Protein AF-A0A961LDI0-F1 (afdb_monomer)

Secondary structure (DSSP, 8-state):
-HHHHHHHHHHHHHHHHHHHHHHHHHHHHHHHHHHHHHHHHTTT-HHHHHHHHHHHHHHHHHHHHHHHHHHHHHHHHHHHHHHH-SPPPTTSPPPPHHHHHHHHHHHHHHHHHHHHHHHHHHHHHHHHHHHHHHHHHHHHHHHHHHH----HHHHHSHHHHHHHHHHHHHHHHHHHHHHHHHHHHSHHHHHHHHHHHHHHHHHHHHHHHHHHHHHHHHHHT-SS--HHHHHHHHHHHHHHHHHHHHHHHHHHHHHHHHTT-S-HHHHHHHHHHHHHHHHHHHHHHHHHHHH-TT-GGG-SS---HHHHHHHHHHHHHHHHHHHHHHHHHHHHHHHT--HHHHHHHHHHHHHHHHHHHHHHHH---EE-TTT-PEEPPPHHHHHHHHHHHHHHHHHHHHT-HHHHHHHHHHHHHHHHHHHHHHHHHHHHHHHHHSTHHHHSHHHHHHHHHH---HHHHHHHHHHHHHHHHHHHHHHHHHHHHHHTT--HHHHHHHHHHHHH-EEETTEEE-HHHHHHHHHHHHHHHHHHHHHHHHIIIIIITTTT--HHHHHHHHHHHHHHHHHHHHHHHHHHTT---HHHHHHHHHHHHH-

Mean predicted aligned error: 11.89 Å

Nearest PDB structures (foldseek):
  6jfl-assembly3_C  TM=8.598E-01  e=9.994E+00  Homo sapiens
  5ew5-assembly4_D  TM=3.109E-01  e=7.205E+00  Escherichia coli

Structure (mmCIF, N/CA/C/O backbone):
data_AF-A0A961LDI0-F1
#
_entry.id   AF-A0A961LDI0-F1
#
loop_
_atom_site.group_PDB
_atom_site.id
_atom_site.type_symbol
_atom_site.label_atom_id
_atom_site.label_alt_id
_atom_site.label_comp_id
_atom_site.label_asym_id
_atom_site.label_entity_id
_atom_site.label_seq_id
_atom_site.pdbx_PDB_ins_code
_atom_site.Cartn_x
_atom_site.Cartn_y
_atom_site.Cartn_z
_atom_site.occupancy
_atom_site.B_iso_or_equiv
_atom_site.auth_seq_id
_atom_site.auth_comp_id
_atom_site.auth_asym_id
_atom_site.auth_atom_id
_atom_site.pdbx_PDB_model_num
ATOM 1 N N . MET A 1 1 ? -40.429 -27.346 46.769 1.00 44.03 1 MET A N 1
ATOM 2 C CA . MET A 1 1 ? -39.217 -26.696 47.323 1.00 44.03 1 MET A CA 1
ATOM 3 C C . MET A 1 1 ? -38.023 -26.798 46.372 1.00 44.03 1 MET A C 1
ATOM 5 O O . MET A 1 1 ? -37.403 -25.786 46.094 1.00 44.03 1 MET A O 1
ATOM 9 N N . THR A 1 2 ? -37.747 -27.971 45.795 1.00 41.00 2 THR A N 1
ATOM 10 C CA . THR A 1 2 ? -36.676 -28.200 44.802 1.00 41.00 2 THR A CA 1
ATOM 11 C C . THR A 1 2 ? -36.845 -27.434 43.481 1.00 41.00 2 THR A C 1
ATOM 13 O O . THR A 1 2 ? -35.868 -26.885 42.989 1.00 41.00 2 THR A O 1
ATOM 16 N N . ALA A 1 3 ? -38.065 -27.305 42.942 1.00 40.75 3 ALA A N 1
ATOM 17 C CA . ALA A 1 3 ? -38.327 -26.506 41.731 1.00 40.75 3 ALA A CA 1
ATOM 18 C C . ALA A 1 3 ? -38.134 -24.987 41.943 1.00 40.75 3 ALA A C 1
ATOM 20 O O . ALA A 1 3 ? -37.601 -24.302 41.077 1.00 40.75 3 ALA A O 1
ATOM 21 N N . LEU A 1 4 ? -38.489 -24.479 43.131 1.00 42.91 4 LEU A N 1
ATOM 22 C CA . LEU A 1 4 ? -38.256 -23.085 43.539 1.00 42.91 4 LEU A CA 1
ATOM 23 C C . LEU A 1 4 ? -36.758 -22.777 43.691 1.00 42.91 4 LEU A C 1
ATOM 25 O O . LEU A 1 4 ? -36.307 -21.728 43.253 1.00 42.91 4 LEU A O 1
ATOM 29 N N . LEU A 1 5 ? -35.978 -23.710 44.249 1.00 41.12 5 LEU A N 1
ATOM 30 C CA . LEU A 1 5 ? -34.518 -23.597 44.364 1.00 41.12 5 LEU A CA 1
ATOM 31 C C . LEU A 1 5 ? -33.808 -23.632 43.000 1.00 41.12 5 LEU A C 1
ATOM 33 O O . LEU A 1 5 ? -32.865 -22.876 42.789 1.00 41.12 5 LEU A O 1
ATOM 37 N N . LEU A 1 6 ? -34.276 -24.466 42.066 1.00 44.97 6 LEU A N 1
ATOM 38 C CA . LEU A 1 6 ? -33.757 -24.526 40.693 1.00 44.97 6 LEU A CA 1
ATOM 39 C C . LEU A 1 6 ? -34.076 -23.254 39.890 1.00 44.97 6 LEU A C 1
ATOM 41 O O . LEU A 1 6 ? -33.196 -22.749 39.196 1.00 44.97 6 LEU A O 1
ATOM 45 N N . GLY A 1 7 ? -35.284 -22.697 40.035 1.00 46.28 7 GLY A N 1
ATOM 46 C CA . GLY A 1 7 ? -35.647 -21.404 39.443 1.00 46.28 7 GLY A CA 1
ATOM 47 C C . GLY A 1 7 ? -34.819 -20.244 40.005 1.00 46.28 7 GLY A C 1
ATOM 48 O O . GLY A 1 7 ? -34.340 -19.406 39.247 1.00 46.28 7 GLY A O 1
ATOM 49 N N . PHE A 1 8 ? -34.558 -20.238 41.317 1.00 45.50 8 PHE A N 1
ATOM 50 C CA . PHE A 1 8 ? -33.744 -19.205 41.968 1.00 45.50 8 PHE A CA 1
ATOM 51 C C . PHE A 1 8 ? -32.264 -19.264 41.553 1.00 45.50 8 PHE A C 1
ATOM 53 O O . PHE A 1 8 ? -31.640 -18.228 41.340 1.00 45.50 8 PHE A O 1
ATOM 60 N N . LEU A 1 9 ? -31.704 -20.468 41.388 1.00 42.91 9 LEU A N 1
ATOM 61 C CA . LEU A 1 9 ? -30.328 -20.666 40.914 1.00 42.91 9 LEU A CA 1
ATOM 62 C C . LEU A 1 9 ? -30.156 -20.279 39.437 1.00 42.91 9 LEU A C 1
ATOM 64 O O . LEU A 1 9 ? -29.141 -19.683 39.082 1.00 42.91 9 LEU A O 1
ATOM 68 N N . ALA A 1 10 ? -31.149 -20.562 38.588 1.00 51.50 10 ALA A N 1
ATOM 69 C CA . ALA A 1 10 ? -31.145 -20.130 37.190 1.00 51.50 10 ALA A CA 1
ATOM 70 C C . ALA A 1 10 ? -31.281 -18.602 37.057 1.00 51.50 10 ALA A C 1
ATOM 72 O O . ALA A 1 10 ? -30.583 -17.992 36.249 1.00 51.50 10 ALA A O 1
ATOM 73 N N . PHE A 1 11 ? -32.118 -17.978 37.892 1.00 52.38 11 PHE A N 1
ATOM 74 C CA . PHE A 1 11 ? -32.290 -16.525 37.935 1.00 52.38 11 PHE A CA 1
ATOM 75 C C . PHE A 1 11 ? -31.035 -15.811 38.458 1.00 52.38 11 PHE A C 1
ATOM 77 O O . PHE A 1 11 ? -30.603 -14.815 37.884 1.00 52.38 11 PHE A O 1
ATOM 84 N N . ALA A 1 12 ? -30.387 -16.358 39.491 1.00 51.19 12 ALA A N 1
ATOM 85 C CA . ALA A 1 12 ? -29.125 -15.834 40.008 1.00 51.19 12 ALA A CA 1
ATOM 86 C C . ALA A 1 12 ? -27.986 -15.932 38.978 1.00 51.19 12 ALA A C 1
ATOM 88 O O . ALA A 1 12 ? -27.229 -14.979 38.822 1.00 51.19 12 ALA A O 1
ATOM 89 N N . ALA A 1 13 ? -27.892 -17.040 38.233 1.00 57.91 13 ALA A N 1
ATOM 90 C CA . ALA A 1 13 ? -26.903 -17.204 37.166 1.00 57.91 13 ALA A CA 1
ATOM 91 C C . ALA A 1 13 ? -27.150 -16.255 35.976 1.00 57.91 13 ALA A C 1
ATOM 93 O O . ALA A 1 13 ? -26.201 -15.696 35.427 1.00 57.91 13 ALA A O 1
ATOM 94 N N . ALA A 1 14 ? -28.416 -16.026 35.603 1.00 60.22 14 ALA A N 1
ATOM 95 C CA . ALA A 1 14 ? -28.786 -15.061 34.565 1.00 60.22 14 ALA A CA 1
ATOM 96 C C . ALA A 1 14 ? -28.485 -13.613 34.993 1.00 60.22 14 ALA A C 1
ATOM 98 O O . ALA A 1 14 ? -27.907 -12.850 34.219 1.00 60.22 14 ALA A O 1
ATOM 99 N N . ALA A 1 15 ? -28.784 -13.253 36.245 1.00 62.06 15 ALA A N 1
ATOM 100 C CA . ALA A 1 15 ? -28.446 -11.946 36.808 1.00 62.06 15 ALA A CA 1
ATOM 101 C C . ALA A 1 15 ? -26.926 -11.705 36.841 1.00 62.06 15 ALA A C 1
ATOM 103 O O . ALA A 1 15 ? -26.466 -10.605 36.538 1.00 62.06 15 ALA A O 1
ATOM 104 N N . GLN A 1 16 ? -26.137 -12.743 37.137 1.00 68.00 16 GLN A N 1
ATOM 105 C CA . GLN A 1 16 ? -24.675 -12.664 37.139 1.00 68.00 16 GLN A CA 1
ATOM 106 C C . GLN A 1 16 ? -24.103 -12.429 35.730 1.00 68.00 16 GLN A C 1
ATOM 108 O O . GLN A 1 16 ? -23.209 -11.601 35.565 1.00 68.00 16 GLN A O 1
ATOM 113 N N . GLY A 1 17 ? -24.654 -13.098 34.709 1.00 78.50 17 GLY A N 1
ATOM 114 C CA . GLY A 1 17 ? -24.241 -12.910 33.313 1.00 78.50 17 GLY A CA 1
ATOM 115 C C . GLY A 1 17 ? -24.603 -11.532 32.746 1.00 78.50 17 GLY A C 1
ATOM 116 O O . GLY A 1 17 ? -23.823 -10.947 31.995 1.00 78.50 17 GLY A O 1
ATOM 117 N N . VAL A 1 18 ? -25.755 -10.977 33.133 1.00 83.31 18 VAL A N 1
ATOM 118 C CA . VAL A 1 18 ? -26.160 -9.614 32.747 1.00 83.31 18 VAL A CA 1
ATOM 119 C C . VAL A 1 18 ? -25.225 -8.565 33.349 1.00 83.31 18 VAL A C 1
ATOM 121 O O . VAL A 1 18 ? -24.826 -7.630 32.655 1.00 83.31 18 VAL A O 1
ATOM 124 N N . GLU A 1 19 ? -24.848 -8.721 34.617 1.00 86.31 19 GLU A N 1
ATOM 125 C CA . GLU A 1 19 ? -23.970 -7.766 35.296 1.00 86.31 19 GLU A CA 1
ATOM 126 C C . GLU A 1 19 ? -22.541 -7.796 34.732 1.00 86.31 19 GLU A C 1
ATOM 128 O O . GLU A 1 19 ? -21.923 -6.751 34.532 1.00 86.31 19 GLU A O 1
ATOM 133 N N . GLU A 1 20 ? -22.042 -8.982 34.369 1.00 88.81 20 GLU A N 1
ATOM 134 C CA . GLU A 1 20 ? -20.767 -9.124 33.660 1.00 88.81 20 GLU A CA 1
ATOM 135 C C . GLU A 1 20 ? -20.794 -8.408 32.300 1.00 88.81 20 GLU A C 1
ATOM 137 O O . GLU A 1 20 ? -19.854 -7.683 31.963 1.00 88.81 20 GLU A O 1
ATOM 142 N N . LYS A 1 21 ? -21.896 -8.537 31.545 1.00 91.12 21 LYS A N 1
ATOM 143 C CA . LYS A 1 21 ? -22.063 -7.867 30.246 1.00 91.12 21 LYS A CA 1
ATOM 144 C C . LYS A 1 21 ? -22.174 -6.350 30.367 1.00 91.12 21 LYS A C 1
ATOM 146 O O . LYS A 1 21 ? -21.597 -5.642 29.543 1.00 91.12 21 LYS A O 1
ATOM 151 N N . LYS A 1 22 ? -22.846 -5.840 31.401 1.00 92.44 22 LYS A N 1
ATOM 152 C CA . LYS A 1 22 ? -22.848 -4.402 31.715 1.00 92.44 22 LYS A CA 1
ATOM 153 C C . LYS A 1 22 ? -21.440 -3.900 32.023 1.00 92.44 22 LYS A C 1
ATOM 155 O O . LYS A 1 22 ? -21.007 -2.923 31.424 1.00 92.44 22 LYS A O 1
ATOM 160 N N . ALA A 1 23 ? -20.699 -4.599 32.881 1.00 93.56 23 ALA A N 1
ATOM 161 C CA . ALA A 1 23 ? -19.333 -4.217 33.232 1.00 93.56 23 ALA A CA 1
ATOM 162 C C . ALA A 1 23 ? -18.377 -4.264 32.023 1.00 93.56 23 ALA A C 1
ATOM 164 O O . ALA A 1 23 ? -17.469 -3.439 31.904 1.00 93.56 23 ALA A O 1
ATOM 165 N N . GLU A 1 24 ? -18.560 -5.225 31.114 1.00 93.44 24 GLU A N 1
ATOM 166 C CA . GLU A 1 24 ? -17.828 -5.296 29.845 1.00 93.44 24 GLU A CA 1
ATOM 167 C C . GLU A 1 24 ? -18.125 -4.074 28.956 1.00 93.44 24 GLU A C 1
ATOM 169 O O . GLU A 1 24 ? -17.198 -3.422 28.470 1.00 93.44 24 GLU A O 1
ATOM 174 N N . LEU A 1 25 ? -19.401 -3.703 28.816 1.00 94.25 25 LEU A N 1
ATOM 175 C CA . LEU A 1 25 ? -19.826 -2.533 28.047 1.00 94.25 25 LEU A CA 1
ATOM 176 C C . LEU A 1 25 ? -19.352 -1.207 28.668 1.00 94.25 25 LEU A C 1
ATOM 178 O O . LEU A 1 25 ? -18.924 -0.304 27.949 1.00 94.25 25 LEU A O 1
ATOM 182 N N . GLU A 1 26 ? -19.357 -1.085 29.995 1.00 95.81 26 GLU A N 1
ATOM 183 C CA . GLU A 1 26 ? -18.824 0.086 30.701 1.00 95.81 26 GLU A CA 1
ATOM 184 C C . GLU A 1 26 ? -17.324 0.273 30.453 1.00 95.81 26 GLU A C 1
ATOM 186 O O . GLU A 1 26 ? -16.863 1.398 30.240 1.00 95.81 26 GLU A O 1
ATOM 191 N N . LYS A 1 27 ? -16.549 -0.820 30.411 1.00 96.06 27 LYS A N 1
ATOM 192 C CA . LYS A 1 27 ? -15.126 -0.763 30.039 1.00 96.06 27 LYS A CA 1
ATOM 193 C C . LYS A 1 27 ? -14.943 -0.247 28.614 1.00 96.06 27 LYS A C 1
ATOM 195 O O . LYS A 1 27 ? -14.057 0.579 28.393 1.00 96.06 27 LYS A O 1
ATOM 200 N N . LEU A 1 28 ? -15.780 -0.690 27.674 1.00 96.38 28 LEU A N 1
ATOM 201 C CA . LEU A 1 28 ? -15.767 -0.195 26.295 1.00 96.38 28 LEU A CA 1
ATOM 202 C C . LEU A 1 28 ? -16.117 1.302 26.245 1.00 96.38 28 LEU A C 1
ATOM 204 O O . LEU A 1 28 ? -15.387 2.087 25.642 1.00 96.38 28 LEU A O 1
ATOM 208 N N . SER A 1 29 ? -17.161 1.730 26.955 1.00 96.88 29 SER A N 1
ATOM 209 C CA . SER A 1 29 ? -17.536 3.145 27.081 1.00 96.88 29 SER A CA 1
ATOM 210 C C . SER A 1 29 ? -16.387 4.010 27.632 1.00 96.88 29 SER A C 1
ATOM 212 O O . SER A 1 29 ? -16.048 5.056 27.070 1.00 96.88 29 SER A O 1
ATOM 214 N N . ALA A 1 30 ? -15.699 3.541 28.676 1.00 96.88 30 ALA A N 1
ATOM 215 C CA . ALA A 1 30 ? -14.532 4.226 29.227 1.00 96.88 30 ALA A CA 1
ATOM 216 C C . ALA A 1 30 ? -13.340 4.253 28.253 1.00 96.88 30 ALA A C 1
ATOM 218 O O . ALA A 1 30 ? -12.591 5.233 28.216 1.00 96.88 30 ALA A O 1
ATOM 219 N N . GLN A 1 31 ? -13.145 3.192 27.466 1.00 96.25 31 GLN A N 1
ATOM 220 C CA . GLN A 1 31 ? -12.075 3.112 26.475 1.00 96.25 31 GLN A CA 1
ATOM 221 C C . GLN A 1 31 ? -12.270 4.134 25.352 1.00 96.25 31 GLN A C 1
ATOM 223 O O . GLN A 1 31 ? -11.332 4.877 25.061 1.00 96.25 31 GLN A O 1
ATOM 228 N N . ILE A 1 32 ? -13.469 4.227 24.761 1.00 97.38 32 ILE A N 1
ATOM 229 C CA . ILE A 1 32 ? -13.718 5.206 23.693 1.00 97.38 32 ILE A CA 1
ATOM 230 C C . ILE A 1 32 ? -13.587 6.643 24.198 1.00 97.38 32 ILE A C 1
ATOM 232 O O . ILE A 1 32 ? -12.958 7.452 23.526 1.00 97.38 32 ILE A O 1
ATOM 236 N N . ALA A 1 33 ? -14.063 6.950 25.409 1.00 97.06 33 ALA A N 1
ATOM 237 C CA . ALA A 1 33 ? -13.939 8.293 25.977 1.00 97.06 33 ALA A CA 1
ATOM 238 C C . ALA A 1 33 ? -12.466 8.724 26.134 1.00 97.06 33 ALA A C 1
ATOM 240 O O . ALA A 1 33 ? -12.105 9.869 25.850 1.00 97.06 33 ALA A O 1
ATOM 241 N N . ARG A 1 34 ? -11.587 7.797 26.543 1.00 96.56 34 ARG A N 1
ATOM 242 C CA . ARG A 1 34 ? -10.136 8.043 26.613 1.00 96.56 34 ARG A CA 1
ATOM 243 C C . ARG A 1 34 ? -9.532 8.295 25.235 1.00 96.56 34 ARG A C 1
ATOM 245 O O . ARG A 1 34 ? -8.713 9.201 25.098 1.00 96.56 34 ARG A O 1
ATOM 252 N N . ILE A 1 35 ? -9.929 7.513 24.231 1.00 95.56 35 ILE A N 1
ATOM 253 C CA . ILE A 1 35 ? -9.438 7.678 22.858 1.00 95.56 35 ILE A CA 1
ATOM 254 C C . ILE A 1 35 ? -9.903 9.021 22.281 1.00 95.56 35 ILE A C 1
ATOM 256 O O . ILE A 1 35 ? -9.075 9.774 21.781 1.00 95.56 35 ILE A O 1
ATOM 260 N N . GLU A 1 36 ? -11.187 9.361 22.413 1.00 96.50 36 GLU A N 1
ATOM 261 C CA . GLU A 1 36 ? -11.754 10.646 21.979 1.00 96.50 36 GLU A CA 1
ATOM 262 C C . GLU A 1 36 ? -11.022 11.835 22.622 1.00 96.50 36 GLU A C 1
ATOM 264 O O . GLU A 1 36 ? -10.678 12.799 21.940 1.00 96.50 36 GLU A O 1
ATOM 269 N N . THR A 1 37 ? -10.707 11.746 23.918 1.00 97.00 37 THR A N 1
ATOM 270 C CA . THR A 1 37 ? -9.935 12.782 24.625 1.00 97.00 37 THR A CA 1
ATOM 271 C C . THR A 1 37 ? -8.529 12.918 24.032 1.00 97.00 37 THR A C 1
ATOM 273 O O . THR A 1 37 ? -8.088 14.021 23.714 1.00 97.00 37 THR A O 1
ATOM 276 N N . ALA A 1 38 ? -7.847 11.797 23.787 1.00 94.69 38 ALA A N 1
ATOM 277 C CA . ALA A 1 38 ? -6.519 11.800 23.183 1.00 94.69 38 ALA A CA 1
ATOM 278 C C . ALA A 1 38 ? -6.515 12.346 21.740 1.00 94.69 38 ALA A C 1
ATOM 280 O O . ALA A 1 38 ? -5.529 12.961 21.330 1.00 94.69 38 ALA A O 1
ATOM 281 N N . VAL A 1 39 ? -7.603 12.167 20.977 1.00 94.94 39 VAL A N 1
ATOM 282 C CA . VAL A 1 39 ? -7.762 12.771 19.639 1.00 94.94 39 VAL A CA 1
ATOM 283 C C . VAL A 1 39 ? -7.790 14.296 19.733 1.00 94.94 39 VAL A C 1
ATOM 285 O O . VAL A 1 39 ? -7.140 14.966 18.931 1.00 94.94 39 VAL A O 1
ATOM 288 N N . GLN A 1 40 ? -8.486 14.849 20.729 1.00 94.25 40 GLN A N 1
ATOM 289 C CA . GLN A 1 40 ? -8.568 16.297 20.947 1.00 94.25 40 GLN A CA 1
ATOM 290 C C . GLN A 1 40 ? -7.232 16.897 21.418 1.00 94.25 40 GLN A C 1
ATOM 292 O O . GLN A 1 40 ? -6.877 18.008 21.026 1.00 94.25 40 GLN A O 1
ATOM 297 N N . GLU A 1 41 ? -6.455 16.161 22.213 1.00 94.19 41 GLU A N 1
ATOM 298 C CA . GLU A 1 41 ? -5.143 16.613 22.695 1.00 94.19 41 GLU A CA 1
ATOM 299 C C . GLU A 1 41 ? -4.054 16.578 21.612 1.00 94.19 41 GLU A C 1
ATOM 301 O O . GLU A 1 41 ? -3.128 17.388 21.635 1.00 94.19 41 GLU A O 1
ATOM 306 N N . LYS A 1 42 ? -4.149 15.648 20.653 1.00 91.50 42 LYS A N 1
ATOM 307 C CA . LYS A 1 42 ? -3.083 15.355 19.678 1.00 91.50 42 LYS A CA 1
ATOM 308 C C . LYS A 1 42 ? -3.427 15.769 18.248 1.00 91.50 42 LYS A C 1
ATOM 310 O O . LYS A 1 42 ? -2.963 15.159 17.288 1.00 91.50 42 LYS A O 1
ATOM 315 N N . THR A 1 43 ? -4.209 16.835 18.094 1.00 90.44 43 THR A N 1
ATOM 316 C CA . THR A 1 43 ? -4.697 17.335 16.791 1.00 90.44 43 THR A CA 1
ATOM 317 C C . THR A 1 43 ? -3.601 17.734 15.799 1.00 90.44 43 THR A C 1
ATOM 319 O O . THR A 1 43 ? -3.883 17.836 14.607 1.00 90.44 43 THR A O 1
ATOM 322 N N . THR A 1 44 ? -2.364 17.950 16.255 1.00 87.00 44 THR A N 1
ATOM 323 C CA . THR A 1 44 ? -1.215 18.350 15.426 1.00 87.00 44 THR A CA 1
ATOM 324 C C . THR A 1 44 ? -0.192 17.238 15.178 1.00 87.00 44 THR A C 1
ATOM 326 O O . THR A 1 44 ? 0.755 17.450 14.422 1.00 87.00 44 THR A O 1
ATOM 329 N N . ASP A 1 45 ? -0.374 16.056 15.772 1.00 84.00 45 ASP A N 1
ATOM 330 C CA . ASP A 1 45 ? 0.558 14.929 15.678 1.00 84.00 45 ASP A CA 1
ATOM 331 C C . ASP A 1 45 ? -0.038 13.808 14.808 1.00 84.00 45 ASP A C 1
ATOM 333 O O . ASP A 1 45 ? -0.812 12.971 15.278 1.00 84.00 45 ASP A O 1
ATOM 337 N N . ASP A 1 46 ? 0.335 13.775 13.521 1.00 82.75 46 ASP A N 1
ATOM 338 C CA . ASP A 1 46 ? -0.153 12.759 12.574 1.00 82.75 46 ASP A CA 1
ATOM 339 C C . ASP A 1 46 ? 0.170 11.328 13.033 1.00 82.75 46 ASP A C 1
ATOM 341 O O . ASP A 1 46 ? -0.667 10.433 12.903 1.00 82.75 46 ASP A O 1
ATOM 345 N N . ALA A 1 47 ? 1.348 11.102 13.624 1.00 78.56 47 ALA A N 1
ATOM 346 C CA . ALA A 1 47 ? 1.761 9.773 14.062 1.00 78.56 47 ALA A CA 1
ATOM 347 C C . ALA A 1 47 ? 0.907 9.283 15.239 1.00 78.56 47 ALA A C 1
ATOM 349 O O . ALA A 1 47 ? 0.533 8.106 15.294 1.00 78.56 47 ALA A O 1
ATOM 350 N N . ALA A 1 48 ? 0.559 10.177 16.165 1.00 86.50 48 ALA A N 1
ATOM 351 C CA . ALA A 1 48 ? -0.383 9.858 17.227 1.00 86.50 48 ALA A CA 1
ATOM 352 C C . ALA A 1 48 ? -1.801 9.616 16.696 1.00 86.50 48 ALA A C 1
ATOM 354 O O . ALA A 1 48 ? -2.439 8.650 17.113 1.00 86.50 48 ALA A O 1
ATOM 355 N N . LEU A 1 49 ? -2.274 10.433 15.751 1.00 89.06 49 LEU A N 1
ATOM 356 C CA . LEU A 1 49 ? -3.584 10.259 15.119 1.00 89.06 49 LEU A CA 1
ATOM 357 C C . LEU A 1 49 ? -3.696 8.912 14.383 1.00 89.06 49 LEU A C 1
ATOM 359 O O . LEU A 1 49 ? -4.736 8.258 14.457 1.00 89.06 49 LEU A O 1
ATOM 363 N N . VAL A 1 50 ? -2.624 8.442 13.731 1.00 85.75 50 VAL A N 1
ATOM 364 C CA . VAL A 1 50 ? -2.570 7.096 13.129 1.00 85.75 50 VAL A CA 1
ATOM 365 C C . VAL A 1 50 ? -2.750 6.003 14.183 1.00 85.75 50 VAL A C 1
ATOM 367 O O . VAL A 1 50 ? -3.525 5.074 13.961 1.00 85.75 50 VAL A O 1
ATOM 370 N N . LYS A 1 51 ? -2.071 6.110 15.332 1.00 88.56 51 LYS A N 1
ATOM 371 C CA . LYS A 1 51 ? -2.195 5.132 16.426 1.00 88.56 51 LYS A CA 1
ATOM 372 C C . LYS A 1 51 ? -3.606 5.122 17.016 1.00 88.56 51 LYS A C 1
ATOM 374 O O . LYS A 1 51 ? -4.214 4.062 17.088 1.00 88.56 51 LYS A O 1
ATOM 379 N N . LEU A 1 52 ? -4.164 6.295 17.321 1.00 92.75 52 LEU A N 1
ATOM 380 C CA . LEU A 1 52 ? -5.526 6.424 17.856 1.00 92.75 52 LEU A CA 1
ATOM 381 C C . LEU A 1 52 ? -6.579 5.861 16.898 1.00 92.75 52 LEU A C 1
ATOM 383 O O . LEU A 1 52 ? -7.560 5.260 17.324 1.00 92.75 52 LEU A O 1
ATOM 387 N N . ARG A 1 53 ? -6.360 5.999 15.589 1.00 90.12 53 ARG A N 1
ATOM 388 C CA . ARG A 1 53 ? -7.225 5.399 14.572 1.00 90.12 53 ARG A CA 1
ATOM 389 C C . ARG A 1 53 ? -7.170 3.869 14.584 1.00 90.12 53 ARG A C 1
ATOM 391 O O . ARG A 1 53 ? -8.214 3.239 14.461 1.00 90.12 53 ARG A O 1
ATOM 398 N N . ILE A 1 54 ? -5.987 3.275 14.756 1.00 89.12 54 ILE A N 1
ATOM 399 C CA . ILE A 1 54 ? -5.835 1.818 14.930 1.00 89.12 54 ILE A CA 1
ATOM 400 C C . ILE A 1 54 ? -6.537 1.362 16.217 1.00 89.12 54 ILE A C 1
ATOM 402 O O . ILE A 1 54 ? -7.231 0.344 16.214 1.00 89.12 54 ILE A O 1
ATOM 406 N N . ASP A 1 55 ? -6.424 2.140 17.295 1.00 92.56 55 ASP A N 1
ATOM 407 C CA . ASP A 1 55 ? -7.117 1.851 18.550 1.00 92.56 55 ASP A CA 1
ATOM 408 C C . ASP A 1 55 ? -8.644 1.885 18.359 1.00 92.56 55 ASP A C 1
ATOM 410 O O . ASP A 1 55 ? -9.325 0.960 18.800 1.00 92.56 55 ASP A O 1
ATOM 414 N N . LEU A 1 56 ? -9.187 2.865 17.621 1.00 93.81 56 LEU A N 1
ATOM 415 C CA . LEU A 1 56 ? -10.614 2.923 17.260 1.00 93.81 56 LEU A CA 1
ATOM 416 C C . LEU A 1 56 ? -11.059 1.759 16.365 1.00 93.81 56 LEU A C 1
ATOM 418 O O . LEU A 1 56 ? -12.166 1.253 16.534 1.00 93.81 56 LEU A O 1
ATOM 422 N N . GLU A 1 57 ? -10.219 1.308 15.430 1.00 90.00 57 GLU A N 1
ATOM 423 C CA . GLU A 1 57 ? -10.492 0.119 14.609 1.00 90.00 57 GLU A CA 1
ATOM 424 C C . GLU A 1 57 ? -10.595 -1.140 15.483 1.00 90.00 57 GLU A C 1
ATOM 426 O O . GLU A 1 57 ? -11.532 -1.931 15.342 1.00 90.00 57 GLU A O 1
ATOM 431 N N . SER A 1 58 ? -9.663 -1.303 16.427 1.00 91.25 58 SER A N 1
ATOM 432 C CA . SER A 1 58 ? -9.683 -2.411 17.387 1.00 91.25 58 SER A CA 1
ATOM 433 C C . SER A 1 58 ? -10.895 -2.342 18.323 1.00 91.25 58 SER A C 1
ATOM 435 O O . SER A 1 58 ? -11.532 -3.362 18.588 1.00 91.25 58 SER A O 1
ATOM 437 N N . PHE A 1 59 ? -11.263 -1.132 18.751 1.00 94.94 59 PHE A N 1
ATOM 438 C CA . PHE A 1 59 ? -12.434 -0.862 19.573 1.00 94.94 59 PHE A CA 1
ATOM 439 C C . PHE A 1 59 ? -13.734 -1.192 18.834 1.00 94.94 59 PHE A C 1
ATOM 441 O O . PHE A 1 59 ? -14.581 -1.899 19.371 1.00 94.94 59 PHE A O 1
ATOM 448 N N . SER A 1 60 ? -13.874 -0.745 17.582 1.00 92.50 60 SER A N 1
ATOM 449 C CA . SER A 1 60 ? -15.046 -1.030 16.748 1.00 92.50 60 SER A CA 1
ATOM 450 C C . SER A 1 60 ? -15.258 -2.537 16.594 1.00 92.50 60 SER A C 1
ATOM 452 O O . SER A 1 60 ? -16.370 -3.034 16.770 1.00 92.50 60 SER A O 1
ATOM 454 N N . LYS A 1 61 ? -14.171 -3.295 16.388 1.00 92.12 61 LYS A N 1
ATOM 455 C CA . LYS A 1 61 ? -14.225 -4.759 16.384 1.00 92.12 61 LYS A CA 1
ATOM 456 C C . LYS A 1 61 ? -14.705 -5.328 17.725 1.00 92.12 61 LYS A C 1
ATOM 458 O O . LYS A 1 61 ? -15.586 -6.179 17.722 1.00 92.12 61 LYS A O 1
ATOM 463 N N . ALA A 1 62 ? -14.175 -4.847 18.849 1.00 94.38 62 ALA A N 1
ATOM 464 C CA . ALA A 1 62 ? -14.585 -5.308 20.177 1.00 94.38 62 ALA A CA 1
ATOM 465 C C . ALA A 1 62 ? -16.076 -5.040 20.464 1.00 94.38 62 ALA A C 1
ATOM 467 O O . ALA A 1 62 ? -16.759 -5.894 21.023 1.00 94.38 62 ALA A O 1
ATOM 468 N N . VAL A 1 63 ? -16.604 -3.892 20.028 1.00 95.81 63 VAL A N 1
ATOM 469 C CA . VAL A 1 63 ? -18.033 -3.551 20.143 1.00 95.81 63 VAL A CA 1
ATOM 470 C C . VAL A 1 63 ? -18.907 -4.469 19.280 1.00 95.81 63 VAL A C 1
ATOM 472 O O . VAL A 1 63 ? -19.957 -4.927 19.733 1.00 95.81 63 VAL A O 1
ATOM 475 N N . ILE A 1 64 ? -18.470 -4.789 18.057 1.00 92.56 64 ILE A N 1
ATOM 476 C CA . ILE A 1 64 ? -19.165 -5.752 17.189 1.00 92.56 64 ILE A CA 1
ATOM 477 C C . ILE A 1 64 ? -19.168 -7.144 17.831 1.00 92.56 64 ILE A C 1
ATOM 479 O O . ILE A 1 64 ? -20.221 -7.779 17.905 1.00 92.56 64 ILE A O 1
ATOM 483 N N . ASP A 1 65 ? -18.017 -7.603 18.325 1.00 93.19 65 ASP A N 1
ATOM 484 C CA . ASP A 1 65 ? -17.879 -8.901 18.990 1.00 93.19 65 ASP A CA 1
ATOM 485 C C . ASP A 1 65 ? -18.776 -8.973 20.243 1.00 93.19 65 ASP A C 1
ATOM 487 O O . ASP A 1 65 ? -19.464 -9.978 20.459 1.00 93.19 65 ASP A O 1
ATOM 491 N N . PHE A 1 66 ? -18.869 -7.880 21.012 1.00 95.31 66 PHE A N 1
ATOM 492 C CA . PHE A 1 66 ? -19.806 -7.750 22.129 1.00 95.31 66 PHE A CA 1
ATOM 493 C C . PHE A 1 66 ? -21.263 -7.907 21.669 1.00 95.31 66 PHE A C 1
ATOM 495 O O . PHE A 1 66 ? -21.976 -8.763 22.199 1.00 95.31 66 PHE A O 1
ATOM 502 N N . GLY A 1 67 ? -21.699 -7.166 20.644 1.00 92.62 67 GLY A N 1
ATOM 503 C CA . GLY A 1 67 ? -23.060 -7.264 20.103 1.00 92.62 67 GLY A CA 1
ATOM 504 C C . GLY A 1 67 ? -23.395 -8.658 19.556 1.00 92.62 67 GLY A C 1
ATOM 505 O O . GLY A 1 67 ? -24.494 -9.174 19.770 1.00 92.62 67 GLY A O 1
ATOM 506 N N . VAL A 1 68 ? -22.433 -9.326 18.909 1.00 92.69 68 VAL A N 1
ATOM 507 C CA . VAL A 1 68 ? -22.572 -10.722 18.459 1.00 92.69 68 VAL A CA 1
ATOM 508 C C . VAL A 1 68 ? -22.727 -11.672 19.649 1.00 92.69 68 VAL A C 1
ATOM 510 O O . VAL A 1 68 ? -23.546 -12.590 19.578 1.00 92.69 68 VAL A O 1
ATOM 513 N N . SER A 1 69 ? -22.017 -11.431 20.755 1.00 91.88 69 SER A N 1
ATOM 514 C CA . SER A 1 69 ? -22.101 -12.261 21.965 1.00 91.88 69 SER A CA 1
ATOM 515 C C . SER A 1 69 ? -23.485 -12.250 22.631 1.00 91.88 69 SER A C 1
ATOM 517 O O . SER A 1 69 ? -23.843 -13.223 23.293 1.00 91.88 69 SER A O 1
ATOM 519 N N . LEU A 1 70 ? -24.298 -11.206 22.410 1.00 91.06 70 LEU A N 1
ATOM 520 C CA . LEU A 1 70 ? -25.666 -11.108 22.941 1.00 91.06 70 LEU A CA 1
ATOM 521 C C . LEU A 1 70 ? -26.687 -11.931 22.133 1.00 91.06 70 LEU A C 1
ATOM 523 O O . LEU A 1 70 ? -27.732 -12.325 22.659 1.00 91.06 70 LEU A O 1
ATOM 527 N N . ARG A 1 71 ? -26.398 -12.230 20.856 1.00 90.44 71 ARG A N 1
ATOM 528 C CA . ARG A 1 71 ? -27.349 -12.887 19.938 1.00 90.44 71 ARG A CA 1
ATOM 529 C C . ARG A 1 71 ? -27.813 -14.279 20.389 1.00 90.44 71 ARG A C 1
ATOM 531 O O . ARG A 1 71 ? -29.015 -14.530 20.295 1.00 90.44 71 ARG A O 1
ATOM 538 N N . PRO A 1 72 ? -26.942 -15.193 20.869 1.00 91.81 72 PRO A N 1
ATOM 539 C CA . PRO A 1 72 ? -27.376 -16.525 21.287 1.00 91.81 72 PRO A CA 1
ATOM 540 C C . PRO A 1 72 ? -28.400 -16.470 22.421 1.00 91.81 72 PRO A C 1
ATOM 542 O O . PRO A 1 72 ? -29.408 -17.173 22.370 1.00 91.81 72 PRO A O 1
ATOM 545 N N . ARG A 1 73 ? -28.178 -15.599 23.414 1.00 89.69 73 ARG A N 1
ATOM 546 C CA . ARG A 1 73 ? -29.076 -15.462 24.563 1.00 89.69 73 ARG A CA 1
ATOM 547 C C . ARG A 1 73 ? -30.406 -14.828 24.168 1.00 89.69 73 ARG A C 1
ATOM 549 O O . ARG A 1 73 ? -31.451 -15.358 24.528 1.00 89.69 73 ARG A O 1
ATOM 556 N N . LEU A 1 74 ? -30.381 -13.777 23.346 1.00 90.06 74 LEU A N 1
ATOM 557 C CA . LEU A 1 74 ? -31.597 -13.181 22.781 1.00 90.06 74 LEU A CA 1
ATOM 558 C C . LEU A 1 74 ? -32.419 -14.193 21.970 1.00 90.06 74 LEU A C 1
ATOM 560 O O . LEU A 1 74 ? -33.642 -14.219 22.085 1.00 90.06 74 LEU A O 1
ATOM 564 N N . SER A 1 75 ? -31.761 -15.051 21.185 1.00 90.88 75 SER A N 1
ATOM 565 C CA . SER A 1 75 ? -32.425 -16.125 20.436 1.00 90.88 75 SER A CA 1
ATOM 566 C C . SER A 1 75 ? -33.106 -17.136 21.367 1.00 90.88 75 SER A C 1
ATOM 568 O O . SER A 1 75 ? -34.275 -17.457 21.170 1.00 90.88 75 SER A O 1
ATOM 570 N N . GLN A 1 76 ? -32.420 -17.568 22.432 1.00 91.00 76 GLN A N 1
ATOM 571 C CA . GLN A 1 76 ? -32.995 -18.462 23.447 1.00 91.00 76 GLN A CA 1
ATOM 572 C C . GLN A 1 76 ? -34.202 -17.837 24.155 1.00 91.00 76 GLN A C 1
ATOM 574 O O . GLN A 1 76 ? -35.222 -18.502 24.318 1.00 91.00 76 GLN A O 1
ATOM 579 N N . ILE A 1 77 ? -34.103 -16.564 24.553 1.00 90.25 77 ILE A N 1
ATOM 580 C CA . ILE A 1 77 ? -35.202 -15.846 25.210 1.00 90.25 77 ILE A CA 1
ATOM 581 C C . ILE A 1 77 ? -36.403 -15.729 24.266 1.00 90.25 77 ILE A C 1
ATOM 583 O O . ILE A 1 77 ? -37.530 -15.984 24.680 1.00 90.25 77 ILE A O 1
ATOM 587 N N . ASN A 1 78 ? -36.176 -15.387 22.994 1.00 91.62 78 ASN A N 1
ATOM 588 C CA . ASN A 1 78 ? -37.248 -15.295 22.004 1.00 91.62 78 ASN A CA 1
ATOM 589 C C . ASN A 1 78 ? -37.930 -16.647 21.770 1.00 91.62 78 ASN A C 1
ATOM 591 O O . ASN A 1 78 ? -39.153 -16.700 21.826 1.00 91.62 78 ASN A O 1
ATOM 595 N N . ALA A 1 79 ? -37.160 -17.726 21.593 1.00 91.69 79 ALA A N 1
ATOM 596 C CA . ALA A 1 79 ? -37.712 -19.071 21.436 1.00 91.69 79 ALA A CA 1
ATOM 597 C C . ALA A 1 79 ? -38.547 -19.486 22.659 1.00 91.69 79 ALA A C 1
ATOM 599 O O . ALA A 1 79 ? -39.644 -20.017 22.515 1.00 91.69 79 ALA A O 1
ATOM 600 N N . ARG A 1 80 ? -38.071 -19.175 23.873 1.00 90.31 80 ARG A N 1
ATOM 601 C CA . ARG A 1 80 ? -38.790 -19.499 25.110 1.00 90.31 80 ARG A CA 1
ATOM 602 C C . ARG A 1 80 ? -40.070 -18.680 25.290 1.00 90.31 80 ARG A C 1
ATOM 604 O O . ARG A 1 80 ? -41.080 -19.218 25.729 1.00 90.31 80 ARG A O 1
ATOM 611 N N . LEU A 1 81 ? -40.047 -17.395 24.939 1.00 89.12 81 LEU A N 1
ATOM 612 C CA . LEU A 1 81 ? -41.242 -16.545 24.936 1.00 89.12 81 LEU A CA 1
ATOM 613 C C . LEU A 1 81 ? -42.271 -17.008 23.894 1.00 89.12 81 LEU A C 1
ATOM 615 O O . LEU A 1 81 ? -43.469 -16.897 24.136 1.00 89.12 81 LEU A O 1
ATOM 619 N N . GLU A 1 82 ? -41.815 -17.537 22.759 1.00 91.31 82 GLU A N 1
ATOM 620 C CA . GLU A 1 82 ? -42.675 -18.098 21.715 1.00 91.31 82 GLU A CA 1
ATOM 621 C C . GLU A 1 82 ? -43.321 -19.423 22.162 1.00 91.31 82 GLU A C 1
ATOM 623 O O . GLU A 1 82 ? -44.518 -19.610 21.956 1.00 91.31 82 GLU A O 1
ATOM 628 N N . GLU A 1 83 ? -42.580 -20.286 22.871 1.00 89.69 83 GLU A N 1
ATOM 629 C CA . GLU A 1 83 ? -43.119 -21.494 23.526 1.00 89.69 83 GLU A CA 1
ATOM 630 C C . GLU A 1 83 ? -44.168 -21.176 24.605 1.00 89.69 83 GLU A C 1
ATOM 632 O O . GLU A 1 83 ? -45.151 -21.904 24.737 1.00 89.69 83 GLU A O 1
ATOM 637 N N . LEU A 1 84 ? -43.961 -20.107 25.387 1.00 86.94 84 LEU A N 1
ATOM 638 C CA . LEU A 1 84 ? -44.875 -19.678 26.457 1.00 86.94 84 LEU A CA 1
ATOM 639 C C . LEU A 1 84 ? -46.180 -19.059 25.934 1.00 86.94 84 LEU A C 1
ATOM 641 O O . LEU A 1 84 ? -47.165 -19.005 26.671 1.00 86.94 84 LEU A O 1
ATOM 645 N N . GLY A 1 85 ? -46.192 -18.567 24.695 1.00 83.56 85 GLY A N 1
ATOM 646 C CA . GLY A 1 85 ? -47.360 -17.942 24.082 1.00 83.56 85 GLY A CA 1
ATOM 647 C C . GLY A 1 85 ? -47.775 -16.588 24.695 1.00 83.56 85 GLY A C 1
ATOM 648 O O . GLY A 1 85 ? -47.190 -16.104 25.676 1.00 83.56 85 GLY A O 1
ATOM 649 N N . PRO A 1 86 ? -48.779 -15.927 24.085 1.00 83.94 86 PRO A N 1
ATOM 650 C CA . PRO A 1 86 ? -49.304 -14.655 24.568 1.00 83.94 86 PRO A CA 1
ATOM 651 C C . PRO A 1 86 ? -50.035 -14.815 25.914 1.00 83.94 86 PRO A C 1
ATOM 653 O O . PRO A 1 86 ? -50.525 -15.901 26.220 1.00 83.94 86 PRO A O 1
ATOM 656 N N . PRO A 1 87 ? -50.139 -13.739 26.715 1.00 82.00 87 PRO A N 1
ATOM 657 C CA . PRO A 1 87 ? -50.933 -13.760 27.941 1.00 82.00 87 PRO A CA 1
ATOM 658 C C . PRO A 1 87 ? -52.420 -14.055 27.643 1.00 82.00 87 PRO A C 1
ATOM 660 O O . PRO A 1 87 ? -52.892 -13.696 26.557 1.00 82.00 87 PRO A O 1
ATOM 663 N N . PRO A 1 88 ? -53.167 -14.656 28.595 1.00 77.50 88 PRO A N 1
ATOM 664 C CA . PRO A 1 88 ? -54.577 -15.007 28.407 1.00 77.50 88 PRO A CA 1
ATOM 665 C C . PRO A 1 88 ? -55.424 -13.797 28.013 1.00 77.50 88 PRO A C 1
ATOM 667 O O . PRO A 1 88 ? -55.252 -12.702 28.561 1.00 77.50 88 PRO A O 1
ATOM 670 N N . GLN A 1 89 ? -56.365 -13.986 27.088 1.00 78.62 89 GLN A N 1
ATOM 671 C CA . GLN A 1 89 ? -57.294 -12.918 26.714 1.00 78.62 89 GLN A CA 1
ATOM 672 C C . GLN A 1 89 ? -58.344 -12.689 27.810 1.00 78.62 89 GLN A C 1
ATOM 674 O O . GLN A 1 89 ? -58.643 -13.569 28.619 1.00 78.62 89 GLN A O 1
ATOM 679 N N . ALA A 1 90 ? -58.929 -11.487 27.846 1.00 62.44 90 ALA A N 1
ATOM 680 C CA . ALA A 1 90 ? -59.953 -11.138 28.829 1.00 62.44 90 ALA A CA 1
ATOM 681 C C . ALA A 1 90 ? -61.151 -12.108 28.744 1.00 62.44 90 ALA A C 1
ATOM 683 O O . ALA A 1 90 ? -61.925 -12.057 27.791 1.00 62.44 90 ALA A O 1
ATOM 684 N N . GLY A 1 91 ? -61.296 -12.982 29.748 1.00 65.50 91 GLY A N 1
ATOM 685 C CA . GLY A 1 91 ? -62.342 -14.012 29.819 1.00 65.50 91 GLY A CA 1
ATOM 686 C C . GLY A 1 91 ? -61.831 -15.459 29.827 1.00 65.50 91 GLY A C 1
ATOM 687 O O . GLY A 1 91 ? -62.614 -16.363 30.113 1.00 65.50 91 GLY A O 1
ATOM 688 N N . GLU A 1 92 ? -60.543 -15.692 29.565 1.00 71.94 92 GLU A N 1
ATOM 689 C CA . GLU A 1 92 ? -59.908 -17.011 29.691 1.00 71.94 92 GLU A CA 1
ATOM 690 C C . GLU A 1 92 ? -59.512 -17.328 31.148 1.00 71.94 92 GLU A C 1
ATOM 692 O O . GLU A 1 92 ? -59.307 -16.409 31.951 1.00 71.94 92 GLU A O 1
ATOM 697 N N . PRO A 1 93 ? -59.423 -18.619 31.532 1.00 72.19 93 PRO A N 1
ATOM 698 C CA . PRO A 1 93 ? -58.988 -19.008 32.870 1.00 72.19 93 PRO A CA 1
ATOM 699 C C . PRO A 1 93 ? -57.595 -18.449 33.179 1.00 72.19 93 PRO A C 1
ATOM 701 O O . PRO A 1 93 ? -56.692 -18.503 32.346 1.00 72.19 93 PRO A O 1
ATOM 704 N N . ALA A 1 94 ? -57.436 -17.917 34.395 1.00 71.62 94 ALA A N 1
ATOM 705 C CA . ALA A 1 94 ? -56.192 -17.302 34.835 1.00 71.62 94 ALA A CA 1
ATOM 706 C C . ALA A 1 94 ? -55.021 -18.289 34.716 1.00 71.62 94 ALA A C 1
ATOM 708 O O . ALA A 1 94 ? -55.079 -19.415 35.218 1.00 71.62 94 ALA A O 1
ATOM 709 N N . GLU A 1 95 ? -53.962 -17.847 34.045 1.00 75.88 95 GLU A N 1
ATOM 710 C CA . GLU A 1 95 ? -52.737 -18.619 33.887 1.00 75.88 95 GLU A CA 1
ATOM 711 C C . GLU A 1 95 ? -52.056 -18.841 35.250 1.00 75.88 95 GLU A C 1
ATOM 713 O O . GLU A 1 95 ? -52.105 -17.955 36.111 1.00 75.88 95 GLU A O 1
ATOM 718 N N . PRO A 1 96 ? -51.397 -19.994 35.471 1.00 83.25 96 PRO A N 1
ATOM 719 C CA . PRO A 1 96 ? -50.578 -20.210 36.657 1.00 83.25 96 PRO A CA 1
ATOM 720 C C . PRO A 1 96 ? -49.611 -19.044 36.916 1.00 83.25 96 PRO A C 1
ATOM 722 O O . PRO A 1 96 ? -48.862 -18.641 36.025 1.00 83.25 96 PRO A O 1
ATOM 725 N N . GLU A 1 97 ? -49.563 -18.543 38.158 1.00 80.88 97 GLU A N 1
ATOM 726 C CA . GLU A 1 97 ? -48.699 -17.410 38.548 1.00 80.88 97 GLU A CA 1
ATOM 727 C C . GLU A 1 97 ? -47.225 -17.619 38.163 1.00 80.88 97 GLU A C 1
ATOM 729 O O . GLU A 1 97 ? -46.533 -16.665 37.822 1.00 80.88 97 GLU A O 1
ATOM 734 N N . GLN A 1 98 ? -46.756 -18.870 38.160 1.00 79.00 98 GLN A N 1
ATOM 735 C CA . GLN A 1 98 ? -45.390 -19.241 37.783 1.00 79.00 98 GLN A CA 1
ATOM 736 C C . GLN A 1 98 ? -45.066 -18.934 36.313 1.00 79.00 98 GLN A C 1
ATOM 738 O O . GLN A 1 98 ? -43.976 -18.443 36.033 1.00 79.00 98 GLN A O 1
ATOM 743 N N . LEU A 1 99 ? -46.001 -19.170 35.386 1.00 82.81 99 LEU A N 1
ATOM 744 C CA . LEU A 1 99 ? -45.800 -18.881 33.959 1.00 82.81 99 LEU A CA 1
ATOM 745 C C . LEU A 1 99 ? -45.829 -17.374 33.698 1.00 82.81 99 LEU A C 1
ATOM 747 O O . LEU A 1 99 ? -45.003 -16.854 32.951 1.00 82.81 99 LEU A O 1
ATOM 751 N N . THR A 1 100 ? -46.719 -16.656 34.387 1.00 83.69 100 THR A N 1
ATOM 752 C CA . THR A 1 100 ? -46.753 -15.189 34.357 1.00 83.69 100 THR A CA 1
ATOM 753 C C . THR A 1 100 ? -45.439 -14.593 34.873 1.00 83.69 100 THR A C 1
ATOM 755 O O . THR A 1 100 ? -44.889 -13.684 34.253 1.00 83.69 100 THR A O 1
ATOM 758 N N . GLN A 1 101 ? -44.894 -15.122 35.975 1.00 85.38 101 GLN A N 1
ATOM 759 C CA . GLN A 1 101 ? -43.599 -14.696 36.516 1.00 85.38 101 GLN A CA 1
ATOM 760 C C . GLN A 1 101 ? -42.434 -15.018 35.566 1.00 85.38 101 GLN A C 1
ATOM 762 O O . GLN A 1 101 ? -41.595 -14.148 35.341 1.00 85.38 101 GLN A O 1
ATOM 767 N N . GLU A 1 102 ? -42.394 -16.217 34.971 1.00 85.88 102 GLU A N 1
ATOM 768 C CA . GLU A 1 102 ? -41.366 -16.604 33.989 1.00 85.88 102 GLU A CA 1
ATOM 769 C C . GLU A 1 102 ? -41.412 -15.700 32.746 1.00 85.88 102 GLU A C 1
ATOM 771 O O . GLU A 1 102 ? -40.375 -15.194 32.314 1.00 85.88 102 GLU A O 1
ATOM 776 N N . ARG A 1 103 ? -42.609 -15.416 32.210 1.00 89.75 103 ARG A N 1
ATOM 777 C CA . ARG A 1 103 ? -42.789 -14.512 31.062 1.00 89.75 103 ARG A CA 1
ATOM 778 C C . ARG A 1 103 ? -42.287 -13.101 31.368 1.00 89.75 103 ARG A C 1
ATOM 780 O O . ARG A 1 103 ? -41.540 -12.540 30.567 1.00 89.75 103 ARG A O 1
ATOM 787 N N . ASN A 1 104 ? -42.665 -12.550 32.521 1.00 88.31 104 ASN A N 1
ATOM 788 C CA . ASN A 1 104 ? -42.249 -11.209 32.932 1.00 88.31 104 ASN A CA 1
ATOM 789 C C . ASN A 1 104 ? -40.725 -11.129 33.118 1.00 88.31 104 ASN A C 1
ATOM 791 O O . ASN A 1 104 ? -40.100 -10.202 32.610 1.00 88.31 104 ASN A O 1
ATOM 795 N N . ALA A 1 105 ? -40.119 -12.131 33.763 1.00 87.19 105 ALA A N 1
ATOM 796 C CA . ALA A 1 105 ? -38.670 -12.226 33.935 1.00 87.19 105 ALA A CA 1
ATOM 797 C C . ALA A 1 105 ? -37.919 -12.279 32.593 1.00 87.19 105 ALA A C 1
ATOM 799 O O . ALA A 1 105 ? -36.933 -11.571 32.399 1.00 87.19 105 ALA A O 1
ATOM 800 N N . LEU A 1 106 ? -38.398 -13.083 31.638 1.00 89.00 106 LEU A N 1
ATOM 801 C CA . LEU A 1 106 ? -37.802 -13.181 30.302 1.00 89.00 106 LEU A CA 1
ATOM 802 C C . LEU A 1 106 ? -37.978 -11.892 29.485 1.00 89.00 106 LEU A C 1
ATOM 804 O O . LEU A 1 106 ? -37.076 -11.508 28.741 1.00 89.00 106 LEU A O 1
ATOM 808 N N . GLN A 1 107 ? -39.118 -11.207 29.614 1.00 91.25 107 GLN A N 1
ATOM 809 C CA . GLN A 1 107 ? -39.332 -9.897 28.989 1.00 91.25 107 GLN A CA 1
ATOM 810 C C . GLN A 1 107 ? -38.407 -8.824 29.572 1.00 91.25 107 GLN A C 1
ATOM 812 O O . GLN A 1 107 ? -37.877 -8.005 28.817 1.00 91.25 107 GLN A O 1
ATOM 817 N N . GLU A 1 108 ? -38.175 -8.847 30.883 1.00 89.94 108 GLU A N 1
ATOM 818 C CA . GLU A 1 108 ? -37.214 -7.970 31.547 1.00 89.94 108 GLU A CA 1
ATOM 819 C C . GLU A 1 108 ? -35.780 -8.265 31.082 1.00 89.94 108 GLU A C 1
ATOM 821 O O . GLU A 1 108 ? -35.080 -7.358 30.638 1.00 89.94 108 GLU A O 1
ATOM 826 N N . GLU A 1 109 ? -35.364 -9.534 31.054 1.00 89.44 109 GLU A N 1
ATOM 827 C CA . GLU A 1 109 ? -34.036 -9.920 30.563 1.00 89.44 109 GLU A CA 1
ATOM 828 C C . GLU A 1 109 ? -33.831 -9.521 29.089 1.00 89.44 109 GLU A C 1
ATOM 830 O O . GLU A 1 109 ? -32.765 -9.018 28.714 1.00 89.44 109 GLU A O 1
ATOM 835 N N . LYS A 1 110 ? -34.865 -9.690 28.250 1.00 91.56 110 LYS A N 1
ATOM 836 C CA . LYS A 1 110 ? -34.864 -9.257 26.845 1.00 91.56 110 LYS A CA 1
ATOM 837 C C . LYS A 1 110 ? -34.699 -7.746 26.714 1.00 91.56 110 LYS A C 1
ATOM 839 O O . LYS A 1 110 ? -33.943 -7.300 25.852 1.00 91.56 110 LYS A O 1
ATOM 844 N N . SER A 1 111 ? -35.402 -6.961 27.532 1.00 92.69 111 SER A N 1
ATOM 845 C CA . SER A 1 111 ? -35.312 -5.498 27.475 1.00 92.69 111 SER A CA 1
ATOM 846 C C . SER A 1 111 ? -33.905 -5.016 27.837 1.00 92.69 111 SER A C 1
ATOM 848 O O . SER A 1 111 ? -33.358 -4.167 27.134 1.00 92.69 111 SER A O 1
ATOM 850 N N . ILE A 1 112 ? -33.267 -5.642 28.834 1.00 91.12 112 ILE A N 1
ATOM 851 C CA . ILE A 1 112 ? -31.883 -5.345 29.221 1.00 91.12 112 ILE A CA 1
ATOM 852 C C . ILE A 1 112 ? -30.911 -5.681 28.085 1.00 91.12 112 ILE A C 1
ATOM 854 O O . ILE A 1 112 ? -30.095 -4.840 27.716 1.00 91.12 112 ILE A O 1
ATOM 858 N N . HIS A 1 113 ? -31.005 -6.871 27.484 1.00 91.94 113 HIS A N 1
ATOM 859 C CA . HIS A 1 113 ? -30.129 -7.246 26.367 1.00 91.94 113 HIS A CA 1
ATOM 860 C C . HIS A 1 113 ? -30.318 -6.337 25.144 1.00 91.94 113 HIS A C 1
ATOM 862 O O . HIS A 1 113 ? -29.338 -5.990 24.487 1.00 91.94 113 HIS A O 1
ATOM 868 N N . ASN A 1 114 ? -31.553 -5.918 24.852 1.00 92.62 114 ASN A N 1
ATOM 869 C CA . ASN A 1 114 ? -31.828 -4.947 23.792 1.00 92.62 114 ASN A CA 1
ATOM 870 C C . ASN A 1 114 ? -31.226 -3.570 24.105 1.00 92.62 114 ASN A C 1
ATOM 872 O O . ASN A 1 114 ? -30.690 -2.933 23.203 1.00 92.62 114 ASN A O 1
ATOM 876 N N . SER A 1 115 ? -31.270 -3.126 25.365 1.00 94.38 115 SER A N 1
ATOM 877 C CA . SER A 1 115 ? -30.599 -1.892 25.795 1.00 94.38 115 SER A CA 1
ATOM 878 C C . SER A 1 115 ? -29.087 -1.990 25.595 1.00 94.38 115 SER A C 1
ATOM 880 O O . SER A 1 115 ? -28.503 -1.112 24.972 1.00 94.38 115 SER A O 1
ATOM 882 N N . LEU A 1 116 ? -28.462 -3.090 26.033 1.00 94.75 116 LEU A N 1
ATOM 883 C CA . LEU A 1 116 ? -27.025 -3.325 25.845 1.00 94.75 116 LEU A CA 1
ATOM 884 C C . LEU A 1 116 ? -26.629 -3.342 24.364 1.00 94.75 116 LEU A C 1
ATOM 886 O O . LEU A 1 116 ? -25.566 -2.839 24.002 1.00 94.75 116 LEU A O 1
ATOM 890 N N . LEU A 1 117 ? -27.479 -3.910 23.503 1.00 94.56 117 LEU A N 1
ATOM 891 C CA . LEU A 1 117 ? -27.269 -3.899 22.058 1.00 94.56 117 LEU A CA 1
ATOM 892 C C . LEU A 1 117 ? -27.354 -2.473 21.491 1.00 94.56 117 LEU A C 1
ATOM 894 O O . LEU A 1 117 ? -26.474 -2.075 20.735 1.00 94.56 117 LEU A O 1
ATOM 898 N N . SER A 1 118 ? -28.358 -1.693 21.897 1.00 95.38 118 SER A N 1
ATOM 899 C CA . SER A 1 118 ? -28.519 -0.287 21.493 1.00 95.38 118 SER A CA 1
ATOM 900 C C . SER A 1 118 ? -27.345 0.591 21.949 1.00 95.38 118 SER A C 1
ATOM 902 O O . SER A 1 118 ? -26.886 1.473 21.218 1.00 95.38 118 SER A O 1
ATOM 904 N N . ASP A 1 119 ? -26.826 0.354 23.152 1.00 95.25 119 ASP A N 1
ATOM 905 C CA . ASP A 1 119 ? -25.659 1.065 23.670 1.00 95.25 119 ASP A CA 1
ATOM 906 C C . ASP A 1 119 ? -24.392 0.681 22.894 1.00 95.25 119 ASP A C 1
ATOM 908 O O . ASP A 1 119 ? -23.599 1.548 22.525 1.00 95.25 119 ASP A O 1
ATOM 912 N N . ALA A 1 120 ? -24.223 -0.604 22.565 1.00 95.69 120 ALA A N 1
ATOM 913 C CA . ALA A 1 120 ? -23.139 -1.065 21.702 1.00 95.69 120 ALA A CA 1
ATOM 914 C C . ALA A 1 120 ? -23.219 -0.438 20.296 1.00 95.69 120 ALA A C 1
ATOM 916 O O . ALA A 1 120 ? -22.209 0.035 19.776 1.00 95.69 120 ALA A O 1
ATOM 917 N N . GLU A 1 121 ? -24.409 -0.347 19.694 1.00 94.12 121 GLU A N 1
ATOM 918 C CA . GLU A 1 121 ? -24.618 0.363 18.423 1.00 94.12 121 GLU A CA 1
ATOM 919 C C . GLU A 1 121 ? -24.208 1.840 18.529 1.00 94.12 121 GLU A C 1
ATOM 921 O O . GLU A 1 121 ? -23.497 2.357 17.664 1.00 94.12 121 GLU A O 1
ATOM 926 N N . THR A 1 122 ? -24.560 2.502 19.633 1.00 96.94 122 THR A N 1
ATOM 927 C CA . THR A 1 122 ? -24.162 3.892 19.900 1.00 96.94 122 THR A CA 1
ATOM 928 C C . THR A 1 122 ? -22.641 4.041 20.009 1.00 96.94 122 THR A C 1
ATOM 930 O O . THR A 1 122 ? -22.064 4.967 19.432 1.00 96.94 122 THR A O 1
ATOM 933 N N . LEU A 1 123 ? -21.961 3.122 20.704 1.00 96.88 123 LEU A N 1
ATOM 934 C CA . LEU A 1 123 ? -20.497 3.099 20.786 1.00 96.88 123 LEU A CA 1
ATOM 935 C C . LEU A 1 123 ? -19.850 2.881 19.412 1.00 96.88 123 LEU A C 1
ATOM 937 O O . LEU A 1 123 ? -18.844 3.520 19.102 1.00 96.88 123 LEU A O 1
ATOM 941 N N . SER A 1 124 ? -20.438 2.023 18.573 1.00 93.25 124 SER A N 1
ATOM 942 C CA . SER A 1 124 ? -19.972 1.797 17.202 1.00 93.25 124 SER A CA 1
ATOM 943 C C . SER A 1 124 ? -20.076 3.073 16.358 1.00 93.25 124 SER A C 1
ATOM 945 O O . SER A 1 124 ? -19.100 3.457 15.712 1.00 93.25 124 SER A O 1
ATOM 947 N N . ILE A 1 125 ? -21.202 3.792 16.439 1.00 93.50 125 ILE A N 1
ATOM 948 C CA . ILE A 1 125 ? -21.401 5.069 15.735 1.00 93.50 125 ILE A CA 1
ATOM 949 C C . ILE A 1 125 ? -20.375 6.117 16.188 1.00 93.50 125 ILE A C 1
ATOM 951 O O . ILE A 1 125 ? -19.761 6.774 15.345 1.00 93.50 125 ILE A O 1
ATOM 955 N N . ARG A 1 126 ? -20.139 6.256 17.499 1.00 96.12 126 ARG A N 1
ATOM 956 C CA . ARG A 1 126 ? -19.123 7.183 18.036 1.00 96.12 126 ARG A CA 1
ATOM 957 C C . ARG A 1 126 ? -17.714 6.847 17.555 1.00 96.12 126 ARG A C 1
ATOM 959 O O . ARG A 1 126 ? -16.942 7.747 17.219 1.00 96.12 126 ARG A O 1
ATOM 966 N N . ALA A 1 127 ? -17.381 5.558 17.483 1.00 94.06 127 ALA A N 1
ATOM 967 C CA . ALA A 1 127 ? -16.096 5.111 16.961 1.00 94.06 127 ALA A CA 1
ATOM 968 C C . ALA A 1 127 ? -15.934 5.501 15.487 1.00 94.06 127 ALA A C 1
ATOM 970 O O . ALA A 1 127 ? -14.901 6.057 15.118 1.00 94.06 127 ALA A O 1
ATOM 971 N N . SER A 1 128 ? -16.964 5.279 14.662 1.00 90.12 128 SER A N 1
ATOM 972 C CA . SER A 1 128 ? -16.978 5.700 13.256 1.00 90.12 128 SER A CA 1
ATOM 973 C C . SER A 1 128 ? -16.811 7.212 13.102 1.00 90.12 128 SER A C 1
ATOM 975 O O . SER A 1 128 ? -15.935 7.646 12.361 1.00 90.12 128 SER A O 1
ATOM 977 N N . GLN A 1 129 ? -17.558 8.016 13.863 1.00 93.12 129 GLN A N 1
ATOM 978 C CA . GLN A 1 129 ? -17.429 9.479 13.842 1.00 93.12 129 GLN A CA 1
ATOM 979 C C . GLN A 1 129 ? -16.021 9.946 14.232 1.00 93.12 129 GLN A C 1
ATOM 981 O O . GLN A 1 129 ? -15.471 10.853 13.611 1.00 93.12 129 GLN A O 1
ATOM 986 N N . SER A 1 130 ? -15.407 9.302 15.227 1.00 94.12 130 SER A N 1
ATOM 987 C CA . SER A 1 130 ? -14.039 9.617 15.649 1.00 94.12 130 SER A CA 1
ATOM 988 C C . SER A 1 130 ? -13.004 9.224 14.588 1.00 94.12 130 SER A C 1
ATOM 990 O O . SER A 1 130 ? -12.038 9.954 14.369 1.00 94.12 130 SER A O 1
ATOM 992 N N . ILE A 1 131 ? -13.206 8.103 13.884 1.00 89.38 131 ILE A N 1
ATOM 993 C CA . ILE A 1 131 ? -12.366 7.703 12.743 1.00 89.38 131 ILE A CA 1
ATOM 994 C C . ILE A 1 131 ? -12.459 8.747 11.622 1.00 89.38 131 ILE A C 1
ATOM 996 O O . ILE A 1 131 ? -11.423 9.135 11.075 1.00 89.38 131 ILE A O 1
ATOM 1000 N N . ASP A 1 132 ? -13.667 9.226 11.318 1.00 87.50 132 ASP A N 1
ATOM 1001 C CA . ASP A 1 132 ? -13.904 10.252 10.299 1.00 87.50 132 ASP A CA 1
ATOM 1002 C C . ASP A 1 132 ? -13.256 11.589 10.687 1.00 87.50 132 ASP A C 1
ATOM 1004 O O . ASP A 1 132 ? -12.554 12.199 9.876 1.00 87.50 132 ASP A O 1
ATOM 1008 N N . GLN A 1 133 ? -13.396 12.004 11.952 1.00 92.38 133 GLN A N 1
ATOM 1009 C CA . GLN A 1 133 ? -12.757 13.207 12.488 1.00 92.38 133 GLN A CA 1
ATOM 1010 C C . GLN A 1 133 ? -11.229 13.123 12.398 1.00 92.38 133 GLN A C 1
ATOM 1012 O O . GLN A 1 133 ? -10.581 14.079 11.966 1.00 92.38 133 GLN A O 1
ATOM 1017 N N . ILE A 1 134 ? -10.631 11.982 12.764 1.00 91.25 134 ILE A N 1
ATOM 1018 C CA . ILE A 1 134 ? -9.192 11.761 12.578 1.00 91.25 134 ILE A CA 1
ATOM 1019 C C . ILE A 1 134 ? -8.830 11.874 11.093 1.00 91.25 134 ILE A C 1
ATOM 1021 O O . ILE A 1 134 ? -7.828 12.504 10.756 1.00 91.25 134 ILE A O 1
ATOM 1025 N N . GLY A 1 135 ? -9.628 11.291 10.195 1.00 86.81 135 GLY A N 1
ATOM 1026 C CA . GLY A 1 135 ? -9.428 11.406 8.750 1.00 86.81 135 GLY A CA 1
ATOM 1027 C C . GLY A 1 135 ? -9.387 12.861 8.274 1.00 86.81 135 GLY A C 1
ATOM 1028 O O . GLY A 1 135 ? -8.488 13.244 7.523 1.00 86.81 135 GLY A O 1
ATOM 1029 N N . GLU A 1 136 ? -10.312 13.691 8.754 1.00 88.94 136 GLU A N 1
ATOM 1030 C CA . GLU A 1 136 ? -10.354 15.121 8.448 1.00 88.94 136 GLU A CA 1
ATOM 1031 C C . GLU A 1 136 ? -9.164 15.893 9.033 1.00 88.94 136 GLU A C 1
ATOM 1033 O O . GLU A 1 136 ? -8.515 16.649 8.305 1.00 88.94 136 GLU A O 1
ATOM 1038 N N . LEU A 1 137 ? -8.822 15.668 10.306 1.00 91.50 137 LEU A N 1
ATOM 1039 C CA . LEU A 1 137 ? -7.659 16.287 10.952 1.00 91.50 137 LEU A CA 1
ATOM 1040 C C . LEU A 1 137 ? -6.371 15.970 10.191 1.00 91.50 137 LEU A C 1
ATOM 1042 O O . LEU A 1 137 ? -5.621 16.878 9.839 1.00 91.50 137 LEU A O 1
ATOM 1046 N N . ARG A 1 138 ? -6.146 14.695 9.865 1.00 89.25 138 ARG A N 1
ATOM 1047 C CA . ARG A 1 138 ? -4.963 14.252 9.118 1.00 89.25 138 ARG A CA 1
ATOM 1048 C C . ARG A 1 138 ? -4.920 14.834 7.711 1.00 89.25 138 ARG A C 1
ATOM 1050 O O . ARG A 1 138 ? -3.858 15.262 7.265 1.00 89.25 138 ARG A O 1
ATOM 1057 N N . ARG A 1 139 ? -6.064 14.915 7.020 1.00 85.44 139 ARG A N 1
ATOM 1058 C CA . ARG A 1 139 ? -6.157 15.578 5.710 1.00 85.44 139 ARG A CA 1
ATOM 1059 C C . ARG A 1 139 ? -5.767 17.053 5.813 1.00 85.44 139 ARG A C 1
ATOM 1061 O O . ARG A 1 139 ? -4.982 17.524 4.996 1.00 85.44 139 ARG A O 1
ATOM 1068 N N . ASN A 1 140 ? -6.261 17.758 6.828 1.00 89.06 140 ASN A N 1
ATOM 1069 C CA . ASN A 1 140 ? -5.934 19.164 7.060 1.00 89.06 140 ASN A CA 1
ATOM 1070 C C . ASN A 1 140 ? -4.454 19.355 7.418 1.00 89.06 140 ASN A C 1
ATOM 1072 O O . ASN A 1 140 ? -3.818 20.255 6.872 1.00 89.06 140 ASN A O 1
ATOM 1076 N N . LEU A 1 141 ? -3.881 18.494 8.268 1.00 87.56 141 LEU A N 1
ATOM 1077 C CA . LEU A 1 141 ? -2.444 18.495 8.560 1.00 87.56 141 LEU A CA 1
ATOM 1078 C C . LEU A 1 141 ? -1.631 18.281 7.288 1.00 87.56 141 LEU A C 1
ATOM 1080 O O . LEU A 1 141 ? -0.750 19.081 6.996 1.00 87.56 141 LEU A O 1
ATOM 1084 N N . PHE A 1 142 ? -1.977 17.272 6.487 1.00 84.12 142 PHE A N 1
ATOM 1085 C CA . PHE A 1 142 ? -1.310 17.001 5.221 1.00 84.12 142 PHE A CA 1
ATOM 1086 C C . PHE A 1 142 ? -1.369 18.207 4.273 1.00 84.12 142 PHE A C 1
ATOM 1088 O O . PHE A 1 142 ? -0.333 18.633 3.765 1.00 84.12 142 PHE A O 1
ATOM 1095 N N . THR A 1 143 ? -2.549 18.805 4.066 1.00 86.25 143 THR A N 1
ATOM 1096 C CA . THR A 1 143 ? -2.705 20.006 3.230 1.00 86.25 143 THR A CA 1
ATOM 1097 C C . THR A 1 143 ? -1.880 21.175 3.766 1.00 86.25 143 THR A C 1
ATOM 1099 O O . THR A 1 143 ? -1.175 21.828 2.995 1.00 86.25 143 THR A O 1
ATOM 1102 N N . ASN A 1 144 ? -1.911 21.412 5.077 1.00 86.94 144 ASN A N 1
ATOM 1103 C CA . ASN A 1 144 ? -1.140 22.479 5.703 1.00 86.94 144 ASN A CA 1
ATOM 1104 C C . ASN A 1 144 ? 0.362 22.249 5.532 1.00 86.94 144 ASN A C 1
ATOM 1106 O O . ASN A 1 144 ? 1.050 23.161 5.095 1.00 86.94 144 ASN A O 1
ATOM 1110 N N . THR A 1 145 ? 0.871 21.041 5.775 1.00 82.50 145 THR A N 1
ATOM 1111 C CA . THR A 1 145 ? 2.287 20.699 5.575 1.00 82.50 145 THR A CA 1
ATOM 1112 C C . THR A 1 145 ? 2.708 20.818 4.107 1.00 82.50 145 THR A C 1
ATOM 1114 O O . THR A 1 145 ? 3.817 21.267 3.817 1.00 82.50 145 THR A O 1
ATOM 1117 N N . LEU A 1 146 ? 1.831 20.462 3.163 1.00 84.88 146 LEU A N 1
ATOM 1118 C CA . LEU A 1 146 ? 2.109 20.533 1.728 1.00 84.88 146 LEU A CA 1
ATOM 1119 C C . LEU A 1 146 ? 2.285 21.984 1.251 1.00 84.88 146 LEU A C 1
ATOM 1121 O O . LEU A 1 146 ? 3.220 22.286 0.506 1.00 84.88 146 LEU A O 1
ATOM 1125 N N . PHE A 1 147 ? 1.401 22.878 1.703 1.00 88.31 147 PHE A N 1
ATOM 1126 C CA . PHE A 1 147 ? 1.372 24.287 1.306 1.00 88.31 147 PHE A CA 1
ATOM 1127 C C . PHE A 1 147 ? 2.039 25.234 2.315 1.00 88.31 147 PHE A C 1
ATOM 1129 O O . PHE A 1 147 ? 2.039 26.449 2.109 1.00 88.31 147 PHE A O 1
ATOM 1136 N N . GLN A 1 148 ? 2.651 24.717 3.382 1.00 86.00 148 GLN A N 1
ATOM 1137 C CA . GLN A 1 148 ? 3.408 25.540 4.316 1.00 86.00 148 GLN A CA 1
ATOM 1138 C C . GLN A 1 148 ? 4.633 26.119 3.611 1.00 86.00 148 GLN A C 1
ATOM 1140 O O . GLN A 1 148 ? 5.468 25.401 3.056 1.00 86.00 148 GLN A O 1
ATOM 1145 N N . ARG A 1 149 ? 4.748 27.447 3.644 1.00 85.31 149 ARG A N 1
ATOM 1146 C CA . ARG A 1 149 ? 5.866 28.150 3.027 1.00 85.31 149 ARG A CA 1
ATOM 1147 C C . ARG A 1 149 ? 7.051 28.179 3.988 1.00 85.31 149 ARG A C 1
ATOM 1149 O O . ARG A 1 149 ? 7.006 28.850 5.017 1.00 85.31 149 ARG A O 1
ATOM 1156 N N . ALA A 1 150 ? 8.111 27.459 3.648 1.00 81.81 150 ALA A N 1
ATOM 1157 C CA . ALA A 1 150 ? 9.361 27.476 4.392 1.00 81.81 150 ALA A CA 1
ATOM 1158 C C . ALA A 1 150 ? 10.191 28.722 4.049 1.00 81.81 150 ALA A C 1
ATOM 1160 O O . ALA A 1 150 ? 10.195 29.198 2.909 1.00 81.81 150 ALA A O 1
ATOM 1161 N N . ASN A 1 151 ? 10.938 29.237 5.030 1.00 76.81 151 ASN A N 1
ATOM 1162 C CA . ASN A 1 151 ? 11.882 30.325 4.796 1.00 76.81 151 ASN A CA 1
ATOM 1163 C C . ASN A 1 151 ? 13.161 29.779 4.140 1.00 76.81 151 ASN A C 1
ATOM 1165 O O . ASN A 1 151 ? 14.059 29.276 4.814 1.00 76.81 151 ASN A O 1
ATOM 1169 N N . ILE A 1 152 ? 13.242 29.896 2.814 1.00 70.44 152 ILE A N 1
ATOM 1170 C CA . ILE A 1 152 ? 14.388 29.429 2.020 1.00 70.44 152 ILE A CA 1
ATOM 1171 C C . ILE A 1 152 ? 15.677 30.170 2.386 1.00 70.44 152 ILE A C 1
ATOM 1173 O O . ILE A 1 152 ? 16.750 29.573 2.352 1.00 70.44 152 ILE A O 1
ATOM 1177 N N . GLY A 1 153 ? 15.583 31.446 2.776 1.00 69.81 153 GLY A N 1
ATOM 1178 C CA . GLY A 1 153 ? 16.749 32.234 3.177 1.00 69.81 153 GLY A CA 1
ATOM 1179 C C . GLY A 1 153 ? 17.482 31.604 4.361 1.00 69.81 153 GLY A C 1
ATOM 1180 O O . GLY A 1 153 ? 18.704 31.525 4.351 1.00 69.81 153 GLY A O 1
ATOM 1181 N N . ALA A 1 154 ? 16.735 31.058 5.324 1.00 68.81 154 ALA A N 1
ATOM 1182 C CA . ALA A 1 154 ? 17.305 30.317 6.447 1.00 68.81 154 ALA A CA 1
ATOM 1183 C C . ALA A 1 154 ? 17.859 28.939 6.033 1.00 68.81 154 ALA A C 1
ATOM 1185 O O . ALA A 1 154 ? 18.807 28.456 6.638 1.00 68.81 154 ALA A O 1
ATOM 1186 N N . ALA A 1 155 ? 17.299 28.302 5.002 1.00 69.50 155 ALA A N 1
ATOM 1187 C CA . ALA A 1 155 ? 17.739 26.987 4.528 1.00 69.50 155 ALA A CA 1
ATOM 1188 C C . ALA A 1 155 ? 19.042 27.029 3.710 1.00 69.50 155 ALA A C 1
ATOM 1190 O O . ALA A 1 155 ? 19.796 26.061 3.710 1.00 69.50 155 ALA A O 1
ATOM 1191 N N . ILE A 1 156 ? 19.288 28.139 3.002 1.00 71.62 156 ILE A N 1
ATOM 1192 C CA . ILE A 1 156 ? 20.468 28.353 2.145 1.00 71.62 156 ILE A CA 1
ATOM 1193 C C . ILE A 1 156 ? 21.594 29.087 2.900 1.00 71.62 156 ILE A C 1
ATOM 1195 O O . ILE A 1 156 ? 22.706 29.216 2.386 1.00 71.62 156 ILE A O 1
ATOM 1199 N N . ASP A 1 157 ? 21.343 29.550 4.129 1.00 79.69 157 ASP A N 1
ATOM 1200 C CA . ASP A 1 157 ? 22.362 30.230 4.926 1.00 79.69 157 ASP A CA 1
ATOM 1201 C C . ASP A 1 157 ? 23.587 29.332 5.180 1.00 79.69 157 ASP A C 1
ATOM 1203 O O . ASP A 1 157 ? 23.479 28.119 5.396 1.00 79.69 157 ASP A O 1
ATOM 1207 N N . ARG A 1 158 ? 24.778 29.942 5.192 1.00 77.88 158 ARG A N 1
ATOM 1208 C CA . ARG A 1 158 ? 26.051 29.236 5.404 1.00 77.88 158 ARG A CA 1
ATOM 1209 C C . ARG A 1 158 ? 26.075 28.522 6.759 1.00 77.88 158 ARG A C 1
ATOM 1211 O O . ARG A 1 158 ? 26.667 27.449 6.859 1.00 77.88 158 ARG A O 1
ATOM 1218 N N . ASN A 1 159 ? 25.404 29.079 7.767 1.00 79.75 159 ASN A N 1
ATOM 1219 C CA . ASN A 1 159 ? 25.304 28.472 9.094 1.00 79.75 159 ASN A CA 1
ATOM 1220 C C . ASN A 1 159 ? 24.484 27.176 9.080 1.00 79.75 159 ASN A C 1
ATOM 1222 O O . ASN A 1 159 ? 24.873 26.215 9.733 1.00 79.75 159 ASN A O 1
ATOM 1226 N N . THR A 1 160 ? 23.406 27.115 8.291 1.00 78.12 160 THR A N 1
ATOM 1227 C CA . THR A 1 160 ? 22.563 25.914 8.155 1.00 78.12 160 THR A CA 1
ATOM 1228 C C . THR A 1 160 ? 23.304 24.778 7.455 1.00 78.12 160 THR A C 1
ATOM 1230 O O . THR A 1 160 ? 23.119 23.613 7.792 1.00 78.12 160 THR A O 1
ATOM 1233 N N . TRP A 1 161 ? 24.197 25.097 6.513 1.00 78.19 161 TRP A N 1
ATOM 1234 C CA . TRP A 1 161 ? 25.073 24.085 5.916 1.00 78.19 161 TRP A CA 1
ATOM 1235 C C . TRP A 1 161 ? 26.136 23.593 6.911 1.00 78.19 161 TRP A C 1
ATOM 1237 O O . TRP A 1 161 ? 26.424 22.400 6.977 1.00 78.19 161 TRP A O 1
ATOM 1247 N N . GLY A 1 162 ? 26.700 24.496 7.719 1.00 82.62 162 GLY A N 1
ATOM 1248 C CA . GLY A 1 162 ? 27.611 24.121 8.802 1.00 82.62 162 GLY A CA 1
ATOM 1249 C C . GLY A 1 162 ? 26.951 23.163 9.795 1.00 82.62 162 GLY A C 1
ATOM 1250 O O . GLY A 1 162 ? 27.481 22.081 10.043 1.00 82.62 162 GLY A O 1
ATOM 1251 N N . SER A 1 163 ? 25.756 23.513 10.277 1.00 81.56 163 SER A N 1
ATOM 1252 C CA . SER A 1 163 ? 25.002 22.681 11.217 1.00 81.56 163 SER A CA 1
ATOM 1253 C C . SER A 1 163 ? 24.519 21.374 10.598 1.00 81.56 163 SER A C 1
ATOM 1255 O O . SER A 1 163 ? 24.516 20.360 11.280 1.00 81.56 163 SER A O 1
ATOM 1257 N N . PHE A 1 164 ? 24.180 21.337 9.305 1.00 80.81 164 PHE A N 1
ATOM 1258 C CA . PHE A 1 164 ? 23.856 20.075 8.639 1.00 80.81 164 PHE A CA 1
ATOM 1259 C C . PHE A 1 164 ? 25.047 19.114 8.640 1.00 80.81 164 PHE A C 1
ATOM 1261 O O . PHE A 1 164 ? 24.879 17.927 8.911 1.00 80.81 164 PHE A O 1
ATOM 1268 N N . LEU A 1 165 ? 26.247 19.598 8.297 1.00 84.12 165 LEU A N 1
ATOM 1269 C CA . LEU A 1 165 ? 27.446 18.756 8.263 1.00 84.12 165 LEU A CA 1
ATOM 1270 C C . LEU A 1 165 ? 27.840 18.287 9.667 1.00 84.12 165 LEU A C 1
ATOM 1272 O O . LEU A 1 165 ? 28.246 17.138 9.827 1.00 84.12 165 LEU A O 1
ATOM 1276 N N . GLU A 1 166 ? 27.683 19.149 10.671 1.00 86.19 166 GLU A N 1
ATOM 1277 C CA . GLU A 1 166 ? 27.875 18.797 12.078 1.00 86.19 166 GLU A CA 1
ATOM 1278 C C . GLU A 1 166 ? 26.873 17.727 12.525 1.00 86.19 166 GLU A C 1
ATOM 1280 O O . GLU A 1 166 ? 27.280 16.685 13.031 1.00 86.19 166 GLU A O 1
ATOM 1285 N N . GLU A 1 167 ? 25.585 17.914 12.242 1.00 83.38 167 GLU A N 1
ATOM 1286 C CA . GLU A 1 167 ? 24.533 16.952 12.577 1.00 83.38 167 GLU A CA 1
ATOM 1287 C C . GLU A 1 167 ? 24.756 15.609 11.869 1.00 83.38 167 GLU A C 1
ATOM 1289 O O . GLU A 1 167 ? 24.571 14.548 12.457 1.00 83.38 167 GLU A O 1
ATOM 1294 N N . MET A 1 168 ? 25.217 15.627 10.615 1.00 81.06 168 MET A N 1
ATOM 1295 C CA . MET A 1 168 ? 25.621 14.420 9.890 1.00 81.06 168 MET A CA 1
ATOM 1296 C C . MET A 1 168 ? 26.819 13.727 10.535 1.00 81.06 168 MET A C 1
ATOM 1298 O O . MET A 1 168 ? 26.829 12.499 10.632 1.00 81.06 168 MET A O 1
ATOM 1302 N N . ALA A 1 169 ? 27.813 14.483 11.000 1.00 86.75 169 ALA A N 1
ATOM 1303 C CA . ALA A 1 169 ? 28.948 13.926 11.725 1.00 86.75 169 ALA A CA 1
ATOM 1304 C C . ALA A 1 169 ? 28.509 13.323 13.068 1.00 86.75 169 ALA A C 1
ATOM 1306 O O . ALA A 1 169 ? 28.934 12.218 13.405 1.00 86.75 169 ALA A O 1
ATOM 1307 N N . VAL A 1 170 ? 27.609 13.990 13.796 1.00 86.44 170 VAL A N 1
ATOM 1308 C CA . VAL A 1 170 ? 27.009 13.488 15.040 1.00 86.44 170 VAL A CA 1
ATOM 1309 C C . VAL A 1 170 ? 26.192 12.227 14.774 1.00 86.44 170 VAL A C 1
ATOM 1311 O O . VAL A 1 170 ? 26.364 11.231 15.477 1.00 86.44 170 VAL A O 1
ATOM 1314 N N . ALA A 1 171 ? 25.354 12.219 13.737 1.00 81.69 171 ALA A N 1
ATOM 1315 C CA . ALA A 1 171 ? 24.564 11.064 13.328 1.00 81.69 171 ALA A CA 1
ATOM 1316 C C . ALA A 1 171 ? 25.466 9.875 12.982 1.00 81.69 171 ALA A C 1
ATOM 1318 O O . ALA A 1 171 ? 25.259 8.766 13.476 1.00 81.69 171 ALA A O 1
ATOM 1319 N N . PHE A 1 172 ? 26.507 10.115 12.184 1.00 84.12 172 PHE A N 1
ATOM 1320 C CA . PHE A 1 172 ? 27.478 9.098 11.802 1.00 84.12 172 PHE A CA 1
ATOM 1321 C C . PHE A 1 172 ? 28.247 8.564 13.012 1.00 84.12 172 PHE A C 1
ATOM 1323 O O . PHE A 1 172 ? 28.371 7.350 13.177 1.00 84.12 172 PHE A O 1
ATOM 1330 N N . HIS A 1 173 ? 28.715 9.446 13.897 1.00 87.31 173 HIS A N 1
ATOM 1331 C CA . HIS A 1 173 ? 29.391 9.059 15.132 1.00 87.31 173 HIS A CA 1
ATOM 1332 C C . HIS A 1 173 ? 28.463 8.250 16.045 1.00 87.31 173 HIS A C 1
ATOM 1334 O O . HIS A 1 173 ? 28.872 7.236 16.602 1.00 87.31 173 HIS A O 1
ATOM 1340 N N . THR A 1 174 ? 27.198 8.653 16.167 1.00 83.69 174 THR A N 1
ATOM 1341 C CA . THR A 1 174 ? 26.184 7.975 16.986 1.00 83.69 174 THR A CA 1
ATOM 1342 C C . THR A 1 174 ? 25.839 6.597 16.432 1.00 83.69 174 THR A C 1
ATOM 1344 O O . THR A 1 174 ? 25.745 5.632 17.184 1.00 83.69 174 THR A O 1
ATOM 1347 N N . LEU A 1 175 ? 25.681 6.469 15.115 1.00 81.19 175 LEU A N 1
ATOM 1348 C CA . LEU A 1 175 ? 25.481 5.177 14.459 1.00 81.19 175 LEU A CA 1
ATOM 1349 C C . LEU A 1 175 ? 26.698 4.273 14.643 1.00 81.19 175 LEU A C 1
ATOM 1351 O O . LEU A 1 175 ? 26.556 3.116 15.033 1.00 81.19 175 LEU A O 1
ATOM 1355 N N . THR A 1 176 ? 27.896 4.813 14.422 1.00 85.44 176 THR A N 1
ATOM 1356 C CA . THR A 1 176 ? 29.149 4.064 14.559 1.00 85.44 176 THR A CA 1
ATOM 1357 C C . THR A 1 176 ? 29.356 3.601 15.997 1.00 85.44 176 THR A C 1
ATOM 1359 O O . THR A 1 176 ? 29.677 2.435 16.216 1.00 85.44 176 THR A O 1
ATOM 1362 N N . SER A 1 177 ? 29.097 4.457 16.989 1.00 86.88 177 SER A N 1
ATOM 1363 C CA . SER A 1 177 ? 29.217 4.098 18.404 1.00 86.88 177 SER A CA 1
ATOM 1364 C C . SER A 1 177 ? 28.185 3.050 18.825 1.00 86.88 177 SER A C 1
ATOM 1366 O O . SER A 1 177 ? 28.533 2.119 19.549 1.00 86.88 177 SER A O 1
ATOM 1368 N N . ARG A 1 178 ? 26.942 3.129 18.327 1.00 85.44 178 ARG A N 1
ATOM 1369 C CA . ARG A 1 178 ? 25.894 2.118 18.564 1.00 85.44 178 ARG A CA 1
ATOM 1370 C C . ARG A 1 178 ? 26.264 0.764 17.956 1.00 85.44 178 ARG A C 1
ATOM 1372 O O . ARG A 1 178 ? 26.140 -0.259 18.628 1.00 85.44 178 ARG A O 1
ATOM 1379 N N . ILE A 1 179 ? 26.775 0.752 16.725 1.00 82.31 179 ILE A N 1
ATOM 1380 C CA . ILE A 1 179 ? 27.261 -0.468 16.064 1.00 82.31 179 ILE A CA 1
ATOM 1381 C C . ILE A 1 179 ? 28.457 -1.047 16.826 1.00 82.31 179 ILE A C 1
ATOM 1383 O O . ILE A 1 179 ? 28.493 -2.245 17.102 1.00 82.31 179 ILE A O 1
ATOM 1387 N N . GLN A 1 180 ? 29.415 -0.205 17.220 1.00 87.38 180 GLN A N 1
ATOM 1388 C CA . GLN A 1 180 ? 30.589 -0.628 17.979 1.00 87.38 180 GLN A CA 1
ATOM 1389 C C . GLN A 1 180 ? 30.200 -1.194 19.349 1.00 87.38 180 GLN A C 1
ATOM 1391 O O . GLN A 1 180 ? 30.722 -2.234 19.753 1.00 87.38 180 GLN A O 1
ATOM 1396 N N . PHE A 1 181 ? 29.248 -0.566 20.041 1.00 86.19 181 PHE A N 1
ATOM 1397 C CA . PHE A 1 181 ? 28.687 -1.078 21.287 1.00 86.19 181 PHE A CA 1
ATOM 1398 C C . PHE A 1 181 ? 28.088 -2.476 21.089 1.00 86.19 181 PHE A C 1
ATOM 1400 O O . PHE A 1 181 ? 28.377 -3.383 21.864 1.00 86.19 181 PHE A O 1
ATOM 1407 N N . MET A 1 182 ? 27.322 -2.697 20.020 1.00 81.56 182 MET A N 1
ATOM 1408 C CA . MET A 1 182 ? 26.727 -4.008 19.735 1.00 81.56 182 MET A CA 1
ATOM 1409 C C . MET A 1 182 ? 27.773 -5.070 19.408 1.00 81.56 182 MET A C 1
ATOM 1411 O O . MET A 1 182 ? 27.727 -6.165 19.963 1.00 81.56 182 MET A O 1
ATOM 1415 N N . LEU A 1 183 ? 28.752 -4.732 18.569 1.00 83.69 183 LEU A N 1
ATOM 1416 C CA . LEU A 1 183 ? 29.860 -5.625 18.226 1.00 83.69 183 LEU A CA 1
ATOM 1417 C C . LEU A 1 183 ? 30.739 -5.973 19.430 1.00 83.69 183 LEU A C 1
ATOM 1419 O O . LEU A 1 183 ? 31.371 -7.023 19.430 1.00 83.69 183 LEU A O 1
ATOM 1423 N N . THR A 1 184 ? 30.785 -5.114 20.448 1.00 87.81 184 THR A N 1
ATOM 1424 C CA . THR A 1 184 ? 31.611 -5.337 21.641 1.00 87.81 184 THR A CA 1
ATOM 1425 C C . THR A 1 184 ? 30.825 -6.080 22.727 1.00 87.81 184 THR A C 1
ATOM 1427 O O . THR A 1 184 ? 31.264 -7.118 23.217 1.00 87.81 184 THR A O 1
ATOM 1430 N N . PHE A 1 185 ? 29.633 -5.590 23.078 1.00 86.31 185 PHE A N 1
ATOM 1431 C CA . PHE A 1 185 ? 28.875 -6.030 24.256 1.00 86.31 185 PHE A CA 1
ATOM 1432 C C . PHE A 1 185 ? 27.739 -7.021 23.958 1.00 86.31 185 PHE A C 1
ATOM 1434 O O . PHE A 1 185 ? 27.310 -7.722 24.867 1.00 86.31 185 PHE A O 1
ATOM 1441 N N . ARG A 1 186 ? 27.253 -7.095 22.710 1.00 86.00 186 ARG A N 1
ATOM 1442 C CA . ARG A 1 186 ? 26.112 -7.934 22.268 1.00 86.00 186 ARG A CA 1
ATOM 1443 C C . ARG A 1 186 ? 26.497 -8.877 21.118 1.00 86.00 186 ARG A C 1
ATOM 1445 O O . ARG A 1 186 ? 25.670 -9.250 20.287 1.00 86.00 186 ARG A O 1
ATOM 1452 N N . HIS A 1 187 ? 27.783 -9.214 21.006 1.00 85.94 187 HIS A N 1
ATOM 1453 C CA . HIS A 1 187 ? 28.321 -9.931 19.847 1.00 85.94 187 HIS A CA 1
ATOM 1454 C C . HIS A 1 187 ? 27.711 -11.326 19.679 1.00 85.94 187 HIS A C 1
ATOM 1456 O O . HIS A 1 187 ? 27.530 -11.775 18.553 1.00 85.94 187 HIS A O 1
ATOM 1462 N N . THR A 1 188 ? 27.363 -12.006 20.776 1.00 88.00 188 THR A N 1
ATOM 1463 C CA . THR A 1 188 ? 26.763 -13.345 20.716 1.00 88.00 188 THR A CA 1
ATOM 1464 C C . THR A 1 188 ? 25.351 -13.277 20.136 1.00 88.00 188 THR A C 1
ATOM 1466 O O . THR A 1 188 ? 25.035 -14.020 19.207 1.00 88.00 188 THR A O 1
ATOM 1469 N N . GLU A 1 189 ? 24.518 -12.351 20.617 1.00 88.12 189 GLU A N 1
ATOM 1470 C CA . GLU A 1 189 ? 23.168 -12.136 20.092 1.00 88.12 189 GLU A CA 1
ATOM 1471 C C . GLU A 1 189 ? 23.204 -11.665 18.637 1.00 88.12 189 GLU A C 1
ATOM 1473 O O . GLU A 1 189 ? 22.433 -12.155 17.814 1.00 88.12 189 GLU A O 1
ATOM 1478 N N . LEU A 1 190 ? 24.140 -10.772 18.301 1.00 87.62 190 LEU A N 1
ATOM 1479 C CA . LEU A 1 190 ? 24.330 -10.283 16.939 1.00 87.62 190 LEU A CA 1
ATOM 1480 C C . LEU A 1 190 ? 24.761 -11.404 15.983 1.00 87.62 190 LEU A C 1
ATOM 1482 O O . LEU A 1 190 ? 24.211 -11.507 14.889 1.00 87.62 190 LEU A O 1
ATOM 1486 N N . LEU A 1 191 ? 25.710 -12.258 16.380 1.00 89.75 191 LEU A N 1
ATOM 1487 C CA . LEU A 1 191 ? 26.169 -13.389 15.567 1.00 89.75 191 LEU A CA 1
ATOM 1488 C C . LEU A 1 191 ? 25.062 -14.424 15.362 1.00 89.75 191 LEU A C 1
ATOM 1490 O O . LEU A 1 191 ? 24.883 -14.903 14.243 1.00 89.75 191 LEU A O 1
ATOM 1494 N N . LEU A 1 192 ? 24.294 -14.743 16.408 1.00 92.31 192 LEU A N 1
ATOM 1495 C CA . LEU A 1 192 ? 23.141 -15.639 16.301 1.00 92.31 192 LEU A CA 1
ATOM 1496 C C . LEU A 1 192 ? 22.079 -15.062 15.366 1.00 92.31 192 LEU A C 1
ATOM 1498 O O . LEU A 1 192 ? 21.609 -15.754 14.465 1.00 92.31 192 LEU A O 1
ATOM 1502 N N . ALA A 1 193 ? 21.734 -13.789 15.534 1.00 90.50 193 ALA A N 1
ATOM 1503 C CA . ALA A 1 193 ? 20.733 -13.130 14.713 1.00 90.50 193 ALA A CA 1
ATOM 1504 C C . ALA A 1 193 ? 21.169 -12.980 13.254 1.00 90.50 193 ALA A C 1
ATOM 1506 O O . ALA A 1 193 ? 20.375 -13.232 12.347 1.00 90.50 193 ALA A O 1
ATOM 1507 N N . ALA A 1 194 ? 22.432 -12.627 13.010 1.00 89.75 194 ALA A N 1
ATOM 1508 C CA . ALA A 1 194 ? 23.016 -12.599 11.674 1.00 89.75 194 ALA A CA 1
ATOM 1509 C C . ALA A 1 194 ? 23.031 -14.003 11.055 1.00 89.75 194 ALA A C 1
ATOM 1511 O O . ALA A 1 194 ? 22.631 -14.166 9.905 1.00 89.75 194 ALA A O 1
ATOM 1512 N N . GLY A 1 195 ? 23.408 -15.027 11.827 1.00 92.62 195 GLY A N 1
ATOM 1513 C CA . GLY A 1 195 ? 23.375 -16.425 11.405 1.00 92.62 195 GLY A CA 1
ATOM 1514 C C . GLY A 1 195 ? 21.972 -16.879 11.003 1.00 92.62 195 GLY A C 1
ATOM 1515 O O . GLY A 1 195 ? 21.792 -17.406 9.909 1.00 92.62 195 GLY A O 1
ATOM 1516 N N . LEU A 1 196 ? 20.961 -16.611 11.834 1.00 93.06 196 LEU A N 1
ATOM 1517 C CA . LEU A 1 196 ? 19.556 -16.910 11.536 1.00 93.06 196 LEU A CA 1
ATOM 1518 C C . LEU A 1 196 ? 19.045 -16.131 10.319 1.00 93.06 196 LEU A C 1
ATOM 1520 O O . LEU A 1 196 ? 18.361 -16.705 9.476 1.00 93.06 196 LEU A O 1
ATOM 1524 N N . SER A 1 197 ? 19.417 -14.857 10.189 1.00 92.44 197 SER A N 1
ATOM 1525 C CA . SER A 1 197 ? 19.042 -14.013 9.048 1.00 92.44 197 SER A CA 1
ATOM 1526 C C . SER A 1 197 ? 19.644 -14.532 7.741 1.00 92.44 197 SER A C 1
ATOM 1528 O O . SER A 1 197 ? 18.956 -14.608 6.725 1.00 92.44 197 SER A O 1
ATOM 1530 N N . ILE A 1 198 ? 20.911 -14.957 7.766 1.00 92.44 198 ILE A N 1
ATOM 1531 C CA . ILE A 1 198 ? 21.591 -15.568 6.618 1.00 92.44 198 ILE A CA 1
ATOM 1532 C C . ILE A 1 198 ? 20.968 -16.925 6.289 1.00 92.44 198 ILE A C 1
ATOM 1534 O O . ILE A 1 198 ? 20.673 -17.184 5.125 1.00 92.44 198 ILE A O 1
ATOM 1538 N N . LEU A 1 199 ? 20.719 -17.781 7.285 1.00 92.50 199 LEU A N 1
ATOM 1539 C CA . LEU A 1 199 ? 20.063 -19.078 7.085 1.00 92.50 199 LEU A CA 1
ATOM 1540 C C . LEU A 1 199 ? 18.670 -18.911 6.477 1.00 92.50 199 LEU A C 1
ATOM 1542 O O . LEU A 1 199 ? 18.320 -19.628 5.539 1.00 92.50 199 LEU A O 1
ATOM 1546 N N . PHE A 1 200 ? 17.899 -17.939 6.963 1.00 91.25 200 PHE A N 1
ATOM 1547 C CA . PHE A 1 200 ? 16.597 -17.609 6.404 1.00 91.25 200 PHE A CA 1
ATOM 1548 C C . PHE A 1 200 ? 16.721 -17.075 4.974 1.00 91.25 200 PHE A C 1
ATOM 1550 O O . PHE A 1 200 ? 16.004 -17.543 4.096 1.00 91.25 200 PHE A O 1
ATOM 1557 N N . GLY A 1 201 ? 17.657 -16.160 4.707 1.00 88.06 201 GLY A N 1
ATOM 1558 C CA . GLY A 1 201 ? 17.898 -15.621 3.367 1.00 88.06 201 GLY A CA 1
ATOM 1559 C C . GLY A 1 201 ? 18.325 -16.692 2.362 1.00 88.06 201 GLY A C 1
ATOM 1560 O O . GLY A 1 201 ? 17.802 -16.746 1.249 1.00 88.06 201 GLY A O 1
ATOM 1561 N N . ILE A 1 202 ? 19.207 -17.608 2.770 1.00 88.25 202 ILE A N 1
ATOM 1562 C CA . ILE A 1 202 ? 19.601 -18.785 1.987 1.00 88.25 202 ILE A CA 1
ATOM 1563 C C . ILE A 1 202 ? 18.385 -19.688 1.754 1.00 88.25 202 ILE A C 1
ATOM 1565 O O . ILE A 1 202 ? 18.121 -20.077 0.617 1.00 88.25 202 ILE A O 1
ATOM 1569 N N . GLY A 1 203 ? 17.612 -19.989 2.800 1.00 87.44 203 GLY A N 1
ATOM 1570 C CA . GLY A 1 203 ? 16.391 -20.789 2.707 1.00 87.44 203 GLY A CA 1
ATOM 1571 C C . GLY A 1 203 ? 15.366 -20.183 1.748 1.00 87.44 203 GLY A C 1
ATOM 1572 O O . GLY A 1 203 ? 14.845 -20.888 0.885 1.00 87.44 203 GLY A O 1
ATOM 1573 N N . ALA A 1 204 ? 15.138 -18.872 1.829 1.00 84.56 204 ALA A N 1
ATOM 1574 C CA . ALA A 1 204 ? 14.259 -18.124 0.938 1.00 84.56 204 ALA A CA 1
ATOM 1575 C C . ALA A 1 204 ? 14.773 -18.152 -0.508 1.00 84.56 204 ALA A C 1
ATOM 1577 O O . ALA A 1 204 ? 14.005 -18.452 -1.423 1.00 84.56 204 ALA A O 1
ATOM 1578 N N . TYR A 1 205 ? 16.073 -17.927 -0.723 1.00 82.44 205 TYR A N 1
ATOM 1579 C CA . TYR A 1 205 ? 16.700 -18.006 -2.042 1.00 82.44 205 TYR A CA 1
ATOM 1580 C C . TYR A 1 205 ? 16.568 -19.405 -2.660 1.00 82.44 205 TYR A C 1
ATOM 1582 O O . TYR A 1 205 ? 16.179 -19.533 -3.822 1.00 82.44 205 TYR A O 1
ATOM 1590 N N . PHE A 1 206 ? 16.824 -20.468 -1.892 1.00 82.56 206 PHE A N 1
ATOM 1591 C CA . PHE A 1 206 ? 16.654 -21.845 -2.359 1.00 82.56 206 PHE A CA 1
ATOM 1592 C C . PHE A 1 206 ? 15.189 -22.206 -2.596 1.00 82.56 206 PHE A C 1
ATOM 1594 O O . PHE A 1 206 ? 14.886 -22.853 -3.598 1.00 82.56 206 PHE A O 1
ATOM 1601 N N . ALA A 1 207 ? 14.271 -21.783 -1.725 1.00 81.69 207 ALA A N 1
ATOM 1602 C CA . ALA A 1 207 ? 12.840 -22.008 -1.899 1.00 81.69 207 ALA A CA 1
ATOM 1603 C C . ALA A 1 207 ? 12.342 -21.355 -3.194 1.00 81.69 207 ALA A C 1
ATOM 1605 O O . ALA A 1 207 ? 11.702 -22.017 -4.014 1.00 81.69 207 ALA A O 1
ATOM 1606 N N . VAL A 1 208 ? 12.723 -20.098 -3.430 1.00 78.19 208 VAL A N 1
ATOM 1607 C CA . VAL A 1 208 ? 12.455 -19.348 -4.664 1.00 78.19 208 VAL A CA 1
ATOM 1608 C C . VAL A 1 208 ? 13.088 -20.029 -5.881 1.00 78.19 208 VAL A C 1
ATOM 1610 O O . VAL A 1 208 ? 12.418 -20.291 -6.881 1.00 78.19 208 VAL A O 1
ATOM 1613 N N . GLY A 1 209 ? 14.374 -20.372 -5.802 1.00 72.00 209 GLY A N 1
ATOM 1614 C CA . GLY A 1 209 ? 15.115 -20.996 -6.896 1.00 72.00 209 GLY A CA 1
ATOM 1615 C C . GLY A 1 209 ? 14.606 -22.397 -7.246 1.00 72.00 209 GLY A C 1
ATOM 1616 O O . GLY A 1 209 ? 14.627 -22.787 -8.412 1.00 72.00 209 GLY A O 1
ATOM 1617 N N . ARG A 1 210 ? 14.099 -23.155 -6.271 1.00 77.81 210 ARG A N 1
ATOM 1618 C CA . ARG A 1 210 ? 13.530 -24.491 -6.487 1.00 77.81 210 ARG A CA 1
ATOM 1619 C C . ARG A 1 210 ? 12.122 -24.437 -7.072 1.00 77.81 210 ARG A C 1
ATOM 1621 O O . ARG A 1 210 ? 11.796 -25.259 -7.923 1.00 77.81 210 ARG A O 1
ATOM 1628 N N . THR A 1 211 ? 11.300 -23.493 -6.626 1.00 70.94 211 THR A N 1
ATOM 1629 C CA . THR A 1 211 ? 9.908 -23.349 -7.085 1.00 70.94 211 THR A CA 1
ATOM 1630 C C . THR A 1 211 ? 9.818 -22.682 -8.457 1.00 70.94 211 THR A C 1
ATOM 1632 O O . THR A 1 211 ? 9.052 -23.138 -9.303 1.00 70.94 211 THR A O 1
ATOM 1635 N N . PHE A 1 212 ? 10.651 -21.670 -8.719 1.00 67.50 212 PHE A N 1
ATOM 1636 C CA . PHE A 1 212 ? 10.568 -20.854 -9.935 1.00 67.50 212 PHE A CA 1
ATOM 1637 C C . PHE A 1 212 ? 11.824 -20.888 -10.815 1.00 67.50 212 PHE A C 1
ATOM 1639 O O . PHE A 1 212 ? 11.760 -20.532 -11.991 1.00 67.50 212 PHE A O 1
ATOM 1646 N N . GLY A 1 213 ? 12.968 -21.362 -10.315 1.00 63.91 213 GLY A N 1
ATOM 1647 C CA . GLY A 1 213 ? 14.233 -21.300 -11.058 1.00 63.91 213 GLY A CA 1
ATOM 1648 C C . GLY A 1 213 ? 14.282 -22.172 -12.314 1.00 63.91 213 GLY A C 1
ATOM 1649 O O . GLY A 1 213 ? 15.037 -21.850 -13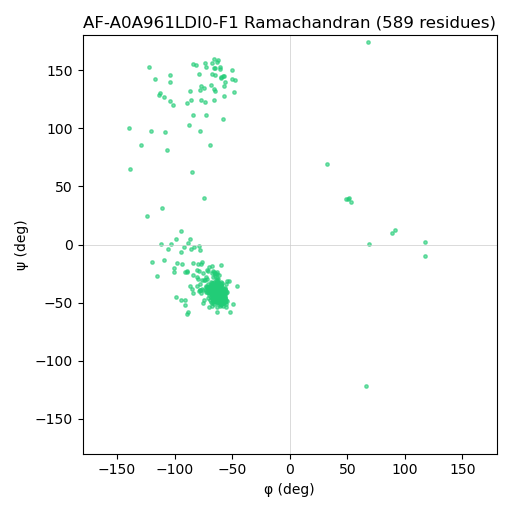.225 1.00 63.91 213 GLY A O 1
ATOM 1650 N N . ALA A 1 214 ? 13.462 -23.224 -12.409 1.00 61.12 214 ALA A N 1
ATOM 1651 C CA . ALA A 1 214 ? 13.311 -24.005 -13.642 1.00 61.12 214 ALA A CA 1
ATOM 1652 C C . ALA A 1 214 ? 12.532 -23.247 -14.734 1.00 61.12 214 ALA A C 1
ATOM 1654 O O . ALA A 1 214 ? 12.741 -23.496 -15.918 1.00 61.12 214 ALA A O 1
ATOM 1655 N N . ILE A 1 215 ? 11.641 -22.330 -14.344 1.00 61.78 215 ILE A N 1
ATOM 1656 C CA . ILE A 1 215 ? 10.860 -21.492 -15.265 1.00 61.78 215 ILE A CA 1
ATOM 1657 C C . ILE A 1 215 ? 11.727 -20.340 -15.781 1.00 61.78 215 ILE A C 1
ATOM 1659 O O . ILE A 1 215 ? 11.672 -20.028 -16.966 1.00 61.78 215 ILE A O 1
ATOM 1663 N N . VAL A 1 216 ? 12.548 -19.754 -14.903 1.00 62.06 216 VAL A N 1
ATOM 1664 C CA . VAL A 1 216 ? 13.461 -18.651 -15.236 1.00 62.06 216 VAL A CA 1
ATOM 1665 C C . VAL A 1 216 ? 14.614 -19.134 -16.130 1.00 62.06 216 VAL A C 1
ATOM 1667 O O . VAL A 1 216 ? 14.739 -18.639 -17.245 1.00 62.06 216 VAL A O 1
ATOM 1670 N N . ARG A 1 217 ? 15.371 -20.177 -15.737 1.00 61.50 217 ARG A N 1
ATOM 1671 C CA . ARG A 1 217 ? 16.526 -20.680 -16.523 1.00 61.50 217 ARG A CA 1
ATOM 1672 C C . ARG A 1 217 ? 16.160 -21.149 -17.930 1.00 61.50 217 ARG A C 1
ATOM 1674 O O . ARG A 1 217 ? 16.807 -20.761 -18.891 1.00 61.50 217 ARG A O 1
ATOM 1681 N N . ARG A 1 218 ? 15.073 -21.920 -18.074 1.00 57.41 218 ARG A N 1
ATOM 1682 C CA . ARG A 1 218 ? 14.623 -22.411 -19.393 1.00 57.41 218 ARG A CA 1
ATOM 1683 C C . ARG A 1 218 ? 14.263 -21.288 -20.366 1.00 57.41 218 ARG A C 1
ATOM 1685 O O . ARG A 1 218 ? 14.288 -21.513 -21.568 1.00 57.41 218 ARG A O 1
ATOM 1692 N N . ARG A 1 219 ? 13.869 -20.115 -19.859 1.00 58.41 219 ARG A N 1
ATOM 1693 C CA . ARG A 1 219 ? 13.541 -18.939 -20.680 1.00 58.41 219 ARG A CA 1
ATOM 1694 C C . ARG A 1 219 ? 14.759 -18.037 -20.910 1.00 58.41 219 ARG A C 1
ATOM 1696 O O . ARG A 1 219 ? 14.774 -17.315 -21.898 1.00 58.41 219 ARG A O 1
ATOM 1703 N N . GLU A 1 220 ? 15.770 -18.093 -20.039 1.00 57.50 220 GLU A N 1
ATOM 1704 C CA . GLU A 1 220 ? 17.048 -17.378 -20.190 1.00 57.50 220 GLU A CA 1
ATOM 1705 C C . GLU A 1 220 ? 17.986 -18.002 -21.235 1.00 57.50 220 GLU A C 1
ATOM 1707 O O . GLU A 1 220 ? 18.820 -17.284 -21.778 1.00 57.50 220 GLU A O 1
ATOM 1712 N N . GLU A 1 221 ? 17.854 -19.299 -21.522 1.00 60.47 221 GLU A N 1
ATOM 1713 C CA . GLU A 1 221 ? 18.694 -20.047 -22.478 1.00 60.47 221 GLU A CA 1
ATOM 1714 C C . GLU A 1 221 ? 18.216 -19.954 -23.945 1.00 60.47 221 GLU A C 1
ATOM 1716 O O . GLU A 1 221 ? 18.874 -20.479 -24.837 1.00 60.47 221 GLU A O 1
ATOM 1721 N N . ALA A 1 222 ? 17.085 -19.295 -24.222 1.00 59.78 222 ALA A N 1
ATOM 1722 C CA . ALA A 1 222 ? 16.590 -19.117 -25.589 1.00 59.78 222 ALA A CA 1
ATOM 1723 C C . ALA A 1 222 ? 17.384 -18.019 -26.328 1.00 59.78 222 ALA A C 1
ATOM 1725 O O . ALA A 1 222 ? 17.440 -16.886 -25.850 1.00 59.78 222 ALA A O 1
ATOM 1726 N N . GLU A 1 223 ? 17.965 -18.344 -27.492 1.00 54.41 223 GLU A N 1
ATOM 1727 C CA . GLU A 1 223 ? 18.775 -17.419 -28.315 1.00 54.41 223 GLU A CA 1
ATOM 1728 C C . GLU A 1 223 ? 17.954 -16.245 -28.881 1.00 54.41 223 GLU A C 1
ATOM 1730 O O . GLU A 1 223 ? 18.424 -15.110 -28.879 1.00 54.41 223 GLU A O 1
ATOM 1735 N N . GLU A 1 224 ? 16.696 -16.484 -29.265 1.00 61.78 224 GLU A N 1
ATOM 1736 C CA . GLU A 1 224 ? 15.730 -15.450 -29.661 1.00 61.78 224 GLU A CA 1
ATOM 1737 C C . GLU A 1 224 ? 14.414 -15.646 -28.895 1.00 61.78 224 GLU A C 1
ATOM 1739 O O . GLU A 1 224 ? 13.496 -16.329 -29.361 1.00 61.78 224 GLU A O 1
ATOM 1744 N N . PRO A 1 225 ? 14.293 -15.105 -27.670 1.00 63.44 225 PRO A N 1
ATOM 1745 C CA . PRO A 1 225 ? 13.074 -15.282 -26.900 1.00 63.44 225 PRO A CA 1
ATOM 1746 C C . PRO A 1 225 ? 11.908 -14.582 -27.611 1.00 63.44 225 PRO A C 1
ATOM 1748 O O . PRO A 1 225 ? 12.017 -13.406 -27.962 1.00 63.44 225 PRO A O 1
ATOM 1751 N N . SER A 1 226 ? 10.768 -15.268 -27.775 1.00 68.12 226 SER A N 1
ATOM 1752 C CA . SER A 1 226 ? 9.497 -14.621 -28.156 1.00 68.12 226 SER A CA 1
ATOM 1753 C C . SER A 1 226 ? 9.237 -13.415 -27.239 1.00 68.12 226 SER A C 1
ATOM 1755 O O . SER A 1 226 ? 9.635 -13.427 -26.069 1.00 68.12 226 SER A O 1
ATOM 1757 N N . TYR A 1 227 ? 8.540 -12.384 -27.732 1.00 68.06 227 TYR A N 1
ATOM 1758 C CA . TYR A 1 227 ? 8.086 -11.243 -26.920 1.00 68.06 227 TYR A CA 1
ATOM 1759 C C . TYR A 1 227 ? 7.461 -11.695 -25.586 1.00 68.06 227 TYR A C 1
ATOM 1761 O O . TYR A 1 227 ? 7.711 -11.124 -24.525 1.00 68.06 227 TYR A O 1
ATOM 1769 N N . ILE A 1 228 ? 6.758 -12.820 -25.624 1.00 62.50 228 ILE A N 1
ATOM 1770 C CA . ILE A 1 228 ? 6.102 -13.466 -24.491 1.00 62.50 228 ILE A CA 1
ATOM 1771 C C . ILE A 1 228 ? 7.085 -14.094 -23.506 1.00 62.50 228 ILE A C 1
ATOM 1773 O O . ILE A 1 228 ? 6.933 -13.966 -22.284 1.00 62.50 228 ILE A O 1
ATOM 1777 N N . ALA A 1 229 ? 8.131 -14.744 -24.011 1.00 64.50 229 ALA A N 1
ATOM 1778 C CA . ALA A 1 229 ? 9.218 -15.233 -23.177 1.00 64.50 229 ALA A CA 1
ATOM 1779 C C . ALA A 1 229 ? 9.929 -14.063 -22.481 1.00 64.50 229 ALA A C 1
ATOM 1781 O O . ALA A 1 229 ? 10.173 -14.162 -21.282 1.00 64.50 229 ALA A O 1
ATOM 1782 N N . LYS A 1 230 ? 10.147 -12.935 -23.176 1.00 71.62 230 LYS A N 1
ATOM 1783 C CA . LYS A 1 230 ? 10.737 -11.717 -22.591 1.00 71.62 230 LYS A CA 1
ATOM 1784 C C . LYS A 1 230 ? 9.864 -11.139 -21.479 1.00 71.62 230 LYS A C 1
ATOM 1786 O O . LYS A 1 230 ? 10.376 -10.837 -20.410 1.00 71.62 230 LYS A O 1
ATOM 1791 N N . LEU A 1 231 ? 8.556 -11.027 -21.699 1.00 70.81 231 LEU A N 1
ATOM 1792 C CA . LEU A 1 231 ? 7.609 -10.366 -20.793 1.00 70.81 231 LEU A CA 1
ATOM 1793 C C . LEU A 1 231 ? 7.260 -11.186 -19.544 1.00 70.81 231 LEU A C 1
ATOM 1795 O O . LEU A 1 231 ? 7.202 -10.668 -18.430 1.00 70.81 231 LEU A O 1
ATOM 1799 N N . SER A 1 232 ? 7.106 -12.494 -19.704 1.00 68.88 232 SER A N 1
ATOM 1800 C CA . SER A 1 232 ? 6.967 -13.409 -18.566 1.00 68.88 232 SER A CA 1
ATOM 1801 C C . SER A 1 232 ? 8.263 -13.529 -17.758 1.00 68.88 232 SER A C 1
ATOM 1803 O O . SER A 1 232 ? 8.214 -13.531 -16.528 1.00 68.88 232 SER A O 1
ATOM 1805 N N . LEU A 1 233 ? 9.423 -13.604 -18.427 1.00 70.06 233 LEU A N 1
ATOM 1806 C CA . LEU A 1 233 ? 10.726 -13.581 -17.768 1.00 70.06 233 LEU A CA 1
ATOM 1807 C C . LEU A 1 233 ? 10.896 -12.264 -17.015 1.00 70.06 233 LEU A C 1
ATOM 1809 O O . LEU A 1 233 ? 11.263 -12.288 -15.850 1.00 70.06 233 LEU A O 1
ATOM 1813 N N . ALA A 1 234 ? 10.558 -11.138 -17.635 1.00 72.62 234 ALA A N 1
ATOM 1814 C CA . ALA A 1 234 ? 10.531 -9.812 -17.037 1.00 72.62 234 ALA A CA 1
ATOM 1815 C C . ALA A 1 234 ? 9.721 -9.776 -15.732 1.00 72.62 234 ALA A C 1
ATOM 1817 O O . ALA A 1 234 ? 10.276 -9.484 -14.676 1.00 72.62 234 ALA A O 1
ATOM 1818 N N . PHE A 1 235 ? 8.443 -10.157 -15.776 1.00 75.56 235 PHE A N 1
ATOM 1819 C CA . PHE A 1 235 ? 7.579 -10.167 -14.594 1.00 75.56 235 PHE A CA 1
ATOM 1820 C C . PHE A 1 235 ? 8.138 -11.042 -13.469 1.00 75.56 235 PHE A C 1
ATOM 1822 O O . PHE A 1 235 ? 8.328 -10.581 -12.341 1.00 75.56 235 PHE A O 1
ATOM 1829 N N . TRP A 1 236 ? 8.454 -12.303 -13.771 1.00 73.38 236 TRP A N 1
ATOM 1830 C CA . TRP A 1 236 ? 8.883 -13.261 -12.756 1.00 73.38 236 TRP A CA 1
ATOM 1831 C C . TRP A 1 236 ? 10.307 -13.001 -12.246 1.00 73.38 236 TRP A C 1
ATOM 1833 O O . TRP A 1 236 ? 10.580 -13.244 -11.072 1.00 73.38 236 TRP A O 1
ATOM 1843 N N . SER A 1 237 ? 11.200 -12.458 -13.080 1.00 73.94 237 SER A N 1
ATOM 1844 C CA . SER A 1 237 ? 12.568 -12.075 -12.690 1.00 73.94 237 SER A CA 1
ATOM 1845 C C . SER A 1 237 ? 12.642 -10.761 -11.906 1.00 73.94 237 SER A C 1
ATOM 1847 O O . SER A 1 237 ? 13.654 -10.514 -11.243 1.00 73.94 237 SER A O 1
ATOM 1849 N N . THR A 1 238 ? 11.586 -9.938 -11.934 1.00 82.50 238 THR A N 1
ATOM 1850 C CA . THR A 1 238 ? 11.423 -8.794 -11.027 1.00 82.50 238 THR A CA 1
ATOM 1851 C C . THR A 1 238 ? 10.710 -9.215 -9.744 1.00 82.50 238 THR A C 1
ATOM 1853 O O . THR A 1 238 ? 11.287 -9.114 -8.665 1.00 82.50 238 THR A O 1
ATOM 1856 N N . VAL A 1 239 ? 9.479 -9.728 -9.837 1.00 81.25 239 VAL A N 1
ATOM 1857 C CA . VAL A 1 239 ? 8.593 -9.899 -8.674 1.00 81.25 239 VAL A CA 1
ATOM 1858 C C . VAL A 1 239 ? 9.121 -10.936 -7.685 1.00 81.25 239 VAL A C 1
ATOM 1860 O O . VAL A 1 239 ? 9.201 -10.649 -6.493 1.00 81.25 239 VAL A O 1
ATOM 1863 N N . ILE A 1 240 ? 9.512 -12.130 -8.146 1.00 81.88 240 ILE A N 1
ATOM 1864 C CA . ILE A 1 240 ? 9.894 -13.212 -7.226 1.00 81.88 240 ILE A CA 1
ATOM 1865 C C . ILE A 1 240 ? 11.185 -12.887 -6.463 1.00 81.88 240 ILE A C 1
ATOM 1867 O O . ILE A 1 240 ? 11.174 -13.008 -5.237 1.00 81.88 240 ILE A O 1
ATOM 1871 N N . PRO A 1 241 ? 12.294 -12.465 -7.109 1.00 82.75 241 PRO A N 1
ATOM 1872 C CA . PRO A 1 241 ? 13.497 -12.106 -6.368 1.00 82.75 241 PRO A CA 1
ATOM 1873 C C . PRO A 1 241 ? 13.258 -10.936 -5.418 1.00 82.75 241 PRO A C 1
ATOM 1875 O O . PRO A 1 241 ? 13.780 -10.952 -4.309 1.00 82.75 241 PRO A O 1
ATOM 1878 N N . SER A 1 242 ? 12.454 -9.943 -5.814 1.00 88.69 242 SER A N 1
ATOM 1879 C CA . SER A 1 242 ? 12.142 -8.803 -4.949 1.00 88.69 242 SER A CA 1
ATOM 1880 C C . SER A 1 242 ? 11.309 -9.202 -3.737 1.00 88.69 242 SER A C 1
ATOM 1882 O O . SER A 1 242 ? 11.616 -8.746 -2.641 1.00 88.69 242 SER A O 1
ATOM 1884 N N . LEU A 1 243 ? 10.338 -10.107 -3.889 1.00 87.06 243 LEU A N 1
ATOM 1885 C CA . LEU A 1 243 ? 9.616 -10.694 -2.757 1.00 87.06 243 LEU A CA 1
ATOM 1886 C C . LEU A 1 243 ? 10.534 -11.534 -1.867 1.00 87.06 243 LEU A C 1
ATOM 1888 O O . LEU A 1 243 ? 10.431 -11.450 -0.650 1.00 87.06 243 LEU A O 1
ATOM 1892 N N . GLY A 1 244 ? 11.451 -12.311 -2.451 1.00 87.44 244 GLY A N 1
ATOM 1893 C CA . GLY A 1 244 ? 12.431 -13.093 -1.697 1.00 87.44 244 GLY A CA 1
ATOM 1894 C C . GLY A 1 244 ? 13.361 -12.213 -0.858 1.00 87.44 244 GLY A C 1
ATOM 1895 O O . GLY A 1 244 ? 13.556 -12.479 0.326 1.00 87.44 244 GLY A O 1
ATOM 1896 N N . VAL A 1 245 ? 13.885 -11.131 -1.444 1.00 89.38 245 VAL A N 1
ATOM 1897 C CA . VAL A 1 245 ? 14.708 -10.139 -0.734 1.00 89.38 245 VAL A CA 1
ATOM 1898 C C . VAL A 1 245 ? 13.885 -9.415 0.328 1.00 89.38 245 VAL A C 1
ATOM 1900 O O . VAL A 1 245 ? 14.324 -9.339 1.469 1.00 89.38 245 VAL A O 1
ATOM 1903 N N . ALA A 1 246 ? 12.679 -8.944 0.003 1.00 90.69 246 ALA A N 1
ATOM 1904 C CA . ALA A 1 246 ? 11.809 -8.272 0.967 1.00 90.69 246 ALA A CA 1
ATOM 1905 C C . ALA A 1 246 ? 11.453 -9.184 2.152 1.00 90.69 246 ALA A C 1
ATOM 1907 O O . ALA A 1 246 ? 11.565 -8.761 3.297 1.00 90.69 246 ALA A O 1
ATOM 1908 N N . ALA A 1 247 ? 11.102 -10.448 1.896 1.00 90.62 247 ALA A N 1
ATOM 1909 C CA . ALA A 1 247 ? 10.830 -11.435 2.938 1.00 90.62 247 ALA A CA 1
ATOM 1910 C C . ALA A 1 247 ? 12.075 -11.725 3.787 1.00 90.62 247 ALA A C 1
ATOM 1912 O O . ALA A 1 247 ? 11.972 -11.808 5.007 1.00 90.62 247 ALA A O 1
ATOM 1913 N N . SER A 1 248 ? 13.253 -11.837 3.162 1.00 91.62 248 SER A N 1
ATOM 1914 C CA . SER A 1 248 ? 14.513 -12.021 3.885 1.00 91.62 248 SER A CA 1
ATOM 1915 C C . SER A 1 248 ? 14.827 -10.835 4.789 1.00 91.62 248 SER A C 1
ATOM 1917 O O . SER A 1 248 ? 15.200 -11.040 5.936 1.00 91.62 248 SER A O 1
ATOM 1919 N N . LEU A 1 249 ? 14.667 -9.605 4.299 1.00 94.06 249 LEU A N 1
ATOM 1920 C CA . LEU A 1 249 ? 14.941 -8.393 5.071 1.00 94.06 249 LEU A CA 1
ATOM 1921 C C . LEU A 1 249 ? 13.899 -8.182 6.179 1.00 94.06 249 LEU A C 1
ATOM 1923 O O . LEU A 1 249 ? 14.264 -7.806 7.289 1.00 94.06 249 LEU A O 1
ATOM 1927 N N . ALA A 1 250 ? 12.626 -8.498 5.924 1.00 93.69 250 ALA A N 1
ATOM 1928 C CA . ALA A 1 250 ? 11.575 -8.483 6.940 1.00 93.69 250 ALA A CA 1
ATOM 1929 C C . ALA A 1 250 ? 11.827 -9.525 8.041 1.00 93.69 250 ALA A C 1
ATOM 1931 O O . ALA A 1 250 ? 11.636 -9.234 9.219 1.00 93.69 250 ALA A O 1
ATOM 1932 N N . ALA A 1 251 ? 12.309 -10.718 7.682 1.00 93.44 251 ALA A N 1
ATOM 1933 C CA . ALA A 1 251 ? 12.720 -11.721 8.658 1.00 93.44 251 ALA A CA 1
ATOM 1934 C C . ALA A 1 251 ? 13.933 -11.255 9.472 1.00 93.44 251 ALA A C 1
ATOM 1936 O O . ALA A 1 251 ? 13.912 -11.385 10.692 1.00 93.44 251 ALA A O 1
ATOM 1937 N N . THR A 1 252 ? 14.944 -10.648 8.835 1.00 93.44 252 THR A N 1
ATOM 1938 C CA . THR A 1 252 ? 16.082 -10.025 9.534 1.00 93.44 252 THR A CA 1
ATOM 1939 C C . THR A 1 252 ? 15.602 -9.002 10.562 1.00 93.44 252 THR A C 1
ATOM 1941 O O . THR A 1 252 ? 16.002 -9.058 11.723 1.00 93.44 252 THR A O 1
ATOM 1944 N N . PHE A 1 253 ? 14.695 -8.105 10.163 1.00 94.31 253 PHE A N 1
ATOM 1945 C CA . PHE A 1 253 ? 14.098 -7.128 11.069 1.00 94.31 253 PHE A CA 1
ATOM 1946 C C . PHE A 1 253 ? 13.351 -7.797 12.231 1.00 94.31 253 PHE A C 1
ATOM 1948 O O . PHE A 1 253 ? 13.573 -7.451 13.389 1.00 94.31 253 PHE A O 1
ATOM 1955 N N . GLY A 1 254 ? 12.515 -8.798 11.938 1.00 93.56 254 GLY A N 1
ATOM 1956 C CA . GLY A 1 254 ? 11.770 -9.549 12.947 1.00 93.56 254 GLY A CA 1
ATOM 1957 C C . GLY A 1 254 ? 12.676 -10.267 13.951 1.00 93.56 254 GLY A C 1
ATOM 1958 O O . GLY A 1 254 ? 12.409 -10.221 15.147 1.00 93.56 254 GLY A O 1
ATOM 1959 N N . ILE A 1 255 ? 13.780 -10.867 13.493 1.00 93.06 255 ILE A N 1
ATOM 1960 C CA . ILE A 1 255 ? 14.783 -11.506 14.359 1.00 93.06 255 ILE A CA 1
ATOM 1961 C C . ILE A 1 255 ? 15.454 -10.457 15.254 1.00 93.06 255 ILE A C 1
ATOM 1963 O O . ILE A 1 255 ? 15.564 -10.660 16.462 1.00 93.06 255 ILE A O 1
ATOM 1967 N N . PHE A 1 256 ? 15.870 -9.323 14.686 1.00 91.12 256 PHE A N 1
ATOM 1968 C CA . PHE A 1 256 ? 16.507 -8.233 15.431 1.00 91.12 256 PHE A CA 1
ATOM 1969 C C . PHE A 1 256 ? 15.585 -7.612 16.483 1.00 91.12 256 PHE A C 1
ATOM 1971 O O . PHE A 1 256 ? 16.030 -7.334 17.599 1.00 91.12 256 PHE A O 1
ATOM 1978 N N . SER A 1 257 ? 14.307 -7.443 16.138 1.00 92.00 257 SER A N 1
ATOM 1979 C CA . SER A 1 257 ? 13.258 -6.969 17.038 1.00 92.00 257 SER A CA 1
ATOM 1980 C C . SER A 1 257 ? 12.990 -7.977 18.159 1.00 92.00 257 SER A C 1
ATOM 1982 O O . SER A 1 257 ? 13.074 -7.626 19.334 1.00 92.00 257 SER A O 1
ATOM 1984 N N . TYR A 1 258 ? 12.768 -9.250 17.817 1.00 92.25 258 TYR A N 1
ATOM 1985 C CA . TYR A 1 258 ? 12.486 -10.316 18.782 1.00 92.25 258 TYR A CA 1
ATOM 1986 C C . TYR A 1 258 ? 13.621 -10.505 19.793 1.00 92.25 258 TYR A C 1
ATOM 1988 O O . TYR A 1 258 ? 13.387 -10.610 20.994 1.00 92.25 258 TYR A O 1
ATOM 1996 N N . MET A 1 259 ? 14.867 -10.502 19.317 1.00 89.94 259 MET A N 1
ATOM 1997 C CA . MET A 1 259 ? 16.047 -10.657 20.168 1.00 89.94 259 MET A CA 1
ATOM 1998 C C . MET A 1 259 ? 16.432 -9.371 20.915 1.00 89.94 259 MET A C 1
ATOM 2000 O O . MET A 1 259 ? 17.392 -9.392 21.682 1.00 89.94 259 MET A O 1
ATOM 2004 N N . SER A 1 260 ? 15.703 -8.262 20.715 1.00 88.31 260 SER A N 1
ATOM 2005 C CA . SER A 1 260 ? 15.941 -6.974 21.386 1.00 88.31 260 SER A CA 1
ATOM 2006 C C . SER A 1 260 ? 17.402 -6.504 21.286 1.00 88.31 260 SER A C 1
ATOM 2008 O O . SER A 1 260 ? 17.984 -6.000 22.247 1.00 88.31 260 SER A O 1
ATOM 2010 N N . ILE A 1 261 ? 18.013 -6.706 20.113 1.00 83.00 261 ILE A N 1
ATOM 2011 C CA . ILE A 1 261 ? 19.436 -6.407 19.863 1.00 83.00 261 ILE A CA 1
ATOM 2012 C C . ILE A 1 261 ? 19.667 -4.896 19.843 1.00 83.00 261 ILE A C 1
ATOM 2014 O O . ILE A 1 261 ? 20.669 -4.396 20.354 1.00 83.00 261 ILE A O 1
ATOM 2018 N N . PHE A 1 262 ? 18.717 -4.178 19.243 1.00 84.56 262 PHE A N 1
ATOM 2019 C CA . PHE A 1 262 ? 18.742 -2.737 19.051 1.00 84.56 262 PHE A CA 1
ATOM 2020 C C . PHE A 1 262 ? 17.806 -2.049 20.049 1.00 84.56 262 PHE A C 1
ATOM 2022 O O . PHE A 1 262 ? 16.741 -2.568 20.377 1.00 84.56 262 PHE A O 1
ATOM 2029 N N . THR A 1 263 ? 18.182 -0.850 20.506 1.00 85.31 263 THR A N 1
ATOM 2030 C CA . THR A 1 263 ? 17.227 0.063 21.157 1.00 85.31 263 THR A CA 1
ATOM 2031 C C . THR A 1 263 ? 16.140 0.470 20.160 1.00 85.31 263 THR A C 1
ATOM 2033 O O . THR A 1 263 ? 16.406 0.442 18.960 1.00 85.31 263 THR A O 1
ATOM 2036 N N . ALA A 1 264 ? 14.958 0.888 20.630 1.00 85.50 264 ALA A N 1
ATOM 2037 C CA . ALA A 1 264 ? 13.839 1.281 19.760 1.00 85.50 264 ALA A CA 1
ATOM 2038 C C . ALA A 1 264 ? 14.270 2.276 18.662 1.00 85.50 264 ALA A C 1
ATOM 2040 O O . ALA A 1 264 ? 14.135 1.984 17.480 1.00 85.50 264 ALA A O 1
ATOM 2041 N N . ASP A 1 265 ? 14.950 3.358 19.044 1.00 83.31 265 ASP A N 1
ATOM 2042 C CA . ASP A 1 265 ? 15.474 4.360 18.106 1.00 83.31 265 ASP A CA 1
ATOM 2043 C C . ASP A 1 265 ? 16.432 3.786 17.055 1.00 83.31 265 ASP A C 1
ATOM 2045 O O . ASP A 1 265 ? 16.470 4.233 15.914 1.00 83.31 265 ASP A O 1
ATOM 2049 N N . THR A 1 266 ? 17.276 2.824 17.439 1.00 85.75 266 THR A N 1
ATOM 2050 C CA . THR A 1 266 ? 18.221 2.213 16.492 1.00 85.75 266 THR A CA 1
ATOM 2051 C C . THR A 1 266 ? 17.512 1.198 15.605 1.00 85.75 266 THR A C 1
ATOM 2053 O O . THR A 1 266 ? 17.863 1.063 14.437 1.00 85.75 266 THR A O 1
ATOM 2056 N N . LEU A 1 267 ? 16.513 0.501 16.147 1.00 87.75 267 LEU A N 1
ATOM 2057 C CA . LEU A 1 267 ? 15.699 -0.456 15.415 1.00 87.75 267 LEU A CA 1
ATOM 2058 C C . LEU A 1 267 ? 14.910 0.244 14.301 1.00 87.75 267 LEU A C 1
ATOM 2060 O O . LEU A 1 267 ? 14.902 -0.265 13.186 1.00 87.75 267 LEU A O 1
ATOM 2064 N N . ASP A 1 268 ? 14.368 1.436 14.557 1.00 87.88 268 ASP A N 1
ATOM 2065 C CA . ASP A 1 268 ? 13.691 2.264 13.547 1.00 87.88 268 ASP A CA 1
ATOM 2066 C C . ASP A 1 268 ? 14.634 2.658 12.391 1.00 87.88 268 ASP A C 1
ATOM 2068 O O . ASP A 1 268 ? 14.259 2.623 11.216 1.00 87.88 268 ASP A O 1
ATOM 2072 N N . LEU A 1 269 ? 15.895 2.991 12.696 1.00 88.44 269 LEU A N 1
ATOM 2073 C CA . LEU A 1 269 ? 16.907 3.292 11.673 1.00 88.44 269 LEU A CA 1
ATOM 2074 C C . LEU A 1 269 ? 17.312 2.045 10.877 1.00 88.44 269 LEU A C 1
ATOM 2076 O O . LEU A 1 269 ? 17.514 2.120 9.663 1.00 88.44 269 LEU A O 1
ATOM 2080 N N . VAL A 1 270 ? 17.410 0.890 11.541 1.00 89.38 270 VAL A N 1
ATOM 2081 C CA . VAL A 1 270 ? 17.668 -0.396 10.882 1.00 89.38 270 VAL A CA 1
ATOM 2082 C C . VAL A 1 270 ? 16.498 -0.777 9.976 1.00 89.38 270 VAL A C 1
ATOM 2084 O O . VAL A 1 270 ? 16.733 -1.181 8.839 1.00 89.38 270 VAL A O 1
ATOM 2087 N N . GLU A 1 271 ? 15.251 -0.594 10.415 1.00 92.69 271 GLU A N 1
ATOM 2088 C CA . GLU A 1 271 ? 14.061 -0.800 9.584 1.00 92.69 271 GLU A CA 1
ATOM 2089 C C . GLU A 1 271 ? 14.127 0.056 8.318 1.00 92.69 271 GLU A C 1
ATOM 2091 O O . GLU A 1 271 ? 13.991 -0.452 7.201 1.00 92.69 271 GLU A O 1
ATOM 2096 N N . ALA A 1 272 ? 14.417 1.350 8.484 1.00 92.12 272 ALA A N 1
ATOM 2097 C CA . ALA A 1 272 ? 14.531 2.283 7.377 1.00 92.12 272 ALA A CA 1
ATOM 2098 C C . ALA A 1 272 ? 15.616 1.859 6.374 1.00 92.12 272 ALA A C 1
ATOM 2100 O O . ALA A 1 272 ? 15.396 1.932 5.161 1.00 92.12 272 ALA A O 1
ATOM 2101 N N . LEU A 1 273 ? 16.762 1.366 6.857 1.00 92.38 273 LEU A N 1
ATOM 2102 C CA . LEU A 1 273 ? 17.841 0.835 6.023 1.00 92.38 273 LEU A CA 1
ATOM 2103 C C . LEU A 1 273 ? 17.419 -0.432 5.266 1.00 92.38 273 LEU A C 1
ATOM 2105 O O . LEU A 1 273 ? 17.672 -0.543 4.067 1.00 92.38 273 LEU A O 1
ATOM 2109 N N . LEU A 1 274 ? 16.743 -1.369 5.930 1.00 93.94 274 LEU A N 1
ATOM 2110 C CA . LEU A 1 274 ? 16.276 -2.609 5.308 1.00 93.94 274 LEU A CA 1
ATOM 2111 C C . LEU A 1 274 ? 15.217 -2.331 4.226 1.00 93.94 274 LEU A C 1
ATOM 2113 O O . LEU A 1 274 ? 15.322 -2.859 3.116 1.00 93.94 274 LEU A O 1
ATOM 2117 N N . ILE A 1 275 ? 14.255 -1.442 4.495 1.00 93.00 275 ILE A N 1
ATOM 2118 C CA . ILE A 1 275 ? 13.265 -0.978 3.506 1.00 93.00 275 ILE A CA 1
ATOM 2119 C C . ILE A 1 275 ? 13.967 -0.317 2.313 1.00 93.00 275 ILE A C 1
ATOM 2121 O O . ILE A 1 275 ? 13.641 -0.599 1.159 1.00 93.00 275 ILE A O 1
ATOM 2125 N N . SER A 1 276 ? 14.974 0.512 2.581 1.00 93.88 276 SER A N 1
ATOM 2126 C CA . SER A 1 276 ? 15.781 1.193 1.565 1.00 93.88 276 SER A CA 1
ATOM 2127 C C . SER A 1 276 ? 16.522 0.215 0.648 1.00 93.88 276 SER A C 1
ATOM 2129 O O . SER A 1 276 ? 16.486 0.358 -0.576 1.00 93.88 276 SER A O 1
ATOM 2131 N N . CYS A 1 277 ? 17.141 -0.825 1.214 1.00 93.62 277 CYS A N 1
ATOM 2132 C CA . CYS A 1 277 ? 17.783 -1.890 0.445 1.00 93.62 277 CYS A CA 1
ATOM 2133 C C . CYS A 1 277 ? 16.776 -2.651 -0.431 1.00 93.62 277 CYS A C 1
ATOM 2135 O O . CYS A 1 277 ? 17.056 -2.904 -1.606 1.00 93.62 277 CYS A O 1
ATOM 2137 N N . ALA A 1 278 ? 15.598 -2.978 0.112 1.00 93.12 278 ALA A N 1
ATOM 2138 C CA . ALA A 1 278 ? 14.532 -3.636 -0.642 1.00 93.12 278 ALA A CA 1
ATOM 2139 C C . ALA A 1 278 ? 14.048 -2.767 -1.817 1.00 93.12 278 ALA A C 1
ATOM 2141 O O . ALA A 1 278 ? 13.903 -3.267 -2.935 1.00 93.12 278 ALA A O 1
ATOM 2142 N N . ALA A 1 279 ? 13.860 -1.463 -1.586 1.00 91.44 279 ALA A N 1
ATOM 2143 C CA . ALA A 1 279 ? 13.416 -0.507 -2.595 1.00 91.44 279 ALA A CA 1
ATOM 2144 C C . ALA A 1 279 ? 14.441 -0.336 -3.728 1.00 91.44 279 ALA A C 1
ATOM 2146 O O . ALA A 1 279 ? 14.072 -0.436 -4.899 1.00 91.44 279 ALA A O 1
ATOM 2147 N N . ILE A 1 280 ? 15.730 -0.154 -3.409 1.00 92.06 280 ILE A N 1
ATOM 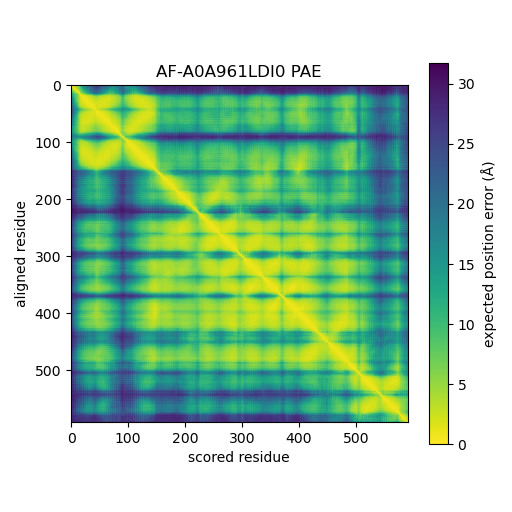2148 C CA . ILE A 1 280 ? 16.800 -0.058 -4.420 1.00 92.06 280 ILE A CA 1
ATOM 2149 C C . ILE A 1 280 ? 16.861 -1.337 -5.251 1.00 92.06 280 ILE A C 1
ATOM 2151 O O . ILE A 1 280 ? 16.886 -1.271 -6.481 1.00 92.06 280 ILE A O 1
ATOM 2155 N N . PHE A 1 281 ? 16.845 -2.501 -4.593 1.00 92.06 281 PHE A N 1
ATOM 2156 C CA . PHE A 1 281 ? 16.878 -3.787 -5.282 1.00 92.06 281 PHE A CA 1
ATOM 2157 C C . PHE A 1 281 ? 15.688 -3.941 -6.238 1.00 92.06 281 PHE A C 1
ATOM 2159 O O . PHE A 1 281 ? 15.862 -4.334 -7.393 1.00 92.06 281 PHE A O 1
ATOM 2166 N N . PHE A 1 282 ? 14.482 -3.598 -5.780 1.00 91.56 282 PHE A N 1
ATOM 2167 C CA . PHE A 1 282 ? 13.269 -3.650 -6.588 1.00 91.56 282 PHE A CA 1
ATOM 2168 C C . PHE A 1 282 ? 13.319 -2.695 -7.783 1.00 91.56 282 PHE A C 1
ATOM 2170 O O . PHE A 1 282 ? 13.114 -3.135 -8.914 1.00 91.56 282 PHE A O 1
ATOM 2177 N N . ILE A 1 283 ? 13.657 -1.419 -7.572 1.00 91.31 283 ILE A N 1
ATOM 2178 C CA . ILE A 1 283 ? 13.705 -0.422 -8.650 1.00 91.31 283 ILE A CA 1
ATOM 2179 C C . ILE A 1 283 ? 14.792 -0.777 -9.668 1.00 91.31 283 ILE A C 1
ATOM 2181 O O . ILE A 1 283 ? 14.558 -0.694 -10.873 1.00 91.31 283 ILE A O 1
ATOM 2185 N N . GLN A 1 284 ? 15.958 -1.247 -9.216 1.00 90.31 284 GLN A N 1
ATOM 2186 C CA . GLN A 1 284 ? 17.013 -1.724 -10.107 1.00 90.31 284 GLN A CA 1
ATOM 2187 C C . GLN A 1 284 ? 16.542 -2.913 -10.951 1.00 90.31 284 GLN A C 1
ATOM 2189 O O . GLN A 1 284 ? 16.793 -2.945 -12.154 1.00 90.31 284 GLN A O 1
ATOM 2194 N N . ARG A 1 285 ? 15.863 -3.897 -10.347 1.00 88.06 285 ARG A N 1
ATOM 2195 C CA . ARG A 1 285 ? 15.315 -5.055 -11.071 1.00 88.06 285 ARG A CA 1
ATOM 2196 C C . ARG A 1 285 ? 14.266 -4.633 -12.090 1.00 88.06 285 ARG A C 1
ATOM 2198 O O . ARG A 1 285 ? 14.327 -5.087 -13.229 1.00 88.06 285 ARG A O 1
ATOM 2205 N N . LEU A 1 286 ? 13.361 -3.747 -11.695 1.00 88.88 286 LEU A N 1
ATOM 2206 C CA . LEU A 1 286 ? 12.302 -3.224 -12.546 1.00 88.88 286 LEU A CA 1
ATOM 2207 C C . LEU A 1 286 ? 12.877 -2.454 -13.746 1.00 88.88 286 LEU A C 1
ATOM 2209 O O . LEU A 1 286 ? 12.514 -2.724 -14.889 1.00 88.88 286 LEU A O 1
ATOM 2213 N N . ALA A 1 287 ? 13.837 -1.558 -13.506 1.00 88.25 287 ALA A N 1
ATOM 2214 C CA . ALA A 1 287 ? 14.500 -0.787 -14.555 1.00 88.25 287 ALA A CA 1
ATOM 2215 C C . ALA A 1 287 ? 15.322 -1.678 -15.505 1.00 88.25 287 ALA A C 1
ATOM 2217 O O . ALA A 1 287 ? 15.231 -1.521 -16.722 1.00 88.25 287 ALA A O 1
ATOM 2218 N N . ASN A 1 288 ? 16.063 -2.657 -14.970 1.00 84.50 288 ASN A N 1
ATOM 2219 C CA . ASN A 1 288 ? 16.824 -3.620 -15.773 1.00 84.50 288 ASN A CA 1
ATOM 2220 C C . ASN A 1 288 ? 15.923 -4.423 -16.708 1.00 84.50 288 ASN A C 1
ATOM 2222 O O . ASN A 1 288 ? 16.292 -4.676 -17.850 1.00 84.50 288 ASN A O 1
ATOM 2226 N N . VAL A 1 289 ? 14.752 -4.824 -16.225 1.00 80.56 289 VAL A N 1
ATOM 2227 C CA . VAL A 1 289 ? 13.795 -5.614 -16.992 1.00 80.56 289 VAL A CA 1
ATOM 2228 C C . VAL A 1 289 ? 13.120 -4.789 -18.091 1.00 80.56 289 VAL A C 1
ATOM 2230 O O . VAL A 1 289 ? 12.966 -5.266 -19.213 1.00 80.56 289 VAL A O 1
ATOM 2233 N N . LEU A 1 290 ? 12.754 -3.541 -17.798 1.00 82.00 290 LEU A N 1
ATOM 2234 C CA . LEU A 1 290 ? 12.107 -2.663 -18.774 1.00 82.00 290 LEU A CA 1
ATOM 2235 C C . LEU A 1 290 ? 13.070 -2.192 -19.872 1.00 82.00 290 LEU A C 1
ATOM 2237 O O . LEU A 1 290 ? 12.674 -2.098 -21.034 1.00 82.00 290 LEU A O 1
ATOM 2241 N N . LEU A 1 291 ? 14.322 -1.895 -19.509 1.00 81.81 291 LEU A N 1
ATOM 2242 C CA . LEU A 1 291 ? 15.299 -1.271 -20.406 1.00 81.81 291 LEU A CA 1
ATOM 2243 C C . LEU A 1 291 ? 16.310 -2.254 -21.013 1.00 81.81 291 LEU A C 1
ATOM 2245 O O . LEU A 1 291 ? 16.886 -1.934 -22.051 1.00 81.81 291 LEU A O 1
ATOM 2249 N N . ALA A 1 292 ? 16.556 -3.403 -20.369 1.00 79.25 292 ALA A N 1
ATOM 2250 C CA . ALA A 1 292 ? 17.572 -4.410 -20.710 1.00 79.25 292 ALA A CA 1
ATOM 2251 C C . ALA A 1 292 ? 18.848 -3.802 -21.349 1.00 79.25 292 ALA A C 1
ATOM 2253 O O . ALA A 1 292 ? 19.106 -3.964 -22.548 1.00 79.25 292 ALA A O 1
ATOM 2254 N N . PRO A 1 293 ? 19.654 -3.049 -20.571 1.00 74.00 293 PRO A N 1
ATOM 2255 C CA . PRO A 1 293 ? 20.773 -2.265 -21.106 1.00 74.00 293 PRO A CA 1
ATOM 2256 C C . PRO A 1 293 ? 21.898 -3.118 -21.712 1.00 74.00 293 PRO A C 1
ATOM 2258 O O . PRO A 1 293 ? 22.629 -2.631 -22.577 1.00 74.00 293 PRO A O 1
ATOM 2261 N N . SER A 1 294 ? 22.031 -4.368 -21.262 1.00 68.31 294 SER A N 1
ATOM 2262 C CA . SER A 1 294 ? 23.102 -5.288 -21.664 1.00 68.31 294 SER A CA 1
ATOM 2263 C C . SER A 1 294 ? 22.697 -6.270 -22.767 1.00 68.31 294 SER A C 1
ATOM 2265 O O . SER A 1 294 ? 23.578 -6.864 -23.375 1.00 68.31 294 SER A O 1
ATOM 2267 N N . ASP A 1 295 ? 21.397 -6.441 -23.033 1.00 69.75 295 ASP A N 1
ATOM 2268 C CA . ASP A 1 295 ? 20.891 -7.401 -24.020 1.00 69.75 295 ASP A CA 1
ATOM 2269 C C . ASP A 1 295 ? 19.734 -6.788 -24.823 1.00 69.75 295 ASP A C 1
ATOM 2271 O O . ASP A 1 295 ? 18.588 -6.717 -24.367 1.00 69.75 295 ASP A O 1
ATOM 2275 N N . ALA A 1 296 ? 20.049 -6.322 -26.036 1.00 68.19 296 ALA A N 1
ATOM 2276 C CA . ALA A 1 296 ? 19.079 -5.710 -26.939 1.00 68.19 296 ALA A CA 1
ATOM 2277 C C . ALA A 1 296 ? 17.975 -6.690 -27.368 1.00 68.19 296 ALA A C 1
ATOM 2279 O O . ALA A 1 296 ? 16.830 -6.275 -27.558 1.00 68.19 296 ALA A O 1
ATOM 2280 N N . GLY A 1 297 ? 18.291 -7.987 -27.443 1.00 65.00 297 GLY A N 1
ATOM 2281 C CA . GLY A 1 297 ? 17.352 -9.040 -27.812 1.00 65.00 297 GLY A CA 1
ATOM 2282 C C . GLY A 1 297 ? 16.259 -9.258 -26.769 1.00 65.00 297 GLY A C 1
ATOM 2283 O O . GLY A 1 297 ? 15.205 -9.783 -27.110 1.00 65.00 297 GLY A O 1
ATOM 2284 N N . ARG A 1 298 ? 16.437 -8.805 -25.522 1.00 67.38 298 ARG A N 1
ATOM 2285 C CA . ARG A 1 298 ? 15.482 -9.020 -24.415 1.00 67.38 298 ARG A CA 1
ATOM 2286 C C . ARG A 1 298 ? 14.620 -7.806 -24.060 1.00 67.38 298 ARG A C 1
ATOM 2288 O O . ARG A 1 298 ? 13.787 -7.906 -23.163 1.00 67.38 298 ARG A O 1
ATOM 2295 N N . ARG A 1 299 ? 14.776 -6.675 -24.754 1.00 72.44 299 ARG A N 1
ATOM 2296 C CA . ARG A 1 299 ? 14.023 -5.445 -24.454 1.00 72.44 299 ARG A CA 1
ATOM 2297 C C . ARG A 1 299 ? 12.528 -5.604 -24.720 1.00 72.44 299 ARG A C 1
ATOM 2299 O O . ARG A 1 299 ? 12.126 -6.077 -25.781 1.00 72.44 299 ARG A O 1
ATOM 2306 N N . LEU A 1 300 ? 11.716 -5.144 -23.768 1.00 68.81 300 LEU A N 1
ATOM 2307 C CA . LEU A 1 300 ? 10.259 -5.051 -23.920 1.00 68.81 300 LEU A CA 1
ATOM 2308 C C . LEU A 1 300 ? 9.833 -3.816 -24.715 1.00 68.81 300 LEU A C 1
ATOM 2310 O O . LEU A 1 300 ? 8.807 -3.840 -25.388 1.00 68.81 300 LEU A O 1
ATOM 2314 N N . ILE A 1 301 ? 10.622 -2.745 -24.630 1.00 70.62 301 ILE A N 1
ATOM 2315 C CA . ILE A 1 301 ? 10.399 -1.491 -25.345 1.00 70.62 301 ILE A CA 1
ATOM 2316 C C . ILE A 1 301 ? 11.540 -1.331 -26.348 1.00 70.62 301 ILE A C 1
ATOM 2318 O O . ILE A 1 301 ? 12.711 -1.438 -25.980 1.00 70.62 301 ILE A O 1
ATOM 2322 N N . MET A 1 302 ? 11.212 -1.069 -27.614 1.00 72.31 302 MET A N 1
ATOM 2323 C CA . MET A 1 302 ? 12.196 -0.850 -28.678 1.00 72.31 302 MET A CA 1
ATOM 2324 C C . MET A 1 302 ? 12.940 0.479 -28.459 1.00 72.31 302 MET A C 1
ATOM 2326 O O . MET A 1 302 ? 12.550 1.531 -28.961 1.00 72.31 302 MET A O 1
ATOM 2330 N N . ILE A 1 303 ? 14.001 0.428 -27.652 1.00 79.19 303 ILE A N 1
ATOM 2331 C CA . ILE A 1 303 ? 14.861 1.558 -27.278 1.00 79.19 303 ILE A CA 1
ATOM 2332 C C . ILE A 1 303 ? 16.278 1.287 -27.796 1.00 79.19 303 ILE A C 1
ATOM 2334 O O . ILE A 1 303 ? 16.760 0.151 -27.750 1.00 79.19 303 ILE A O 1
ATOM 2338 N N . AL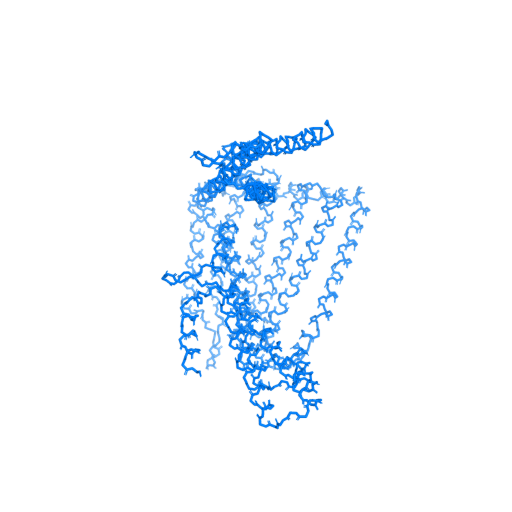A A 1 304 ? 16.964 2.328 -28.268 1.00 83.75 304 ALA A N 1
ATOM 2339 C CA . ALA A 1 304 ? 18.367 2.253 -28.668 1.00 83.75 304 ALA A CA 1
ATOM 2340 C C . ALA A 1 304 ? 19.305 1.975 -27.470 1.00 83.75 304 ALA A C 1
ATOM 2342 O O . ALA A 1 304 ? 19.038 2.383 -26.339 1.00 83.75 304 ALA A O 1
ATOM 2343 N N . ASP A 1 305 ? 20.450 1.330 -27.719 1.00 83.00 305 ASP A N 1
ATOM 2344 C CA . ASP A 1 305 ? 21.334 0.816 -26.655 1.00 83.00 305 ASP A CA 1
ATOM 2345 C C . ASP A 1 305 ? 21.882 1.900 -25.715 1.00 83.00 305 ASP A C 1
ATOM 2347 O O . ASP A 1 305 ? 21.861 1.756 -24.491 1.00 83.00 305 ASP A O 1
ATOM 2351 N N . ALA A 1 306 ? 22.392 2.997 -26.281 1.00 85.38 306 ALA A N 1
ATOM 2352 C CA . ALA A 1 306 ? 22.967 4.091 -25.501 1.00 85.38 306 ALA A CA 1
ATOM 2353 C C . ALA A 1 306 ? 21.907 4.810 -24.635 1.00 85.38 306 ALA A C 1
ATOM 2355 O O . ALA A 1 306 ? 22.130 4.941 -23.428 1.00 85.38 306 ALA A O 1
ATOM 2356 N N . PRO A 1 307 ? 20.737 5.202 -25.181 1.00 88.00 307 PRO A N 1
ATOM 2357 C CA . PRO A 1 307 ? 19.627 5.722 -24.385 1.00 88.00 307 PRO A CA 1
ATOM 2358 C C . PRO A 1 307 ? 19.137 4.779 -23.283 1.00 88.00 307 PRO A C 1
ATOM 2360 O O . PRO A 1 307 ? 18.855 5.250 -22.185 1.00 88.00 307 PRO A O 1
ATOM 2363 N N . ALA A 1 308 ? 19.078 3.465 -23.527 1.00 86.94 308 ALA A N 1
ATOM 2364 C CA . ALA A 1 308 ? 18.667 2.492 -22.513 1.00 86.94 308 ALA A CA 1
ATOM 2365 C C . ALA A 1 308 ? 19.615 2.487 -21.299 1.00 86.94 308 ALA A C 1
ATOM 2367 O O . ALA A 1 308 ? 19.159 2.537 -20.157 1.00 86.94 308 ALA A O 1
ATOM 2368 N N . ARG A 1 309 ? 20.938 2.513 -21.528 1.00 88.88 309 ARG A N 1
ATOM 2369 C CA . ARG A 1 309 ? 21.936 2.644 -20.448 1.00 88.88 309 ARG A CA 1
ATOM 2370 C C . ARG A 1 309 ? 21.817 3.971 -19.702 1.00 88.88 309 ARG A C 1
ATOM 2372 O O . ARG A 1 309 ? 21.893 3.989 -18.478 1.00 88.88 309 ARG A O 1
ATOM 2379 N N . MET A 1 310 ? 21.606 5.071 -20.423 1.00 91.62 310 MET A N 1
ATOM 2380 C CA . MET A 1 310 ? 21.442 6.389 -19.807 1.00 91.62 310 MET A CA 1
ATOM 2381 C C . MET A 1 310 ? 20.187 6.448 -18.927 1.00 91.62 310 MET A C 1
ATOM 2383 O O . MET A 1 310 ? 20.268 6.893 -17.786 1.00 91.62 310 MET A O 1
ATOM 2387 N N . LEU A 1 311 ? 19.047 5.945 -19.412 1.00 92.31 311 LEU A N 1
ATOM 2388 C CA . LEU A 1 311 ? 17.811 5.863 -18.628 1.00 92.31 311 LEU A CA 1
ATOM 2389 C C . LEU A 1 311 ? 17.975 4.973 -17.396 1.00 92.31 311 LEU A C 1
ATOM 2391 O O . LEU A 1 311 ? 17.487 5.337 -16.331 1.00 92.31 311 LEU A O 1
ATOM 2395 N N . MET A 1 312 ? 18.704 3.860 -17.512 1.00 91.19 312 MET A N 1
ATOM 2396 C CA . MET A 1 312 ? 19.001 2.987 -16.376 1.00 91.19 312 MET A CA 1
ATOM 2397 C C . MET A 1 312 ? 19.718 3.752 -15.259 1.00 91.19 312 MET A C 1
ATOM 2399 O O . MET A 1 312 ? 19.286 3.713 -14.109 1.00 91.19 312 MET A O 1
ATOM 2403 N N . VAL A 1 313 ? 20.779 4.490 -15.602 1.00 93.94 313 VAL A N 1
ATOM 2404 C CA . VAL A 1 313 ? 21.539 5.295 -14.634 1.00 93.94 313 VAL A CA 1
ATOM 2405 C C . VAL A 1 313 ? 20.666 6.397 -14.038 1.00 93.94 313 VAL A C 1
ATOM 2407 O O . VAL A 1 313 ? 20.661 6.579 -12.825 1.00 93.94 313 VAL A O 1
ATOM 2410 N N . LEU A 1 314 ? 19.883 7.106 -14.855 1.00 95.62 314 LEU A N 1
ATOM 2411 C CA . LEU A 1 314 ? 19.014 8.184 -14.373 1.00 95.62 314 LEU A CA 1
ATOM 2412 C C . LEU A 1 314 ? 17.920 7.673 -13.421 1.00 95.62 314 LEU A C 1
ATOM 2414 O O . LEU A 1 314 ? 17.683 8.295 -12.390 1.00 95.62 314 LEU A O 1
ATOM 2418 N N . ILE A 1 315 ? 17.295 6.528 -13.715 1.00 93.94 315 ILE A N 1
ATOM 2419 C CA . ILE A 1 315 ? 16.294 5.903 -12.833 1.00 93.94 315 ILE A CA 1
ATOM 2420 C C . ILE A 1 315 ? 16.942 5.414 -11.530 1.00 93.94 315 ILE A C 1
ATOM 2422 O O . ILE A 1 315 ? 16.362 5.579 -10.459 1.00 93.94 315 ILE A O 1
ATOM 2426 N N . GLN A 1 316 ? 18.155 4.858 -11.589 1.00 92.69 316 GLN A N 1
ATOM 2427 C CA . GLN A 1 316 ? 18.898 4.469 -10.386 1.00 92.69 316 GLN A CA 1
ATOM 2428 C C . GLN A 1 316 ? 19.283 5.674 -9.524 1.00 92.69 316 GLN A C 1
ATOM 2430 O O . GLN A 1 316 ? 19.145 5.610 -8.306 1.00 92.69 316 GLN A O 1
ATOM 2435 N N . LEU A 1 317 ? 19.728 6.778 -10.132 1.00 95.62 317 LEU A N 1
ATOM 2436 C CA . LEU A 1 317 ? 20.018 8.020 -9.412 1.00 95.62 317 LEU A CA 1
ATOM 2437 C C . LEU A 1 317 ? 18.754 8.587 -8.760 1.00 95.62 317 LEU A C 1
ATOM 2439 O O . LEU A 1 317 ? 18.794 8.985 -7.598 1.00 95.62 317 LEU A O 1
ATOM 2443 N N . LEU A 1 318 ? 17.628 8.563 -9.476 1.00 95.38 318 LEU A N 1
ATOM 2444 C CA . LEU A 1 318 ? 16.328 8.981 -8.958 1.00 95.38 318 LEU A CA 1
ATOM 2445 C C . LEU A 1 318 ? 15.922 8.155 -7.723 1.00 95.38 318 LEU A C 1
ATOM 2447 O O . LEU A 1 318 ? 15.549 8.717 -6.694 1.00 95.38 318 LEU A O 1
ATOM 2451 N N . ALA A 1 319 ? 16.053 6.828 -7.807 1.00 93.50 319 ALA A N 1
ATOM 2452 C CA . ALA A 1 319 ? 15.787 5.911 -6.702 1.00 93.50 319 ALA A CA 1
ATOM 2453 C C . ALA A 1 319 ? 16.730 6.140 -5.515 1.00 93.50 319 ALA A C 1
ATOM 2455 O O . ALA A 1 319 ? 16.282 6.185 -4.372 1.00 93.50 319 ALA A O 1
ATOM 2456 N N . MET A 1 320 ? 18.025 6.323 -5.786 1.00 95.00 320 MET A N 1
ATOM 2457 C CA . MET A 1 320 ? 19.037 6.566 -4.762 1.00 95.00 320 MET A CA 1
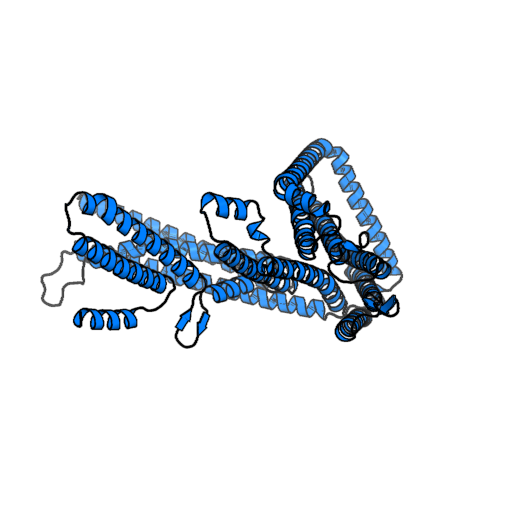ATOM 2458 C C . MET A 1 320 ? 18.752 7.862 -4.000 1.00 95.00 320 MET A C 1
ATOM 2460 O O . MET A 1 320 ? 18.774 7.860 -2.775 1.00 95.00 320 MET A O 1
ATOM 2464 N N . ILE A 1 321 ? 18.429 8.957 -4.696 1.00 95.06 321 ILE A N 1
ATOM 2465 C CA . ILE A 1 321 ? 18.096 10.234 -4.046 1.00 95.06 321 ILE A CA 1
ATOM 2466 C C . ILE A 1 321 ? 16.839 10.099 -3.189 1.00 95.06 321 ILE A C 1
ATOM 2468 O O . ILE A 1 321 ? 16.818 10.605 -2.070 1.00 95.06 321 ILE A O 1
ATOM 2472 N N . HIS A 1 322 ? 15.811 9.401 -3.679 1.00 93.50 322 HIS A N 1
ATOM 2473 C CA . HIS A 1 322 ? 14.595 9.169 -2.903 1.00 93.50 322 HIS A CA 1
ATOM 2474 C C . HIS A 1 322 ? 14.870 8.360 -1.626 1.00 93.50 322 HIS A C 1
ATOM 2476 O O . HIS A 1 322 ? 14.416 8.727 -0.545 1.00 93.50 322 HIS A O 1
ATOM 2482 N N . VAL A 1 323 ? 15.665 7.294 -1.735 1.00 93.25 323 VAL A N 1
ATOM 2483 C CA . VAL A 1 323 ? 16.053 6.468 -0.588 1.00 93.25 323 VAL A CA 1
ATOM 2484 C C . VAL A 1 323 ? 16.917 7.239 0.410 1.00 93.25 323 VAL A C 1
ATOM 2486 O O . VAL A 1 323 ? 16.687 7.143 1.613 1.00 93.25 323 VAL A O 1
ATOM 2489 N N . LEU A 1 324 ? 17.868 8.048 -0.059 1.00 92.69 324 LEU A N 1
ATOM 2490 C CA . LEU A 1 324 ? 18.664 8.907 0.818 1.00 92.69 324 LEU A CA 1
ATOM 2491 C C . LEU A 1 324 ? 17.794 9.954 1.524 1.00 92.69 324 LEU A C 1
ATOM 2493 O O . LEU A 1 324 ? 17.972 10.179 2.719 1.00 92.69 324 LEU A O 1
ATOM 2497 N N . ASP A 1 325 ? 16.820 10.552 0.829 1.00 91.75 325 ASP A N 1
ATOM 2498 C CA . ASP A 1 325 ? 15.865 11.474 1.452 1.00 91.75 325 ASP A CA 1
ATOM 2499 C C . ASP A 1 325 ? 15.054 10.790 2.564 1.00 91.75 325 ASP A C 1
ATOM 2501 O O . ASP A 1 325 ? 14.891 11.370 3.643 1.00 91.75 325 ASP A O 1
ATOM 2505 N N . PHE A 1 326 ? 14.596 9.556 2.326 1.00 91.19 326 PHE A N 1
ATOM 2506 C CA . PHE A 1 326 ? 13.885 8.740 3.310 1.00 91.19 326 PHE A CA 1
ATOM 2507 C C . PHE A 1 326 ? 14.761 8.392 4.523 1.00 91.19 326 PHE A C 1
ATOM 2509 O O . PHE A 1 326 ? 14.324 8.566 5.660 1.00 91.19 326 PHE A O 1
ATOM 2516 N N . LEU A 1 327 ? 16.010 7.967 4.309 1.00 90.06 327 LEU A N 1
ATOM 2517 C CA . LEU A 1 327 ? 16.945 7.663 5.397 1.00 90.06 327 LEU A CA 1
ATOM 2518 C C . LEU A 1 327 ? 17.272 8.898 6.237 1.00 90.06 327 LEU A C 1
ATOM 2520 O O . LEU A 1 327 ? 17.213 8.836 7.463 1.00 90.06 327 LEU A O 1
ATOM 2524 N N . PHE A 1 328 ? 17.563 10.034 5.599 1.00 88.56 328 PHE A N 1
ATOM 2525 C CA . PHE A 1 328 ? 17.832 11.275 6.322 1.00 88.56 328 PHE A CA 1
ATOM 2526 C C . PHE A 1 328 ? 16.609 11.792 7.076 1.00 88.56 328 PHE A C 1
ATOM 2528 O O . PHE A 1 328 ? 16.769 12.356 8.152 1.00 88.56 328 PHE A O 1
ATOM 2535 N N . GLU A 1 329 ? 15.394 11.579 6.560 1.00 88.62 329 GLU A N 1
ATOM 2536 C CA . GLU A 1 329 ? 14.175 11.885 7.319 1.00 88.62 329 GLU A CA 1
ATOM 2537 C C . GLU A 1 329 ? 14.137 11.115 8.636 1.00 88.62 329 GLU A C 1
ATOM 2539 O O . GLU A 1 329 ? 13.892 11.696 9.687 1.00 88.62 329 GLU A O 1
ATOM 2544 N N . ARG A 1 330 ? 14.411 9.809 8.575 1.00 88.25 330 ARG A N 1
ATOM 2545 C CA . ARG A 1 330 ? 14.387 8.931 9.746 1.00 88.25 330 ARG A CA 1
ATOM 2546 C C . ARG A 1 330 ? 15.475 9.306 10.744 1.00 88.25 330 ARG A C 1
ATOM 2548 O O . ARG A 1 330 ? 15.182 9.422 11.925 1.00 88.25 330 ARG A O 1
ATOM 2555 N N . ILE A 1 331 ? 16.687 9.584 10.265 1.00 86.31 331 ILE A N 1
ATOM 2556 C CA . ILE A 1 331 ? 17.802 10.037 11.106 1.00 86.31 331 ILE A CA 1
ATOM 2557 C C . ILE A 1 331 ? 17.454 11.347 11.824 1.00 86.31 331 ILE A C 1
ATOM 2559 O O . ILE A 1 331 ? 17.578 11.418 13.043 1.00 86.31 331 ILE A O 1
ATOM 2563 N N . PHE A 1 332 ? 16.981 12.365 11.100 1.00 85.88 332 PHE A N 1
ATOM 2564 C CA . PHE A 1 332 ? 16.649 13.664 11.694 1.00 85.88 332 PHE A CA 1
ATOM 2565 C C . PHE A 1 332 ? 15.458 13.603 12.648 1.00 85.88 332 PHE A C 1
ATOM 2567 O O . PHE A 1 332 ? 15.471 14.277 13.676 1.00 85.88 332 PHE A O 1
ATOM 2574 N N . ALA A 1 333 ? 14.463 12.760 12.360 1.00 83.75 333 ALA A N 1
ATOM 2575 C CA . ALA A 1 333 ? 13.363 12.516 13.284 1.00 83.75 333 ALA A CA 1
ATOM 2576 C C . ALA A 1 333 ? 13.860 11.889 14.598 1.00 83.75 333 ALA A C 1
ATOM 2578 O O . ALA A 1 333 ? 13.481 12.342 15.674 1.00 83.75 333 ALA A O 1
ATOM 2579 N N . THR A 1 334 ? 14.754 10.897 14.526 1.00 82.31 334 THR A N 1
ATOM 2580 C CA . THR A 1 334 ? 15.325 10.241 15.713 1.00 82.31 334 THR A CA 1
ATOM 2581 C C . THR A 1 334 ? 16.220 11.173 16.532 1.00 82.31 334 THR A C 1
ATOM 2583 O O . THR A 1 334 ? 16.222 11.100 17.758 1.00 82.31 334 THR A O 1
ATOM 2586 N N . LEU A 1 335 ? 16.974 12.061 15.882 1.00 81.69 335 LEU A N 1
ATOM 2587 C CA . LEU A 1 335 ? 17.861 13.015 16.557 1.00 81.69 335 LEU A CA 1
ATOM 2588 C C . LEU A 1 335 ? 17.143 14.285 17.038 1.00 81.69 335 LEU A C 1
ATOM 2590 O O . LEU A 1 335 ? 17.767 15.123 17.682 1.00 81.69 335 LEU A O 1
ATOM 2594 N N . SER A 1 336 ? 15.837 14.424 16.770 1.00 82.50 336 SER A N 1
ATOM 2595 C CA . SER A 1 336 ? 15.074 15.655 17.038 1.00 82.50 336 SER A CA 1
ATOM 2596 C C . SER A 1 336 ? 15.722 16.894 16.404 1.00 82.50 336 SER A C 1
ATOM 2598 O O . SER A 1 336 ? 15.732 17.980 16.987 1.00 82.50 336 SER A O 1
ATOM 2600 N N . SER A 1 337 ? 16.291 16.720 15.208 1.00 80.81 337 SER A N 1
ATOM 2601 C CA . SER A 1 337 ? 17.061 17.756 14.529 1.00 80.81 337 SER A CA 1
ATOM 2602 C C . SER A 1 337 ? 16.187 18.969 14.158 1.00 80.81 337 SER A C 1
ATOM 2604 O O . SER A 1 337 ? 14.986 18.825 13.897 1.00 80.81 337 SER A O 1
ATOM 2606 N N . PRO A 1 338 ? 16.764 20.183 14.072 1.00 80.81 338 PRO A N 1
ATOM 2607 C CA . PRO A 1 338 ? 16.018 21.387 13.717 1.00 80.81 338 PRO A CA 1
ATOM 2608 C C . PRO A 1 338 ? 15.324 21.297 12.351 1.00 80.81 338 PRO A C 1
ATOM 2610 O O . PRO A 1 338 ? 15.888 20.792 11.378 1.00 80.81 338 PRO A O 1
ATOM 2613 N N . LEU A 1 339 ? 14.135 21.906 12.237 1.00 76.69 339 LEU A N 1
ATOM 2614 C CA . LEU A 1 339 ? 13.344 21.939 10.996 1.00 76.69 339 LEU A CA 1
ATOM 2615 C C . LEU A 1 339 ? 14.134 22.487 9.791 1.00 76.69 339 LEU A C 1
ATOM 2617 O O . LEU A 1 339 ? 13.910 22.056 8.661 1.00 76.69 339 LEU A O 1
ATOM 2621 N N . SER A 1 340 ? 15.077 23.408 10.015 1.00 79.88 340 SER A N 1
ATOM 2622 C CA . SER A 1 340 ? 15.938 23.969 8.966 1.00 79.88 340 SER A CA 1
ATOM 2623 C C . SER A 1 340 ? 16.767 22.907 8.235 1.00 79.88 340 SER A C 1
ATOM 2625 O O . SER A 1 340 ? 16.955 23.030 7.025 1.00 79.88 340 SER A O 1
ATOM 2627 N N . LEU A 1 341 ? 17.196 21.839 8.917 1.00 80.56 341 LEU A N 1
ATOM 2628 C CA . LEU A 1 341 ? 17.951 20.737 8.310 1.00 80.56 341 LEU A CA 1
ATOM 2629 C C . LEU A 1 341 ? 17.061 19.852 7.431 1.00 80.56 341 LEU A C 1
ATOM 2631 O O . LEU A 1 341 ? 17.442 19.494 6.313 1.00 80.56 341 LEU A O 1
ATOM 2635 N N . THR A 1 342 ? 15.838 19.569 7.883 1.00 82.94 342 THR A N 1
ATOM 2636 C CA . THR A 1 342 ? 14.825 18.844 7.098 1.00 82.94 342 THR A CA 1
ATOM 2637 C C . THR A 1 342 ? 14.421 19.625 5.847 1.00 82.94 342 THR A C 1
ATOM 2639 O O . THR A 1 342 ? 14.251 19.060 4.764 1.00 82.94 342 THR A O 1
ATOM 2642 N N . VAL A 1 343 ? 14.315 20.947 5.968 1.00 84.00 343 VAL A N 1
ATOM 2643 C CA . VAL A 1 343 ? 14.062 21.873 4.859 1.00 84.00 343 VAL A CA 1
ATOM 2644 C C . VAL A 1 343 ? 15.239 21.873 3.875 1.00 84.00 343 VAL A C 1
ATOM 2646 O O . VAL A 1 343 ? 15.021 21.715 2.673 1.00 84.00 343 VAL A O 1
ATOM 2649 N N . ALA A 1 344 ? 16.480 21.975 4.363 1.00 85.12 344 ALA A N 1
ATOM 2650 C CA . ALA A 1 344 ? 17.685 21.979 3.532 1.00 85.12 344 ALA A CA 1
ATOM 2651 C C . ALA A 1 344 ? 17.862 20.668 2.746 1.00 85.12 344 ALA A C 1
ATOM 2653 O O . ALA A 1 344 ? 18.062 20.706 1.529 1.00 85.12 344 ALA A O 1
ATOM 2654 N N . LYS A 1 345 ? 17.706 19.500 3.392 1.00 88.00 345 LYS A N 1
ATOM 2655 C CA . LYS A 1 345 ? 17.793 18.209 2.681 1.00 88.00 345 LYS A CA 1
ATOM 2656 C C . LYS A 1 345 ? 16.721 18.077 1.604 1.00 88.00 345 LYS A C 1
ATOM 2658 O O . LYS A 1 345 ? 17.017 17.620 0.503 1.00 88.00 345 LYS A O 1
ATOM 2663 N N . SER A 1 346 ? 15.495 18.509 1.915 1.00 88.25 346 SER A N 1
ATOM 2664 C CA . SER A 1 346 ? 14.345 18.386 1.016 1.00 88.25 346 SER A CA 1
ATOM 2665 C C . SER A 1 346 ? 14.494 19.296 -0.201 1.00 88.25 346 SER A C 1
ATOM 2667 O O . SER A 1 346 ? 14.058 18.942 -1.295 1.00 88.25 346 SER A O 1
ATOM 2669 N N . LEU A 1 347 ? 15.145 20.453 -0.032 1.00 89.06 347 LEU A N 1
ATOM 2670 C CA . LEU A 1 347 ? 15.526 21.337 -1.130 1.00 89.06 347 LEU A CA 1
ATOM 2671 C C . LEU A 1 347 ? 16.511 20.635 -2.073 1.00 89.06 347 LEU A C 1
ATOM 2673 O O . LEU A 1 347 ? 16.277 20.600 -3.281 1.00 89.06 347 LEU A O 1
ATOM 2677 N N . ILE A 1 348 ? 17.575 20.034 -1.530 1.00 90.25 348 ILE A N 1
ATOM 2678 C CA . ILE A 1 348 ? 18.593 19.327 -2.323 1.00 90.25 348 ILE A CA 1
ATOM 2679 C C . ILE A 1 348 ? 17.969 18.145 -3.075 1.00 90.25 348 ILE A C 1
ATOM 2681 O O . ILE A 1 348 ? 18.162 18.021 -4.286 1.00 90.25 348 ILE A O 1
ATOM 2685 N N . SER A 1 349 ? 17.197 17.300 -2.385 1.00 93.12 349 SER A N 1
ATOM 2686 C CA . SER A 1 349 ? 16.581 16.114 -2.985 1.00 93.12 349 SER A CA 1
ATOM 2687 C C . SER A 1 349 ? 15.556 16.485 -4.061 1.00 93.12 349 SER A C 1
ATOM 2689 O O . SER A 1 349 ? 15.605 15.932 -5.161 1.00 93.12 349 SER A O 1
ATOM 2691 N N . SER A 1 350 ? 14.693 17.477 -3.811 1.00 93.50 350 SER A N 1
ATOM 2692 C CA . SER A 1 350 ? 13.676 17.923 -4.777 1.00 93.50 350 SER A CA 1
ATOM 2693 C C . SER A 1 350 ? 14.295 18.546 -6.030 1.00 93.50 350 SER A C 1
ATOM 2695 O O . SER A 1 350 ? 13.885 18.216 -7.145 1.00 93.50 350 SER A O 1
ATOM 2697 N N . VAL A 1 351 ? 15.316 19.399 -5.881 1.00 94.69 351 VAL A N 1
ATOM 2698 C CA . VAL A 1 351 ? 16.027 19.991 -7.028 1.00 94.69 351 VAL A CA 1
ATOM 2699 C C . VAL A 1 351 ? 16.759 18.914 -7.826 1.00 94.69 351 VAL A C 1
ATOM 2701 O O . VAL A 1 351 ? 16.659 18.898 -9.052 1.00 94.69 351 VAL A O 1
ATOM 2704 N N . ALA A 1 352 ? 17.445 17.981 -7.159 1.00 96.56 352 ALA A N 1
ATOM 2705 C CA . ALA A 1 352 ? 18.142 16.888 -7.831 1.00 96.56 352 ALA A CA 1
ATOM 2706 C C . ALA A 1 352 ? 17.174 15.982 -8.613 1.00 96.56 352 ALA A C 1
ATOM 2708 O O . ALA A 1 352 ? 17.437 15.662 -9.773 1.00 96.56 352 ALA A O 1
ATOM 2709 N N . ILE A 1 353 ? 16.020 15.639 -8.025 1.00 96.38 353 ILE A N 1
ATOM 2710 C CA . ILE A 1 353 ? 14.952 14.892 -8.706 1.00 96.38 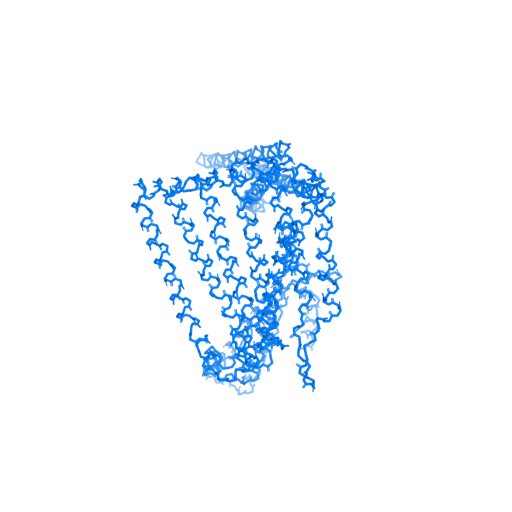353 ILE A CA 1
ATOM 2711 C C . ILE A 1 353 ? 14.430 15.677 -9.916 1.00 96.38 353 ILE A C 1
ATOM 2713 O O . ILE A 1 353 ? 14.346 15.118 -11.009 1.00 96.38 353 ILE A O 1
ATOM 2717 N N . GLY A 1 354 ? 14.143 16.974 -9.766 1.00 96.75 354 GLY A N 1
ATOM 2718 C CA . GLY A 1 354 ? 13.721 17.834 -10.875 1.00 96.75 354 GLY A CA 1
ATOM 2719 C C . GLY A 1 354 ? 14.734 17.857 -12.026 1.00 96.75 354 GLY A C 1
ATOM 2720 O O . GLY A 1 354 ? 14.364 17.668 -13.184 1.00 96.75 354 GLY A O 1
ATOM 2721 N N . ILE A 1 355 ? 16.028 18.000 -11.727 1.00 97.69 355 ILE A N 1
ATOM 2722 C CA . ILE A 1 355 ? 17.098 17.964 -12.737 1.00 97.69 355 ILE A CA 1
ATOM 2723 C C . ILE A 1 355 ? 17.142 16.601 -13.436 1.00 97.69 355 ILE A C 1
ATOM 2725 O O . ILE A 1 355 ? 17.191 16.548 -14.664 1.00 97.69 355 ILE A O 1
ATOM 2729 N N . ILE A 1 356 ? 17.079 15.496 -12.691 1.00 97.56 356 ILE A N 1
ATOM 2730 C CA . ILE A 1 356 ? 17.090 14.146 -13.273 1.00 97.56 356 ILE A CA 1
ATOM 2731 C C . ILE A 1 356 ? 15.879 13.924 -14.180 1.00 97.56 356 ILE A C 1
ATOM 2733 O O . ILE A 1 356 ? 16.034 13.353 -15.257 1.00 97.56 356 ILE A O 1
ATOM 2737 N N . LEU A 1 357 ? 14.694 14.412 -13.810 1.00 97.31 357 LEU A N 1
ATOM 2738 C CA . LEU A 1 357 ? 13.507 14.331 -14.664 1.00 97.31 357 LEU A CA 1
ATOM 2739 C C . LEU A 1 357 ? 13.676 15.125 -15.966 1.00 97.31 357 LEU A C 1
ATOM 2741 O O . LEU A 1 357 ? 13.305 14.629 -17.032 1.00 97.31 357 LEU A O 1
ATOM 2745 N N . ILE A 1 358 ? 14.299 16.308 -15.915 1.00 97.62 358 ILE A N 1
ATOM 2746 C CA . ILE A 1 358 ? 14.674 17.056 -17.126 1.00 97.62 358 ILE A CA 1
ATOM 2747 C C . ILE A 1 358 ? 15.644 16.227 -17.974 1.00 97.62 358 ILE A C 1
ATOM 2749 O O . ILE A 1 358 ? 15.427 16.087 -19.178 1.00 97.62 358 ILE A O 1
ATOM 2753 N N . LEU A 1 359 ? 16.674 15.627 -17.368 1.00 97.25 359 LEU A N 1
ATOM 2754 C CA . LEU A 1 359 ? 17.627 14.771 -18.080 1.00 97.25 359 LEU A CA 1
ATOM 2755 C C . LEU A 1 359 ? 16.929 13.572 -18.740 1.00 97.25 359 LEU A C 1
ATOM 2757 O O . LEU A 1 359 ? 17.191 13.306 -19.910 1.00 97.25 359 LEU A O 1
ATOM 2761 N N . ILE A 1 360 ? 15.995 12.907 -18.048 1.00 95.44 360 ILE A N 1
ATOM 2762 C CA . ILE A 1 360 ? 15.176 11.808 -18.593 1.00 95.44 360 ILE A CA 1
ATOM 2763 C C . ILE A 1 360 ? 14.362 12.286 -19.803 1.00 95.44 360 ILE A C 1
ATOM 2765 O O . ILE A 1 360 ? 14.340 11.614 -20.837 1.00 95.44 360 ILE A O 1
ATOM 2769 N N . ALA A 1 361 ? 13.735 13.461 -19.714 1.00 94.94 361 ALA A N 1
ATOM 2770 C CA . ALA A 1 361 ? 12.945 14.037 -20.803 1.00 94.94 361 ALA A CA 1
ATOM 2771 C C . ALA A 1 361 ? 13.785 14.448 -22.027 1.00 94.94 361 ALA A C 1
ATOM 2773 O O . ALA A 1 361 ? 13.254 14.537 -23.139 1.00 94.94 361 ALA A O 1
ATOM 2774 N N . LEU A 1 362 ? 15.080 14.720 -21.837 1.00 94.88 362 LEU A N 1
ATOM 2775 C CA . LEU A 1 362 ? 16.025 15.054 -22.906 1.00 94.88 362 LEU A CA 1
ATOM 2776 C C . LEU A 1 362 ? 16.611 13.820 -23.604 1.00 94.88 362 LEU A C 1
ATOM 2778 O O . LEU A 1 362 ? 17.138 13.953 -24.713 1.00 94.88 362 LEU A O 1
ATOM 2782 N N . VAL A 1 363 ? 16.491 12.628 -23.008 1.00 93.19 363 VAL A N 1
ATOM 2783 C CA . VAL A 1 363 ? 16.905 11.381 -23.659 1.00 93.19 363 VAL A CA 1
ATOM 2784 C C . VAL A 1 363 ? 16.122 11.178 -24.963 1.00 93.19 363 VAL A C 1
ATOM 2786 O O . VAL A 1 363 ? 14.935 11.495 -25.071 1.00 93.19 363 VAL A O 1
ATOM 2789 N N . LYS A 1 364 ? 16.803 10.633 -25.976 1.00 91.81 364 LYS A N 1
ATOM 2790 C CA . LYS A 1 364 ? 16.221 10.235 -27.263 1.00 91.81 364 LYS A CA 1
ATOM 2791 C C . LYS A 1 364 ? 16.130 8.706 -27.353 1.00 91.81 364 LYS A C 1
ATOM 2793 O O . LYS A 1 364 ? 17.061 8.096 -27.871 1.00 91.81 364 LYS A O 1
ATOM 2798 N N . PRO A 1 365 ? 15.095 8.071 -26.768 1.00 86.62 365 PRO A N 1
ATOM 2799 C CA . PRO A 1 365 ? 15.068 6.621 -26.575 1.00 86.62 365 PRO A CA 1
ATOM 2800 C C . PRO A 1 365 ? 14.849 5.819 -27.860 1.00 86.62 365 PRO A C 1
ATOM 2802 O O . PRO A 1 365 ? 15.413 4.736 -27.996 1.00 86.62 365 PRO A O 1
ATOM 2805 N N . PHE A 1 366 ? 14.048 6.319 -28.798 1.00 86.06 366 PHE A N 1
ATOM 2806 C CA . PHE A 1 366 ? 13.642 5.541 -29.967 1.00 86.06 366 PHE A CA 1
ATOM 2807 C C . PHE A 1 366 ? 14.692 5.615 -31.072 1.00 86.06 366 PHE A C 1
ATOM 2809 O O . PHE A 1 366 ? 15.453 6.580 -31.145 1.00 86.06 366 PHE A O 1
ATOM 2816 N N . ARG A 1 367 ? 14.730 4.605 -31.940 1.00 82.44 367 ARG A N 1
ATOM 2817 C CA . ARG A 1 367 ? 15.587 4.576 -33.126 1.00 82.44 367 ARG A CA 1
ATOM 2818 C C . ARG A 1 367 ? 14.710 4.632 -34.367 1.00 82.44 367 ARG A C 1
ATOM 2820 O O . ARG A 1 367 ? 13.751 3.878 -34.463 1.00 82.44 367 ARG A O 1
ATOM 2827 N N . ASP A 1 368 ? 15.040 5.522 -35.289 1.00 80.44 368 ASP A N 1
ATOM 2828 C CA . ASP A 1 368 ? 14.460 5.519 -36.625 1.00 80.44 368 ASP A CA 1
ATOM 2829 C C . ASP A 1 368 ? 15.056 4.350 -37.420 1.00 80.44 368 ASP A C 1
ATOM 2831 O O . ASP A 1 368 ? 16.279 4.246 -37.558 1.00 80.44 368 ASP A O 1
ATOM 2835 N N . GLU A 1 369 ? 14.203 3.454 -37.913 1.00 75.38 369 GLU A N 1
ATOM 2836 C CA . GLU A 1 369 ? 14.616 2.288 -38.701 1.00 75.38 369 GLU A CA 1
ATOM 2837 C C . GLU A 1 369 ? 15.215 2.685 -40.056 1.00 75.38 369 GLU A C 1
ATOM 2839 O O . GLU A 1 369 ? 16.082 1.984 -40.571 1.00 75.38 369 GLU A O 1
ATOM 2844 N N . SER A 1 370 ? 14.810 3.832 -40.610 1.00 77.69 370 SER A N 1
ATOM 2845 C CA . SER A 1 370 ? 15.233 4.284 -41.939 1.00 77.69 370 SER A CA 1
ATOM 2846 C C . SER A 1 370 ? 16.570 5.033 -41.931 1.00 77.69 370 SER A C 1
ATOM 2848 O O . SER A 1 370 ? 17.391 4.857 -42.830 1.00 77.69 370 SER A O 1
ATOM 2850 N N . THR A 1 371 ? 16.816 5.855 -40.906 1.00 78.06 371 THR A N 1
ATOM 2851 C CA . THR A 1 371 ? 18.012 6.714 -40.811 1.00 78.06 371 THR A CA 1
ATOM 2852 C C . THR A 1 371 ? 19.002 6.265 -39.736 1.00 78.06 371 THR A C 1
ATOM 2854 O O . THR A 1 371 ? 20.128 6.759 -39.681 1.00 78.06 371 THR A O 1
ATOM 2857 N N . GLY A 1 372 ? 18.598 5.357 -38.842 1.00 76.38 372 GLY A N 1
ATOM 2858 C CA . GLY A 1 372 ? 19.378 4.953 -37.674 1.00 76.38 372 GLY A CA 1
ATOM 2859 C C . GLY A 1 372 ? 19.512 6.035 -36.594 1.00 76.38 372 GLY A C 1
ATOM 2860 O O . GLY A 1 372 ? 20.162 5.787 -35.576 1.00 76.38 372 GLY A O 1
ATOM 2861 N N . ALA A 1 373 ? 18.913 7.216 -36.788 1.00 83.94 373 ALA A N 1
ATOM 2862 C CA . ALA A 1 373 ? 18.980 8.329 -35.851 1.00 83.94 373 ALA A CA 1
ATOM 2863 C C . ALA A 1 373 ? 18.134 8.071 -34.595 1.00 83.94 373 ALA A C 1
ATOM 2865 O O . ALA A 1 373 ? 17.131 7.356 -34.625 1.00 83.94 373 ALA A O 1
ATOM 2866 N N . THR A 1 374 ? 18.520 8.680 -33.472 1.00 85.06 374 THR A N 1
ATOM 2867 C CA . THR A 1 374 ? 17.737 8.603 -32.235 1.00 85.06 374 THR A CA 1
ATOM 2868 C C . THR A 1 374 ? 16.655 9.682 -32.188 1.00 85.06 374 THR A C 1
ATOM 2870 O O . THR A 1 374 ? 16.910 10.869 -32.415 1.00 85.06 374 THR A O 1
ATOM 2873 N N . LEU A 1 375 ? 15.434 9.273 -31.855 1.00 87.00 375 LEU A N 1
ATOM 2874 C CA . LEU A 1 375 ? 14.245 10.115 -31.779 1.00 87.00 375 LEU A CA 1
ATOM 2875 C C . LEU A 1 375 ? 13.899 10.422 -30.315 1.00 87.00 375 LEU A C 1
ATOM 2877 O O . LEU A 1 375 ? 14.001 9.571 -29.428 1.00 87.00 375 LEU A O 1
ATOM 2881 N N . SER A 1 376 ? 13.489 11.665 -30.057 1.00 89.62 376 SER A N 1
ATOM 2882 C CA . SER A 1 376 ? 13.013 12.104 -28.740 1.00 89.62 376 SER A CA 1
ATOM 2883 C C . SER A 1 376 ? 11.714 11.407 -28.336 1.00 89.62 376 SER A C 1
ATOM 2885 O O . SER A 1 376 ? 10.949 10.950 -29.183 1.00 89.62 376 SER A O 1
ATOM 2887 N N . TRP A 1 377 ? 11.428 11.409 -27.032 1.00 89.19 377 TRP A N 1
ATOM 2888 C CA . TRP A 1 377 ? 10.105 11.069 -26.513 1.00 89.19 377 TRP A CA 1
ATOM 2889 C C . TRP A 1 377 ? 8.986 11.809 -27.270 1.00 89.19 377 TRP A C 1
ATOM 2891 O O . TRP A 1 377 ? 9.142 13.005 -27.565 1.00 89.19 377 TRP A O 1
ATOM 2901 N N . PRO A 1 378 ? 7.837 11.153 -27.522 1.00 91.81 378 PRO A N 1
ATOM 2902 C CA . PRO A 1 378 ? 6.639 11.825 -27.994 1.00 91.81 378 PRO A CA 1
ATOM 2903 C C . PRO A 1 378 ? 6.311 13.038 -27.125 1.00 91.81 378 PRO A C 1
ATOM 2905 O O . PRO A 1 378 ? 6.464 13.003 -25.901 1.00 91.81 378 PRO A O 1
ATOM 2908 N N . ARG A 1 379 ? 5.829 14.119 -27.748 1.00 91.56 379 ARG A N 1
ATOM 2909 C CA . ARG A 1 379 ? 5.555 15.387 -27.047 1.00 91.56 379 ARG A CA 1
ATOM 2910 C C . ARG A 1 379 ? 4.603 15.211 -25.859 1.00 91.56 379 ARG A C 1
ATOM 2912 O O . ARG A 1 379 ? 4.796 15.867 -24.844 1.00 91.56 379 ARG A O 1
ATOM 2919 N N . TRP A 1 380 ? 3.645 14.292 -25.957 1.00 92.19 380 TRP A N 1
ATOM 2920 C CA . TRP A 1 380 ? 2.685 13.989 -24.894 1.00 92.19 380 TRP A CA 1
ATOM 2921 C C . TRP A 1 380 ? 3.297 13.273 -23.675 1.00 92.19 380 TRP A C 1
ATOM 2923 O O . TRP A 1 380 ? 2.714 13.352 -22.604 1.00 92.19 380 TRP A O 1
ATOM 2933 N N . ILE A 1 381 ? 4.472 12.638 -23.793 1.00 91.50 381 ILE A N 1
ATOM 2934 C CA . ILE A 1 381 ? 5.250 12.125 -22.645 1.00 91.50 381 ILE A CA 1
ATOM 2935 C C . ILE A 1 381 ? 6.234 13.191 -22.166 1.00 91.50 381 ILE A C 1
ATOM 2937 O O . ILE A 1 381 ? 6.346 13.484 -20.978 1.00 91.50 381 ILE A O 1
ATOM 2941 N N . ARG A 1 382 ? 6.959 13.794 -23.113 1.00 93.88 382 ARG A N 1
ATOM 2942 C CA . ARG A 1 382 ? 8.051 14.721 -22.818 1.00 93.88 382 ARG A CA 1
ATOM 2943 C C . ARG A 1 382 ? 7.577 15.979 -22.094 1.00 93.88 382 ARG A C 1
ATOM 2945 O O . ARG A 1 382 ? 8.226 16.406 -21.144 1.00 93.88 382 ARG A O 1
ATOM 2952 N N . LEU A 1 383 ? 6.484 16.590 -22.562 1.00 95.06 383 LEU A N 1
ATOM 2953 C CA . LEU A 1 383 ? 5.995 17.857 -22.017 1.00 95.06 383 LEU A CA 1
ATOM 2954 C C . LEU A 1 383 ? 5.534 17.710 -20.560 1.00 95.06 383 LEU A C 1
ATOM 2956 O O . LEU A 1 383 ? 6.014 18.498 -19.748 1.00 95.06 383 LEU A O 1
ATOM 2960 N N . PRO A 1 384 ? 4.717 16.706 -20.176 1.00 96.25 384 PRO A N 1
ATOM 2961 C CA . PRO A 1 384 ? 4.376 16.495 -18.770 1.00 96.25 384 PRO A CA 1
ATOM 2962 C C . PRO A 1 384 ? 5.592 16.284 -17.866 1.00 96.25 384 PRO A C 1
ATOM 2964 O O . PRO A 1 384 ? 5.653 16.905 -16.811 1.00 96.25 384 PRO A O 1
ATOM 2967 N N . ILE A 1 385 ? 6.587 15.485 -18.281 1.00 95.38 385 ILE A N 1
ATOM 2968 C CA . ILE A 1 385 ? 7.799 15.265 -17.468 1.00 95.38 385 ILE A CA 1
ATOM 2969 C C . ILE A 1 385 ? 8.534 16.590 -17.226 1.00 95.38 385 ILE A C 1
ATOM 2971 O O . ILE A 1 385 ? 8.907 16.881 -16.092 1.00 95.38 385 ILE A O 1
ATOM 2975 N N . ILE A 1 386 ? 8.703 17.418 -18.264 1.00 96.69 386 ILE A N 1
ATOM 2976 C CA . ILE A 1 386 ? 9.362 18.729 -18.137 1.00 96.69 386 ILE A CA 1
ATOM 2977 C C . ILE A 1 386 ? 8.539 19.676 -17.263 1.00 96.69 386 ILE A C 1
ATOM 2979 O O . ILE A 1 386 ? 9.103 20.323 -16.388 1.00 96.69 386 ILE A O 1
ATOM 2983 N N . LEU A 1 387 ? 7.223 19.763 -17.479 1.00 97.56 387 LEU A N 1
ATOM 2984 C CA . LEU A 1 387 ? 6.346 20.642 -16.703 1.00 97.56 387 LEU A CA 1
ATOM 2985 C C . LEU A 1 387 ? 6.387 20.292 -15.218 1.00 97.56 387 LEU A C 1
ATOM 2987 O O . LEU A 1 387 ? 6.550 21.178 -14.385 1.00 97.56 387 LEU A O 1
ATOM 2991 N N . VAL A 1 388 ? 6.302 19.003 -14.896 1.00 97.19 388 VAL A N 1
ATOM 2992 C CA . VAL A 1 388 ? 6.380 18.520 -13.519 1.00 97.19 388 VAL A CA 1
ATOM 2993 C C . VAL A 1 388 ? 7.763 18.786 -12.924 1.00 97.19 388 VAL A C 1
ATOM 2995 O O . VAL A 1 388 ? 7.858 19.266 -11.799 1.00 97.19 388 VAL A O 1
ATOM 2998 N N . ALA A 1 389 ? 8.840 18.554 -13.674 1.00 97.38 389 ALA A N 1
ATOM 2999 C CA . ALA A 1 389 ? 10.194 18.827 -13.206 1.00 97.38 389 ALA A CA 1
ATOM 3000 C C . ALA A 1 389 ? 10.433 20.318 -12.912 1.00 97.38 389 ALA A C 1
ATOM 3002 O O . ALA A 1 389 ? 10.954 20.671 -11.854 1.00 97.38 389 ALA A O 1
ATOM 3003 N N . VAL A 1 390 ? 10.003 21.198 -13.822 1.00 97.69 390 VAL A N 1
ATOM 3004 C CA . VAL A 1 390 ? 10.062 22.654 -13.636 1.00 97.69 390 VAL A CA 1
ATOM 3005 C C . VAL A 1 390 ? 9.191 23.075 -12.457 1.00 97.69 390 VAL A C 1
ATOM 3007 O O . VAL A 1 390 ? 9.622 23.905 -11.663 1.00 97.69 390 VAL A O 1
ATOM 3010 N N . PHE A 1 391 ? 8.008 22.477 -12.295 1.00 97.50 391 PHE A N 1
ATOM 3011 C CA . PHE A 1 391 ? 7.128 22.748 -11.163 1.00 97.50 391 PHE A CA 1
ATOM 3012 C C . PHE A 1 391 ? 7.770 22.372 -9.824 1.00 97.50 391 PHE A C 1
ATOM 3014 O O . PHE A 1 391 ? 7.738 23.183 -8.906 1.00 97.50 391 PHE A O 1
ATOM 3021 N N . ILE A 1 392 ? 8.397 21.194 -9.710 1.00 96.69 392 ILE A N 1
ATOM 3022 C CA . ILE A 1 392 ? 9.116 20.773 -8.494 1.00 96.69 392 ILE A CA 1
ATOM 3023 C C . ILE A 1 392 ? 10.196 21.797 -8.137 1.00 96.69 392 ILE A C 1
ATOM 3025 O O . ILE A 1 392 ? 10.272 22.253 -6.994 1.00 96.69 392 ILE A O 1
ATOM 3029 N N . ILE A 1 393 ? 11.012 22.189 -9.119 1.00 96.00 393 ILE A N 1
ATOM 3030 C CA . ILE A 1 393 ? 12.097 23.154 -8.918 1.00 96.00 393 ILE A CA 1
ATOM 3031 C C . ILE A 1 393 ? 11.523 24.517 -8.502 1.00 96.00 393 ILE A C 1
ATOM 3033 O O . ILE A 1 393 ? 11.953 25.088 -7.501 1.00 96.00 393 ILE A O 1
ATOM 3037 N N . ALA A 1 394 ? 10.511 25.016 -9.214 1.00 95.50 394 ALA A N 1
ATOM 3038 C CA . ALA A 1 394 ? 9.870 26.292 -8.913 1.00 95.50 394 ALA A CA 1
ATOM 3039 C C . ALA A 1 394 ? 9.215 26.295 -7.523 1.00 95.50 394 ALA A C 1
ATOM 3041 O O . ALA A 1 394 ? 9.463 27.204 -6.736 1.00 95.50 394 ALA A O 1
ATOM 3042 N N . ALA A 1 395 ? 8.438 25.264 -7.180 1.00 94.50 395 ALA A N 1
ATOM 3043 C CA . ALA A 1 395 ? 7.814 25.115 -5.866 1.00 94.50 395 ALA A CA 1
ATOM 3044 C C . ALA A 1 395 ? 8.863 25.112 -4.744 1.00 94.50 395 ALA A C 1
ATOM 3046 O O . ALA A 1 395 ? 8.683 25.801 -3.736 1.00 94.50 395 ALA A O 1
ATOM 3047 N N . THR A 1 396 ? 9.995 24.432 -4.961 1.00 92.56 396 THR A N 1
ATOM 3048 C CA . THR A 1 396 ? 11.126 24.420 -4.024 1.00 92.56 396 THR A CA 1
ATOM 3049 C C . THR A 1 396 ? 11.681 25.828 -3.792 1.00 92.56 396 THR A C 1
ATOM 3051 O O . THR A 1 396 ? 11.820 26.238 -2.643 1.00 92.56 396 THR A O 1
ATOM 3054 N N . PHE A 1 397 ? 11.940 26.596 -4.858 1.00 90.50 397 PHE A N 1
ATOM 3055 C CA . PHE A 1 397 ? 12.484 27.962 -4.771 1.00 90.50 397 PHE A CA 1
ATOM 3056 C C . PHE A 1 397 ? 11.466 29.035 -4.356 1.00 90.50 397 PHE A C 1
ATOM 3058 O O . PHE A 1 397 ? 11.858 30.134 -3.971 1.00 90.50 397 PHE A O 1
ATOM 3065 N N . ILE A 1 398 ? 10.166 28.747 -4.405 1.00 92.12 398 ILE A N 1
ATOM 3066 C CA . ILE A 1 398 ? 9.121 29.642 -3.880 1.00 92.12 398 ILE A CA 1
ATOM 3067 C C . ILE A 1 398 ? 8.919 29.432 -2.370 1.00 92.12 398 ILE A C 1
ATOM 3069 O O . ILE A 1 398 ? 8.503 30.363 -1.669 1.00 92.12 398 ILE A O 1
ATOM 3073 N N . GLY A 1 399 ? 9.234 28.235 -1.869 1.00 89.19 399 GLY A N 1
ATOM 3074 C CA . GLY A 1 399 ? 9.195 27.862 -0.452 1.00 89.19 399 GLY A CA 1
ATOM 3075 C C . GLY A 1 399 ? 8.195 26.752 -0.136 1.00 89.19 399 GLY A C 1
ATOM 3076 O O . GLY A 1 399 ? 8.064 26.374 1.023 1.00 89.19 399 GLY A O 1
ATOM 3077 N N . TYR A 1 400 ? 7.509 26.202 -1.140 1.00 92.12 400 TYR A N 1
ATOM 3078 C CA . TYR A 1 400 ? 6.576 25.078 -1.006 1.00 92.12 400 TYR A CA 1
ATOM 3079 C C . TYR A 1 400 ? 7.325 23.740 -1.055 1.00 92.12 400 TYR A C 1
ATOM 3081 O O . TYR A 1 400 ? 7.148 22.923 -1.961 1.00 92.12 400 TYR A O 1
ATOM 3089 N N . ILE A 1 401 ? 8.212 23.535 -0.082 1.00 89.31 401 ILE A N 1
ATOM 3090 C CA . ILE A 1 401 ? 9.119 22.379 -0.045 1.00 89.31 401 ILE A CA 1
ATOM 3091 C C . ILE A 1 401 ? 8.351 21.079 0.199 1.00 89.31 401 ILE A C 1
ATOM 3093 O O . ILE A 1 401 ? 8.663 20.071 -0.432 1.00 89.31 401 ILE A O 1
ATOM 3097 N N . GLY A 1 402 ? 7.315 21.107 1.047 1.00 89.31 402 GLY A N 1
ATOM 3098 C CA . GLY A 1 402 ? 6.422 19.964 1.255 1.00 89.31 402 GLY A CA 1
ATOM 3099 C C . GLY A 1 402 ? 5.789 19.496 -0.057 1.00 89.31 402 GLY A C 1
ATOM 3100 O O . GLY A 1 402 ? 5.884 18.319 -0.401 1.00 89.31 402 GLY A O 1
ATOM 3101 N N . LEU A 1 403 ? 5.229 20.427 -0.839 1.00 92.38 403 LEU A N 1
ATOM 3102 C CA . LEU A 1 403 ? 4.653 20.152 -2.158 1.00 92.38 403 LEU A CA 1
ATOM 3103 C C . LEU A 1 403 ? 5.670 19.584 -3.151 1.00 92.38 403 LEU A C 1
ATOM 3105 O O . LEU A 1 403 ? 5.397 18.573 -3.799 1.00 92.38 403 LEU A O 1
ATOM 3109 N N . ALA A 1 404 ? 6.841 20.213 -3.265 1.00 93.81 404 ALA A N 1
ATOM 3110 C CA . ALA A 1 404 ? 7.893 19.761 -4.171 1.00 93.81 404 ALA A CA 1
ATOM 3111 C C . ALA A 1 404 ? 8.351 18.334 -3.835 1.00 93.81 404 ALA A C 1
ATOM 3113 O O . ALA A 1 404 ? 8.388 17.473 -4.717 1.00 93.81 404 ALA A O 1
ATOM 3114 N N . ARG A 1 405 ? 8.609 18.066 -2.550 1.00 91.44 405 ARG A N 1
ATOM 3115 C CA . ARG A 1 405 ? 9.013 16.751 -2.043 1.00 91.44 405 ARG A CA 1
ATOM 3116 C C . ARG A 1 405 ? 7.932 15.697 -2.253 1.00 91.44 405 ARG A C 1
ATOM 3118 O O . ARG A 1 405 ? 8.248 14.573 -2.648 1.00 91.44 405 ARG A O 1
ATOM 3125 N N . PHE A 1 406 ? 6.670 16.046 -2.004 1.00 91.94 406 PHE A N 1
ATOM 3126 C CA . PHE A 1 406 ? 5.543 15.146 -2.224 1.00 91.94 406 PHE A CA 1
ATOM 3127 C C . PHE A 1 406 ? 5.465 14.735 -3.693 1.00 91.94 406 PHE A C 1
ATOM 3129 O O . PHE A 1 406 ? 5.497 13.546 -3.987 1.00 91.94 406 PHE A O 1
ATOM 3136 N N . ILE A 1 407 ? 5.453 15.694 -4.623 1.00 94.25 407 ILE A N 1
ATOM 3137 C CA . ILE A 1 407 ? 5.383 15.401 -6.061 1.00 94.25 407 ILE A CA 1
ATOM 3138 C C . ILE A 1 407 ? 6.596 14.583 -6.510 1.00 94.25 407 ILE A C 1
ATOM 3140 O O . ILE A 1 407 ? 6.433 13.585 -7.210 1.00 94.25 407 ILE A O 1
ATOM 3144 N N . ALA A 1 408 ? 7.799 14.957 -6.070 1.00 93.94 408 ALA A N 1
ATOM 3145 C CA . ALA A 1 408 ? 9.020 14.216 -6.361 1.00 93.94 408 ALA A CA 1
ATOM 3146 C C . ALA A 1 408 ? 8.913 12.750 -5.900 1.00 93.94 408 ALA A C 1
ATOM 3148 O O . ALA A 1 408 ? 9.169 11.835 -6.681 1.00 93.94 408 ALA A O 1
ATOM 3149 N N . THR A 1 409 ? 8.440 12.523 -4.673 1.00 91.69 409 THR A N 1
ATOM 3150 C CA . THR A 1 409 ? 8.190 11.184 -4.118 1.00 91.69 409 THR A CA 1
ATOM 3151 C C . THR A 1 409 ? 7.126 10.427 -4.910 1.00 91.69 409 THR A C 1
ATOM 3153 O O . THR A 1 409 ? 7.320 9.256 -5.239 1.00 91.69 409 THR A O 1
ATOM 3156 N N . GLN A 1 410 ? 6.019 11.084 -5.268 1.00 93.75 410 GLN A N 1
ATOM 3157 C CA . GLN A 1 410 ? 4.936 10.450 -6.016 1.00 93.75 410 GLN A CA 1
ATOM 3158 C C . GLN A 1 410 ? 5.373 10.010 -7.409 1.00 93.75 410 GLN A C 1
ATOM 3160 O O . GLN A 1 410 ? 4.965 8.941 -7.846 1.00 93.75 410 GLN A O 1
ATOM 3165 N N . ILE A 1 411 ? 6.242 10.760 -8.088 1.00 93.31 411 ILE A N 1
ATOM 3166 C CA . ILE A 1 411 ? 6.771 10.354 -9.397 1.00 93.31 411 ILE A CA 1
ATOM 3167 C C . ILE A 1 411 ? 7.574 9.061 -9.288 1.00 93.31 411 ILE A C 1
ATOM 3169 O O . ILE A 1 411 ? 7.404 8.170 -10.119 1.00 93.31 411 ILE A O 1
ATOM 3173 N N . VAL A 1 412 ? 8.420 8.936 -8.262 1.00 91.75 412 VAL A N 1
ATOM 3174 C CA . VAL A 1 412 ? 9.226 7.727 -8.049 1.00 91.75 412 VAL A CA 1
ATOM 3175 C C . VAL A 1 412 ? 8.333 6.545 -7.677 1.00 91.75 412 VAL A C 1
ATOM 3177 O O . VAL A 1 412 ? 8.378 5.505 -8.334 1.00 91.75 412 VAL A O 1
ATOM 3180 N N . MET A 1 413 ? 7.485 6.713 -6.660 1.00 92.00 413 MET A N 1
ATOM 3181 C CA . MET A 1 413 ? 6.697 5.620 -6.085 1.00 92.00 413 MET A CA 1
ATOM 3182 C C . MET A 1 413 ? 5.525 5.219 -6.981 1.00 92.00 413 MET A C 1
ATOM 3184 O O . MET A 1 413 ? 5.390 4.047 -7.332 1.00 92.00 413 MET A O 1
ATOM 3188 N N . THR A 1 414 ? 4.716 6.182 -7.432 1.00 93.75 414 THR A N 1
ATOM 3189 C CA . THR A 1 414 ? 3.618 5.907 -8.373 1.00 93.75 414 THR A CA 1
ATOM 3190 C C . THR A 1 414 ? 4.178 5.413 -9.705 1.00 93.75 414 THR A C 1
ATOM 3192 O O . THR A 1 414 ? 3.623 4.484 -10.281 1.00 93.75 414 THR A O 1
ATOM 3195 N N . GLY A 1 415 ? 5.314 5.948 -10.171 1.00 92.25 415 GLY A N 1
ATOM 3196 C CA . GLY A 1 415 ? 5.993 5.455 -11.371 1.00 92.25 415 GLY A CA 1
ATOM 3197 C C . GLY A 1 415 ? 6.412 3.987 -11.257 1.00 92.25 415 GLY A C 1
ATOM 3198 O O . GLY A 1 415 ? 6.149 3.208 -12.172 1.00 92.25 415 GLY A O 1
ATOM 3199 N N . ALA A 1 416 ? 6.992 3.579 -10.123 1.00 91.19 416 ALA A N 1
ATOM 3200 C CA . ALA A 1 416 ? 7.356 2.184 -9.868 1.00 91.19 416 ALA A CA 1
ATOM 3201 C C . ALA A 1 416 ? 6.127 1.259 -9.784 1.00 91.19 416 ALA A C 1
ATOM 3203 O O . ALA A 1 416 ? 6.138 0.164 -10.357 1.00 91.19 416 ALA A O 1
ATOM 3204 N N . ILE A 1 417 ? 5.046 1.702 -9.129 1.00 92.50 417 ILE A N 1
ATOM 3205 C CA . ILE A 1 417 ? 3.788 0.941 -9.055 1.00 92.50 417 ILE A CA 1
ATOM 3206 C C . ILE A 1 417 ? 3.174 0.795 -10.452 1.00 92.50 417 ILE A C 1
ATOM 3208 O O . ILE A 1 417 ? 2.873 -0.322 -10.864 1.00 92.50 417 ILE A O 1
ATOM 3212 N N . LEU A 1 418 ? 3.061 1.882 -11.221 1.00 92.88 418 LEU A N 1
ATOM 3213 C CA . LEU A 1 418 ? 2.519 1.864 -12.583 1.00 92.88 418 LEU A CA 1
ATOM 3214 C C . LEU A 1 418 ? 3.359 1.008 -13.532 1.00 92.88 418 LEU A C 1
ATOM 3216 O O . LEU A 1 418 ? 2.802 0.258 -14.327 1.00 92.88 418 LEU A O 1
ATOM 3220 N N . ALA A 1 419 ? 4.686 1.069 -13.435 1.00 89.06 419 ALA A N 1
ATOM 3221 C CA . ALA A 1 419 ? 5.579 0.206 -14.200 1.00 89.06 419 ALA A CA 1
ATOM 3222 C C . ALA A 1 419 ? 5.358 -1.279 -13.863 1.00 89.06 419 ALA A C 1
ATOM 3224 O O . ALA A 1 419 ? 5.310 -2.122 -14.757 1.00 89.06 419 ALA A O 1
ATOM 3225 N N . THR A 1 420 ? 5.146 -1.601 -12.587 1.00 89.19 420 THR A N 1
ATOM 3226 C CA . THR A 1 420 ? 4.828 -2.967 -12.145 1.00 89.19 420 THR A CA 1
ATOM 3227 C C . THR A 1 420 ? 3.453 -3.413 -12.636 1.00 89.19 420 THR A C 1
ATOM 3229 O O . THR A 1 420 ? 3.312 -4.526 -13.142 1.00 89.19 420 THR A O 1
ATOM 3232 N N . MET A 1 421 ? 2.449 -2.534 -12.551 1.00 90.00 421 MET A N 1
ATOM 3233 C CA . MET A 1 421 ? 1.112 -2.782 -13.092 1.00 90.00 421 MET A CA 1
ATOM 3234 C C . MET A 1 421 ? 1.160 -3.001 -14.604 1.00 90.00 421 MET A C 1
ATOM 3236 O O . MET A 1 421 ? 0.539 -3.933 -15.098 1.00 90.00 421 MET A O 1
ATOM 3240 N N . TYR A 1 422 ? 1.934 -2.200 -15.336 1.00 88.69 422 TYR A N 1
ATOM 3241 C CA . TYR A 1 422 ? 2.120 -2.357 -16.775 1.00 88.69 422 TYR A CA 1
ATOM 3242 C C . TYR A 1 422 ? 2.666 -3.747 -17.115 1.00 88.69 422 TYR A C 1
ATOM 3244 O O . TYR A 1 422 ? 2.069 -4.447 -17.928 1.00 88.69 422 TYR A O 1
ATOM 3252 N N . ILE A 1 423 ? 3.741 -4.192 -16.451 1.00 84.38 423 ILE A N 1
ATOM 3253 C CA . ILE A 1 423 ? 4.288 -5.541 -16.667 1.00 84.38 423 ILE A CA 1
ATOM 3254 C C . ILE A 1 423 ? 3.249 -6.613 -16.299 1.00 84.38 423 ILE A C 1
ATOM 3256 O O . ILE A 1 423 ? 3.132 -7.617 -17.002 1.00 84.38 423 ILE A O 1
ATOM 3260 N N . GLY A 1 424 ? 2.471 -6.404 -15.234 1.00 86.25 424 GLY A N 1
ATOM 3261 C CA . GLY A 1 424 ? 1.392 -7.305 -14.830 1.00 86.25 424 GLY A CA 1
ATOM 3262 C C . GLY A 1 424 ? 0.285 -7.436 -15.883 1.00 86.25 424 GLY A C 1
ATOM 3263 O O . GLY A 1 424 ? -0.055 -8.554 -16.263 1.00 86.25 424 GLY A O 1
ATOM 3264 N N . VAL A 1 425 ? -0.233 -6.317 -16.401 1.00 87.12 425 VAL A N 1
ATOM 3265 C CA . VAL A 1 425 ? -1.275 -6.302 -17.447 1.00 87.12 425 VAL A CA 1
ATOM 3266 C C . VAL A 1 425 ? -0.765 -6.939 -18.733 1.00 87.12 425 VAL A C 1
ATOM 3268 O O . VAL A 1 425 ? -1.426 -7.780 -19.338 1.00 87.12 425 VAL A O 1
ATOM 3271 N N . GLN A 1 426 ? 0.454 -6.585 -19.130 1.00 83.56 426 GLN A N 1
ATOM 3272 C CA . GLN A 1 426 ? 1.101 -7.174 -20.292 1.00 83.56 426 GLN A CA 1
ATOM 3273 C C . GLN A 1 426 ? 1.277 -8.695 -20.111 1.00 83.56 426 GLN A C 1
ATOM 3275 O O . GLN A 1 426 ? 0.978 -9.465 -21.021 1.00 83.56 426 GLN A O 1
ATOM 3280 N N . SER A 1 427 ? 1.648 -9.161 -18.914 1.00 81.62 427 SER A N 1
ATOM 3281 C CA . SER A 1 427 ? 1.692 -10.598 -18.593 1.00 81.62 427 SER A CA 1
ATOM 3282 C C . SER A 1 427 ? 0.318 -11.273 -18.692 1.00 81.62 427 SER A C 1
ATOM 3284 O O . SER A 1 427 ? 0.240 -12.441 -19.067 1.00 81.62 427 SER A O 1
ATOM 3286 N N . GLY A 1 428 ? -0.761 -10.547 -18.383 1.00 81.12 428 GLY A N 1
ATOM 3287 C CA . GLY A 1 428 ? -2.134 -10.977 -18.624 1.00 81.12 428 GLY A CA 1
ATOM 3288 C C . GLY A 1 428 ? -2.421 -11.159 -20.114 1.00 81.12 428 GLY A C 1
ATOM 3289 O O . GLY A 1 428 ? -2.822 -12.248 -20.516 1.00 81.12 428 GLY A O 1
ATOM 3290 N N . HIS A 1 429 ? -2.175 -10.148 -20.953 1.00 81.00 429 HIS A N 1
ATOM 3291 C CA . HIS A 1 429 ? -2.387 -10.238 -22.412 1.00 81.00 429 HIS A CA 1
ATOM 3292 C C . HIS A 1 429 ? -1.658 -11.425 -23.044 1.00 81.00 429 HIS A C 1
ATOM 3294 O O . HIS A 1 429 ? -2.235 -12.186 -23.813 1.00 81.00 429 HIS A O 1
ATOM 3300 N N . VAL A 1 430 ? -0.428 -11.667 -22.603 1.00 75.25 430 VAL A N 1
ATOM 3301 C CA . VAL A 1 430 ? 0.368 -12.820 -23.025 1.00 75.25 430 VAL A CA 1
ATOM 3302 C C . VAL A 1 430 ? -0.321 -14.167 -22.782 1.00 75.25 430 VAL A C 1
ATOM 3304 O O . VAL A 1 430 ? -0.196 -15.081 -23.593 1.00 75.25 430 VAL A O 1
ATOM 3307 N N . LEU A 1 431 ? -1.029 -14.315 -21.659 1.00 78.12 431 LEU A N 1
ATOM 3308 C CA . LEU A 1 431 ? -1.771 -15.538 -21.351 1.00 78.12 431 LEU A CA 1
ATOM 3309 C C . LEU A 1 431 ? -3.005 -15.715 -22.242 1.00 78.12 431 LEU A C 1
ATOM 3311 O O . LEU A 1 431 ? -3.481 -16.837 -22.360 1.00 78.12 431 LEU A O 1
ATOM 3315 N N . ALA A 1 432 ? -3.537 -14.641 -22.827 1.00 78.25 432 ALA A N 1
ATOM 3316 C CA . ALA A 1 432 ? -4.684 -14.703 -23.727 1.00 78.25 432 ALA A CA 1
ATOM 3317 C C . ALA A 1 432 ? -4.278 -15.043 -25.167 1.00 78.25 432 ALA A C 1
ATOM 3319 O O . ALA A 1 432 ? -4.960 -15.837 -25.810 1.00 78.25 432 ALA A O 1
ATOM 3320 N N . ASP A 1 433 ? -3.181 -14.456 -25.650 1.00 73.31 433 ASP A N 1
ATOM 3321 C CA . ASP A 1 433 ? -2.820 -14.491 -27.072 1.00 73.31 433 ASP A CA 1
ATOM 3322 C C . ASP A 1 433 ? -1.950 -15.698 -27.463 1.00 73.31 433 ASP A C 1
ATOM 3324 O O . ASP A 1 433 ? -1.934 -16.100 -28.626 1.00 73.31 433 ASP A O 1
ATOM 3328 N N . GLU A 1 434 ? -1.235 -16.310 -26.512 1.00 69.50 434 GLU A N 1
ATOM 3329 C CA . GLU A 1 434 ? -0.401 -17.490 -26.768 1.00 69.50 434 GLU A CA 1
ATOM 3330 C C . GLU A 1 434 ? -0.791 -18.696 -25.898 1.00 69.50 434 GLU A C 1
ATOM 3332 O O . GLU A 1 434 ? -1.200 -18.541 -24.743 1.00 69.50 434 GLU A O 1
ATOM 3337 N N . PRO A 1 435 ? -0.538 -19.935 -26.373 1.00 71.12 435 PRO A N 1
ATOM 3338 C CA . PRO A 1 435 ? -0.822 -21.176 -25.647 1.00 71.12 435 PRO A CA 1
ATOM 3339 C C . PRO A 1 435 ? 0.171 -21.446 -24.493 1.00 71.12 435 PRO A C 1
ATOM 3341 O O . PRO A 1 435 ? 0.593 -22.581 -24.246 1.00 71.12 435 PRO A O 1
ATOM 3344 N N . VAL A 1 436 ? 0.560 -20.410 -23.743 1.00 69.69 436 VAL A N 1
ATOM 3345 C CA . VAL A 1 436 ? 1.534 -20.471 -22.642 1.00 69.69 436 VAL A CA 1
ATOM 3346 C C . VAL A 1 436 ? 1.061 -21.421 -21.545 1.00 69.69 436 VAL A C 1
ATOM 3348 O O . VAL A 1 436 ? 1.840 -22.228 -21.025 1.00 69.69 436 VAL A O 1
ATOM 3351 N N . PHE A 1 437 ? -0.226 -21.358 -21.194 1.00 72.62 437 PHE A N 1
ATOM 3352 C CA . PHE A 1 437 ? -0.803 -22.241 -20.187 1.00 72.62 437 PHE A CA 1
ATOM 3353 C C . PHE A 1 437 ? -0.777 -23.699 -20.648 1.00 72.62 437 PHE A C 1
ATOM 3355 O O . PHE A 1 437 ? -0.406 -24.564 -19.854 1.00 72.62 437 PHE A O 1
ATOM 3362 N N . GLN A 1 438 ? -1.071 -23.972 -21.924 1.00 73.81 438 GLN A N 1
ATOM 3363 C CA . GLN A 1 438 ? -1.042 -25.326 -22.488 1.00 73.81 438 GLN A CA 1
ATOM 3364 C C . GLN A 1 438 ? 0.348 -25.968 -22.363 1.00 73.81 438 GLN A C 1
ATOM 3366 O O . GLN A 1 438 ? 0.473 -27.150 -22.041 1.00 73.81 438 GLN A O 1
ATOM 3371 N N . GLN A 1 439 ? 1.402 -25.173 -22.564 1.00 71.12 439 GLN A N 1
ATOM 3372 C CA . GLN A 1 439 ? 2.797 -25.616 -22.479 1.00 71.12 439 GLN A CA 1
ATOM 3373 C C . GLN A 1 439 ? 3.313 -25.719 -21.029 1.00 71.12 439 GLN A C 1
ATOM 3375 O O . GLN A 1 439 ? 4.320 -26.389 -20.751 1.00 71.12 439 GLN A O 1
ATOM 3380 N N . SER A 1 440 ? 2.618 -25.094 -20.073 1.00 72.12 440 SER A N 1
ATOM 3381 C CA . SER A 1 440 ? 2.969 -25.148 -18.653 1.00 72.12 440 SER A CA 1
ATOM 3382 C C . SER A 1 440 ? 2.895 -26.579 -18.096 1.00 72.12 440 SER A C 1
ATOM 3384 O O . SER A 1 440 ? 2.234 -27.463 -18.643 1.00 72.12 440 SER A O 1
ATOM 3386 N N . ALA A 1 441 ? 3.587 -26.846 -16.984 1.00 73.69 441 ALA A N 1
ATOM 3387 C CA . ALA A 1 441 ? 3.528 -28.160 -16.333 1.00 73.69 441 ALA A CA 1
ATOM 3388 C C . ALA A 1 441 ? 2.103 -28.513 -15.863 1.00 73.69 441 ALA A C 1
ATOM 3390 O O . ALA A 1 441 ? 1.717 -29.680 -15.893 1.00 73.69 441 ALA A O 1
ATOM 3391 N N . ILE A 1 442 ? 1.326 -27.503 -15.457 1.00 73.00 442 ILE A N 1
ATOM 3392 C CA . ILE A 1 442 ? -0.059 -27.652 -15.000 1.00 73.00 442 ILE A CA 1
ATOM 3393 C C . ILE A 1 442 ? -0.981 -27.914 -16.193 1.00 73.00 442 ILE A C 1
ATOM 3395 O O . ILE A 1 442 ? -1.740 -28.876 -16.158 1.00 73.00 442 ILE A O 1
ATOM 3399 N N . GLY A 1 443 ? -0.865 -27.133 -17.272 1.00 76.62 443 GLY A N 1
ATOM 3400 C CA . GLY A 1 443 ? -1.660 -27.331 -18.488 1.00 76.62 443 GLY A CA 1
ATOM 3401 C C . GLY A 1 443 ? -1.398 -28.682 -19.146 1.00 76.62 443 GLY A C 1
ATOM 3402 O O . GLY A 1 443 ? -2.344 -29.386 -19.486 1.00 76.62 443 GLY A O 1
ATOM 3403 N N . ARG A 1 444 ? -0.132 -29.124 -19.209 1.00 80.62 444 ARG A N 1
ATOM 3404 C CA . ARG A 1 444 ? 0.209 -30.473 -19.686 1.00 80.62 444 ARG A CA 1
ATOM 3405 C C . ARG A 1 444 ? -0.390 -31.570 -18.815 1.00 80.62 444 ARG A C 1
ATOM 3407 O O . ARG A 1 444 ? -0.941 -32.517 -19.362 1.00 80.62 444 ARG A O 1
ATOM 3414 N N . LYS A 1 445 ? -0.327 -31.441 -17.483 1.00 82.69 445 LYS A N 1
ATOM 3415 C CA . LYS A 1 445 ? -0.974 -32.393 -16.564 1.00 82.69 445 LYS A CA 1
ATOM 3416 C C . LYS A 1 445 ? -2.493 -32.407 -16.722 1.00 82.69 445 LYS A C 1
ATOM 3418 O O . LYS A 1 445 ? -3.077 -33.479 -16.730 1.00 82.69 445 LYS A O 1
ATOM 3423 N N . LEU A 1 446 ? -3.133 -31.249 -16.877 1.00 81.81 446 LEU A N 1
ATOM 3424 C CA . LEU A 1 446 ? -4.576 -31.154 -17.117 1.00 81.81 446 LEU A CA 1
ATOM 3425 C C . LEU A 1 446 ? -4.963 -31.814 -18.445 1.00 81.81 446 LEU A C 1
ATOM 3427 O O . LEU A 1 446 ? -5.914 -32.593 -18.486 1.00 81.81 446 LEU A O 1
ATOM 3431 N N . LYS A 1 447 ? -4.183 -31.575 -19.505 1.00 84.19 447 LYS A N 1
ATOM 3432 C CA . LYS A 1 447 ? -4.367 -32.212 -20.813 1.00 84.19 447 LYS A CA 1
ATOM 3433 C C . LYS A 1 447 ? -4.233 -33.731 -20.722 1.00 84.19 447 LYS A C 1
ATOM 3435 O O . LYS A 1 447 ? -5.095 -34.438 -21.225 1.00 84.19 447 LYS A O 1
ATOM 3440 N N . THR A 1 448 ? -3.199 -34.248 -20.055 1.00 86.12 448 THR A N 1
ATOM 3441 C CA . THR A 1 448 ? -2.965 -35.701 -19.974 1.00 86.12 448 THR A CA 1
ATOM 3442 C C . THR A 1 448 ? -3.897 -36.414 -18.996 1.00 86.12 448 THR A C 1
ATOM 3444 O O . THR A 1 448 ? -4.344 -37.517 -19.288 1.00 86.12 448 THR A O 1
ATOM 3447 N N . GLN A 1 449 ? -4.219 -35.805 -17.853 1.00 87.19 449 GLN A N 1
ATOM 3448 C CA . GLN A 1 449 ? -5.038 -36.429 -16.809 1.00 87.19 449 GLN A CA 1
ATOM 3449 C C . GLN A 1 449 ? -6.539 -36.367 -17.118 1.00 87.19 449 GLN A C 1
ATOM 3451 O O . GLN A 1 449 ? -7.263 -37.306 -16.796 1.00 87.19 449 GLN A O 1
ATOM 3456 N N . PHE A 1 450 ? -7.008 -35.278 -17.736 1.00 82.81 450 PHE A N 1
ATOM 3457 C CA . PHE A 1 450 ? -8.432 -35.053 -18.010 1.00 82.81 450 PHE A CA 1
ATOM 3458 C C . PHE A 1 450 ? -8.788 -35.099 -19.502 1.00 82.81 450 PHE A C 1
ATOM 3460 O O . PHE A 1 450 ? -9.959 -34.943 -19.834 1.00 82.81 450 PHE A O 1
ATOM 3467 N N . SER A 1 451 ? -7.816 -35.341 -20.397 1.00 85.88 451 SER A N 1
ATOM 3468 C CA . SER A 1 451 ? -8.019 -35.394 -21.859 1.00 85.88 451 SER A CA 1
ATOM 3469 C C . SER A 1 451 ? -8.760 -34.167 -22.405 1.00 85.88 451 SER A C 1
ATOM 3471 O O . SER A 1 451 ? -9.639 -34.282 -23.257 1.00 85.88 451 SER A O 1
ATOM 3473 N N . LEU A 1 452 ? -8.441 -32.985 -21.864 1.00 83.81 452 LEU A N 1
ATOM 3474 C CA . LEU A 1 452 ? -9.108 -31.742 -22.245 1.00 83.81 452 LEU A CA 1
ATOM 3475 C C . LEU A 1 452 ? -8.759 -31.352 -23.692 1.00 83.81 452 LEU A C 1
ATOM 3477 O O . LEU A 1 452 ? -7.581 -31.417 -24.060 1.00 83.81 452 LEU A O 1
ATOM 3481 N N . PRO A 1 453 ? -9.747 -30.907 -24.492 1.00 86.00 453 PRO A N 1
ATOM 3482 C CA . PRO A 1 453 ? -9.500 -30.301 -25.796 1.00 86.00 453 PRO A CA 1
ATOM 3483 C C . PRO A 1 453 ? -8.638 -29.040 -25.683 1.00 86.00 453 PRO A C 1
ATOM 3485 O O . PRO A 1 453 ? -8.733 -28.303 -24.698 1.00 86.00 453 PRO A O 1
ATOM 3488 N N . ASP A 1 454 ? -7.871 -28.739 -26.732 1.00 83.81 454 ASP A N 1
ATOM 3489 C CA . ASP A 1 454 ? -7.051 -27.519 -26.795 1.00 83.81 454 ASP A CA 1
ATOM 3490 C C . ASP A 1 454 ? -7.907 -26.249 -26.676 1.00 83.81 454 ASP A C 1
ATOM 3492 O O . ASP A 1 454 ? -7.539 -25.323 -25.959 1.00 83.81 454 ASP A O 1
ATOM 3496 N N . THR A 1 455 ? -9.128 -26.271 -27.220 1.00 86.12 455 THR A N 1
ATOM 3497 C CA . THR A 1 455 ? -10.107 -25.182 -27.072 1.00 86.12 455 THR A CA 1
ATOM 3498 C C . THR A 1 455 ? -10.486 -24.903 -25.615 1.00 86.12 455 THR A C 1
ATOM 3500 O O . THR A 1 455 ? -10.692 -23.752 -25.239 1.00 86.12 455 THR A O 1
ATOM 3503 N N . THR A 1 456 ? -10.567 -25.930 -24.762 1.00 84.69 456 THR A N 1
ATOM 3504 C CA . THR A 1 456 ? -10.849 -25.752 -23.329 1.00 84.69 456 THR A CA 1
ATOM 3505 C C . THR A 1 456 ? -9.642 -25.173 -22.597 1.00 84.69 456 THR A C 1
ATOM 3507 O O . THR A 1 456 ? -9.803 -24.350 -21.699 1.00 84.69 456 THR A O 1
ATOM 3510 N N . LEU A 1 457 ? -8.425 -25.570 -22.977 1.00 82.06 457 LEU A N 1
ATOM 3511 C CA . LEU A 1 457 ? -7.211 -24.997 -22.400 1.00 82.06 457 LEU A CA 1
ATOM 3512 C C . LEU A 1 457 ? -7.028 -23.530 -22.814 1.00 82.06 457 LEU A C 1
ATOM 3514 O O . LEU A 1 457 ? -6.614 -22.728 -21.979 1.00 82.06 457 LEU A O 1
ATOM 3518 N N . ASP A 1 458 ? -7.400 -23.157 -24.039 1.00 84.50 458 ASP A N 1
ATOM 3519 C CA . ASP A 1 458 ? -7.438 -21.756 -24.479 1.00 84.50 458 ASP A CA 1
ATOM 3520 C C . ASP A 1 458 ? -8.446 -20.935 -23.675 1.00 84.50 458 ASP A C 1
ATOM 3522 O O . ASP A 1 458 ? -8.106 -19.869 -23.168 1.00 84.50 458 ASP A O 1
ATOM 3526 N N . GLN A 1 459 ? -9.651 -21.462 -23.439 1.00 86.12 459 GLN A N 1
ATOM 3527 C CA . GLN A 1 459 ? -10.638 -20.803 -22.573 1.00 86.12 459 GLN A CA 1
ATOM 3528 C C . GLN A 1 459 ? -10.120 -20.591 -21.143 1.00 86.12 459 GLN A C 1
ATOM 3530 O O . GLN A 1 459 ? -10.343 -19.531 -20.556 1.00 86.12 459 GLN A O 1
ATOM 3535 N N . ILE A 1 460 ? -9.398 -21.566 -20.579 1.00 84.31 460 ILE A N 1
ATOM 3536 C CA . ILE A 1 460 ? -8.758 -21.418 -19.262 1.00 84.31 460 ILE A CA 1
ATOM 3537 C C . ILE A 1 460 ? -7.667 -20.339 -19.302 1.00 84.31 460 ILE A C 1
ATOM 3539 O O . ILE A 1 460 ? -7.530 -19.577 -18.347 1.00 84.31 460 ILE A O 1
ATOM 3543 N N . SER A 1 461 ? -6.912 -20.253 -20.396 1.00 84.19 461 SER A N 1
ATOM 3544 C CA . SER A 1 461 ? -5.849 -19.256 -20.581 1.00 84.19 461 SER A CA 1
ATOM 3545 C C . SER A 1 461 ? -6.422 -17.837 -20.651 1.00 84.19 461 SER A C 1
ATOM 3547 O O . SER A 1 461 ? -5.956 -16.949 -19.936 1.00 84.19 461 SER A O 1
ATOM 3549 N N . LEU A 1 462 ? -7.515 -17.656 -21.402 1.00 86.25 462 LEU A N 1
ATOM 3550 C CA . LEU A 1 462 ? -8.289 -16.413 -21.456 1.00 86.25 462 LEU A CA 1
ATOM 3551 C C . LEU A 1 462 ? -8.844 -16.021 -20.079 1.00 86.25 462 LEU A C 1
ATOM 3553 O O . LEU A 1 462 ? -8.723 -14.868 -19.665 1.00 86.25 462 LEU A O 1
ATOM 3557 N N . LEU A 1 463 ? -9.407 -16.977 -19.332 1.00 86.25 463 LEU A N 1
ATOM 3558 C CA . LEU A 1 463 ? -9.889 -16.724 -17.973 1.00 86.25 463 LEU A CA 1
ATOM 3559 C C . LEU A 1 463 ? -8.742 -16.308 -17.041 1.00 86.25 463 LEU A C 1
ATOM 3561 O O . LEU A 1 463 ? -8.885 -15.365 -16.267 1.00 86.25 463 LEU A O 1
ATOM 3565 N N . LEU A 1 464 ? -7.593 -16.984 -17.120 1.00 83.25 464 LEU A N 1
ATOM 3566 C CA . LEU A 1 464 ? -6.424 -16.664 -16.306 1.00 83.25 464 LEU A CA 1
ATOM 3567 C C . LEU A 1 464 ? -5.867 -15.274 -16.642 1.00 83.25 464 LEU A C 1
ATOM 3569 O O . LEU A 1 464 ? -5.529 -14.527 -15.729 1.00 83.25 464 LEU A O 1
ATOM 3573 N N . SER A 1 465 ? -5.825 -14.907 -17.925 1.00 86.06 465 SER A N 1
ATOM 3574 C CA . SER A 1 465 ? -5.473 -13.560 -18.390 1.00 86.06 465 SER A CA 1
ATOM 3575 C C . SER A 1 465 ? -6.367 -12.493 -17.755 1.00 86.06 465 SER A C 1
ATOM 3577 O O . SER A 1 465 ? -5.880 -11.542 -17.139 1.00 86.06 465 SER A O 1
ATOM 3579 N N . PHE A 1 466 ? -7.684 -12.696 -17.831 1.00 87.88 466 PHE A N 1
ATOM 3580 C CA . PHE A 1 466 ? -8.668 -11.802 -17.233 1.00 87.88 466 PHE A CA 1
ATOM 3581 C C . PHE A 1 466 ? -8.481 -11.674 -15.713 1.00 87.88 466 PHE A C 1
ATOM 3583 O O . PHE A 1 466 ? -8.464 -10.562 -15.183 1.00 87.88 466 PHE A O 1
ATOM 3590 N N . LEU A 1 467 ? -8.258 -12.793 -15.016 1.00 87.00 467 LEU A N 1
ATOM 3591 C CA . LEU A 1 467 ? -7.999 -12.805 -13.574 1.00 87.00 467 LEU A CA 1
ATOM 3592 C C . LEU A 1 467 ? -6.704 -12.076 -13.200 1.00 87.00 467 LEU A C 1
ATOM 3594 O O . LEU A 1 467 ? -6.693 -11.341 -12.215 1.00 87.00 467 LEU A O 1
ATOM 3598 N N . VAL A 1 468 ? -5.628 -12.239 -13.976 1.00 86.12 468 VAL A N 1
ATOM 3599 C CA . VAL A 1 468 ? -4.368 -11.510 -13.760 1.00 86.12 468 VAL A CA 1
ATOM 3600 C C . VAL A 1 468 ? -4.590 -10.007 -13.913 1.00 86.12 468 VAL A C 1
ATOM 3602 O O . VAL A 1 468 ? -4.189 -9.250 -13.033 1.00 86.12 468 VAL A O 1
ATOM 3605 N N . ASN A 1 469 ? -5.284 -9.570 -14.966 1.00 89.31 469 ASN A N 1
ATOM 3606 C CA . ASN A 1 469 ? -5.580 -8.153 -15.188 1.00 89.31 469 ASN A CA 1
ATOM 3607 C C . ASN A 1 469 ? -6.425 -7.552 -14.055 1.00 89.31 469 ASN A C 1
ATOM 3609 O O . ASN A 1 469 ? -6.104 -6.472 -13.555 1.00 89.31 469 ASN A O 1
ATOM 3613 N N . ILE A 1 470 ? -7.454 -8.273 -13.592 1.00 90.00 470 ILE A N 1
ATOM 3614 C CA . ILE A 1 470 ? -8.234 -7.866 -12.416 1.00 90.00 470 ILE A CA 1
ATOM 3615 C C . ILE A 1 470 ? -7.337 -7.768 -11.187 1.00 90.00 470 ILE A C 1
ATOM 3617 O O . ILE A 1 470 ? -7.397 -6.764 -10.487 1.00 90.00 470 ILE A O 1
ATOM 3621 N N . MET A 1 471 ? -6.494 -8.770 -10.922 1.00 89.25 471 MET A N 1
ATOM 3622 C CA . MET A 1 471 ? -5.604 -8.768 -9.758 1.00 89.25 471 MET A CA 1
ATOM 3623 C C . MET A 1 471 ? -4.626 -7.596 -9.782 1.00 89.25 471 MET A C 1
ATOM 3625 O O . MET A 1 471 ? -4.386 -6.978 -8.748 1.00 89.25 471 MET A O 1
ATOM 3629 N N . VAL A 1 472 ? -4.101 -7.237 -10.955 1.00 91.69 472 VAL A N 1
ATOM 3630 C CA . VAL A 1 472 ? -3.218 -6.077 -11.103 1.00 91.69 472 VAL A CA 1
ATOM 3631 C C . VAL A 1 472 ? -3.933 -4.780 -10.728 1.00 91.69 472 VAL A C 1
ATOM 3633 O O . VAL A 1 472 ? -3.348 -3.955 -10.032 1.00 91.69 472 VAL A O 1
ATOM 3636 N N . ILE A 1 473 ? -5.194 -4.603 -11.129 1.00 91.94 473 ILE A N 1
ATOM 3637 C CA . ILE A 1 473 ? -5.990 -3.427 -10.750 1.00 91.94 473 ILE A CA 1
ATOM 3638 C C . ILE A 1 473 ? -6.355 -3.482 -9.261 1.00 91.94 473 ILE A C 1
ATOM 3640 O O . ILE A 1 473 ? -6.169 -2.498 -8.548 1.00 91.94 473 ILE A O 1
ATOM 3644 N N . LEU A 1 474 ? -6.817 -4.639 -8.780 1.00 89.69 474 LEU A N 1
ATOM 3645 C CA . LEU A 1 474 ? -7.260 -4.865 -7.404 1.00 89.69 474 LEU A CA 1
ATOM 3646 C C . LEU A 1 474 ? -6.135 -4.664 -6.384 1.00 89.69 474 LEU A C 1
ATOM 3648 O O . LEU A 1 474 ? -6.406 -4.269 -5.259 1.00 89.69 474 LEU A O 1
ATOM 3652 N N . VAL A 1 475 ? -4.881 -4.923 -6.760 1.00 90.25 475 VAL A N 1
ATOM 3653 C CA . VAL A 1 475 ? -3.709 -4.693 -5.903 1.00 90.25 475 VAL A CA 1
ATOM 3654 C C . VAL A 1 475 ? -3.084 -3.326 -6.177 1.00 90.25 475 VAL A C 1
ATOM 3656 O O . VAL A 1 475 ? -2.808 -2.571 -5.247 1.00 90.25 475 VAL A O 1
ATOM 3659 N N . GLY A 1 476 ? -2.870 -2.980 -7.446 1.00 92.75 476 GLY A N 1
ATOM 3660 C CA . GLY A 1 476 ? -2.163 -1.766 -7.845 1.00 92.75 476 GLY A CA 1
ATOM 3661 C C . GLY A 1 476 ? -2.911 -0.481 -7.501 1.00 92.75 476 GLY A C 1
ATOM 3662 O O . GLY A 1 476 ? -2.300 0.457 -6.992 1.00 92.75 476 GLY A O 1
ATOM 3663 N N . LEU A 1 477 ? -4.233 -0.436 -7.706 1.00 93.88 477 LEU A N 1
ATOM 3664 C CA . LEU A 1 477 ? -5.023 0.762 -7.423 1.00 93.88 477 LEU A CA 1
ATOM 3665 C C . LEU A 1 477 ? -5.068 1.085 -5.916 1.00 93.88 477 LEU A C 1
ATOM 3667 O O . LEU A 1 477 ? -4.753 2.224 -5.571 1.00 93.88 477 LEU A O 1
ATOM 3671 N N . PRO A 1 478 ? -5.347 0.134 -4.997 1.00 93.06 478 PRO A N 1
ATOM 3672 C CA . PRO A 1 478 ? -5.210 0.379 -3.560 1.00 93.06 478 PRO A CA 1
ATOM 3673 C C . PRO A 1 478 ? -3.821 0.846 -3.136 1.00 93.06 478 PRO A C 1
ATOM 3675 O O . PRO A 1 478 ? -3.727 1.731 -2.293 1.00 93.06 478 PRO A O 1
ATOM 3678 N N . LEU A 1 479 ? -2.748 0.301 -3.720 1.00 92.12 479 LEU A N 1
ATOM 3679 C CA . LEU A 1 479 ? -1.387 0.752 -3.414 1.00 92.12 479 LEU A CA 1
ATOM 3680 C C . LEU A 1 479 ? -1.166 2.214 -3.816 1.00 92.12 479 LEU A C 1
ATOM 3682 O O . LEU A 1 479 ? -0.588 2.968 -3.037 1.00 92.12 479 LEU A O 1
ATOM 3686 N N . ILE A 1 480 ? -1.661 2.633 -4.985 1.00 93.56 480 ILE A N 1
ATOM 3687 C CA . ILE A 1 480 ? -1.611 4.041 -5.406 1.00 93.56 480 ILE A CA 1
ATOM 3688 C C . ILE A 1 480 ? -2.436 4.905 -4.450 1.00 93.56 480 ILE A C 1
ATOM 3690 O O . ILE A 1 480 ? -1.938 5.914 -3.967 1.00 93.56 480 ILE A O 1
ATOM 3694 N N . LEU A 1 481 ? -3.667 4.509 -4.122 1.00 90.94 481 LEU A N 1
ATOM 3695 C CA . LEU A 1 481 ? -4.516 5.277 -3.207 1.00 90.94 481 LEU A CA 1
ATOM 3696 C C . LEU A 1 481 ? -3.851 5.445 -1.831 1.00 90.94 481 LEU A C 1
ATOM 3698 O O . LEU A 1 481 ? -3.756 6.566 -1.333 1.00 90.94 481 LEU A O 1
ATOM 3702 N N . LEU A 1 482 ? -3.308 4.369 -1.255 1.00 87.25 482 LEU A N 1
ATOM 3703 C CA . LEU A 1 482 ? -2.552 4.425 0.000 1.00 87.25 482 LEU A CA 1
ATOM 3704 C C . LEU A 1 482 ? -1.348 5.368 -0.107 1.00 87.25 482 LEU A C 1
ATOM 3706 O O . LEU A 1 482 ? -1.130 6.194 0.777 1.00 87.25 482 LEU A O 1
ATOM 3710 N N . GLN A 1 483 ? -0.597 5.291 -1.209 1.00 88.50 483 GLN A N 1
ATOM 3711 C CA . GLN A 1 483 ? 0.558 6.153 -1.460 1.00 88.50 483 GLN A CA 1
ATOM 3712 C C . GLN A 1 483 ? 0.171 7.640 -1.575 1.00 88.50 483 GLN A C 1
ATOM 3714 O O . GLN A 1 483 ? 0.969 8.513 -1.232 1.00 88.50 483 GLN A O 1
ATOM 3719 N N . TRP A 1 484 ? -1.047 7.940 -2.027 1.00 87.19 484 TRP A N 1
ATOM 3720 C CA . TRP A 1 484 ? -1.603 9.295 -2.118 1.00 87.19 484 TRP A CA 1
ATOM 3721 C C . TRP A 1 484 ? -2.272 9.776 -0.821 1.00 87.19 484 TRP A C 1
ATOM 3723 O O . TRP A 1 484 ? -2.820 10.876 -0.788 1.00 87.19 484 TRP A O 1
ATOM 3733 N N . GLY A 1 485 ? -2.199 8.986 0.253 1.00 78.25 485 GLY A N 1
ATOM 3734 C CA . GLY A 1 485 ? -2.713 9.350 1.572 1.00 78.25 485 GLY A CA 1
ATOM 3735 C C . GLY A 1 485 ? -4.174 8.972 1.807 1.00 78.25 485 GLY A C 1
ATOM 3736 O O . GLY A 1 485 ? -4.742 9.382 2.819 1.00 78.25 485 GLY A O 1
ATOM 3737 N N . PHE A 1 486 ? -4.791 8.183 0.918 1.00 81.94 486 PHE A N 1
ATOM 3738 C CA . PHE A 1 486 ? -6.118 7.636 1.187 1.00 81.94 486 PHE A CA 1
ATOM 3739 C C . PHE A 1 486 ? -6.072 6.632 2.332 1.00 81.94 486 PHE A C 1
ATOM 3741 O O . PHE A 1 486 ? -5.114 5.882 2.532 1.00 81.94 486 PHE A O 1
ATOM 3748 N N . ASN A 1 487 ? -7.163 6.608 3.078 1.00 73.81 487 ASN A N 1
ATOM 3749 C CA . ASN A 1 487 ? -7.322 5.754 4.229 1.00 73.81 487 ASN A CA 1
ATOM 3750 C C . ASN A 1 487 ? -7.572 4.287 3.812 1.00 73.81 487 ASN A C 1
ATOM 3752 O O . ASN A 1 487 ? -8.405 3.993 2.955 1.00 73.81 487 ASN A O 1
ATOM 3756 N N . ARG A 1 488 ? -6.874 3.350 4.470 1.00 78.00 488 ARG A N 1
ATOM 3757 C CA . ARG A 1 488 ? -7.020 1.902 4.271 1.00 78.00 488 ARG A CA 1
ATOM 3758 C C . ARG A 1 488 ? -8.457 1.408 4.462 1.00 78.00 488 ARG A C 1
ATOM 3760 O O . ARG A 1 488 ? -8.880 0.563 3.679 1.00 78.00 488 ARG A O 1
ATOM 3767 N N . LEU A 1 489 ? -9.188 1.895 5.469 1.00 68.62 489 LEU A N 1
ATOM 3768 C CA . LEU A 1 489 ? -10.574 1.463 5.698 1.00 68.62 489 LEU A CA 1
ATOM 3769 C C . LEU A 1 489 ? -11.511 1.956 4.604 1.00 68.62 489 LEU A C 1
ATOM 3771 O O . LEU A 1 489 ? -12.376 1.199 4.179 1.00 68.62 489 LEU A O 1
ATOM 3775 N N . ASP A 1 490 ? -11.329 3.187 4.128 1.00 76.94 490 ASP A N 1
ATOM 3776 C CA . ASP A 1 490 ? -12.157 3.743 3.056 1.00 76.94 490 ASP A CA 1
ATOM 3777 C C . ASP A 1 490 ? -11.964 2.895 1.798 1.00 76.94 490 ASP A C 1
ATOM 3779 O O . ASP A 1 490 ? -12.931 2.415 1.210 1.00 76.94 490 ASP A O 1
ATOM 3783 N N . ILE A 1 491 ? -10.704 2.587 1.467 1.00 85.69 491 ILE A N 1
ATOM 3784 C CA . ILE A 1 491 ? -10.352 1.698 0.357 1.00 85.69 491 ILE A CA 1
ATOM 3785 C C . ILE A 1 491 ? -10.961 0.304 0.554 1.00 85.69 491 ILE A C 1
ATOM 3787 O O . ILE A 1 491 ? -11.535 -0.243 -0.385 1.00 85.69 491 ILE A O 1
ATOM 3791 N N . GLN A 1 492 ? -10.872 -0.281 1.754 1.00 82.88 492 GLN A N 1
ATOM 3792 C CA . GLN A 1 492 ? -11.493 -1.576 2.052 1.00 82.88 492 GLN A CA 1
ATOM 3793 C C . GLN A 1 492 ? -13.010 -1.524 1.884 1.00 82.88 492 GLN A C 1
ATOM 3795 O O . GLN A 1 492 ? -13.576 -2.409 1.256 1.00 82.88 492 GLN A O 1
ATOM 3800 N N . THR A 1 493 ? -13.661 -0.483 2.393 1.00 79.62 493 THR A N 1
ATOM 3801 C CA . THR A 1 493 ? -15.113 -0.292 2.312 1.00 79.62 493 THR A CA 1
ATOM 3802 C C . THR A 1 493 ? -15.559 -0.155 0.862 1.00 79.62 493 THR A C 1
ATOM 3804 O O . THR A 1 493 ? -16.517 -0.805 0.448 1.00 79.62 493 THR A O 1
ATOM 3807 N N . TRP A 1 494 ? -14.835 0.624 0.055 1.00 85.06 494 TRP A N 1
ATOM 3808 C CA . TRP A 1 494 ? -15.090 0.743 -1.380 1.00 85.06 494 TRP A CA 1
ATOM 3809 C C . TRP A 1 494 ? -14.891 -0.588 -2.105 1.00 85.06 494 TRP A C 1
ATOM 3811 O O . TRP A 1 494 ? -15.743 -0.971 -2.903 1.00 85.06 494 TRP A O 1
ATOM 3821 N N . LEU A 1 495 ? -13.815 -1.320 -1.798 1.00 85.06 495 LEU A N 1
ATOM 3822 C CA . LEU A 1 495 ? -13.562 -2.651 -2.356 1.00 85.06 495 LEU A CA 1
ATOM 3823 C C . LEU A 1 495 ? -14.678 -3.636 -1.995 1.00 85.06 495 LEU A C 1
ATOM 3825 O O . LEU A 1 495 ? -15.185 -4.317 -2.882 1.00 85.06 495 LEU A O 1
ATOM 3829 N N . TYR A 1 496 ? -15.095 -3.686 -0.726 1.00 84.06 496 TYR A N 1
ATOM 3830 C CA . TYR A 1 496 ? -16.217 -4.515 -0.288 1.00 84.06 496 TYR A CA 1
ATOM 3831 C C . TYR A 1 496 ? -17.485 -4.149 -1.051 1.00 84.06 496 TYR A C 1
ATOM 3833 O O . TYR A 1 496 ? -18.090 -5.026 -1.655 1.00 84.06 496 TYR A O 1
ATOM 3841 N N . ARG A 1 497 ? -17.830 -2.859 -1.117 1.00 83.69 497 ARG A N 1
ATOM 3842 C CA . ARG A 1 497 ? -19.026 -2.381 -1.819 1.00 83.69 497 ARG A CA 1
ATOM 3843 C C . ARG A 1 497 ? -19.026 -2.752 -3.303 1.00 83.69 497 ARG A C 1
ATOM 3845 O O . ARG A 1 497 ? -20.041 -3.215 -3.805 1.00 83.69 497 ARG A O 1
ATOM 3852 N N . ILE A 1 498 ? -17.890 -2.61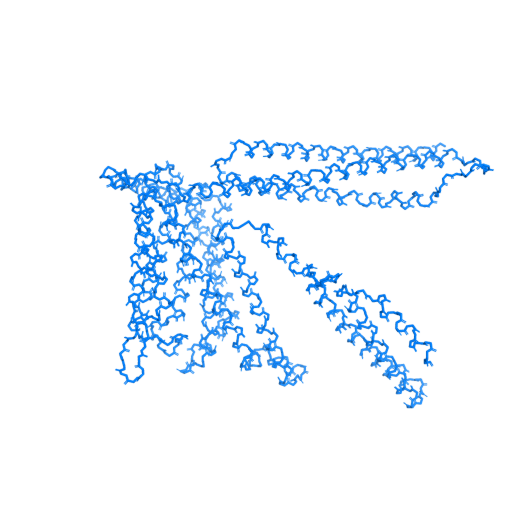7 -3.991 1.00 84.06 498 ILE A N 1
ATOM 3853 C CA . ILE A 1 498 ? -17.749 -3.027 -5.399 1.00 84.06 498 ILE A CA 1
ATOM 3854 C C . ILE A 1 498 ? -17.931 -4.544 -5.557 1.00 84.06 498 ILE A C 1
ATOM 3856 O O . ILE A 1 498 ? -18.483 -5.001 -6.553 1.00 84.06 498 ILE A O 1
ATOM 3860 N N . LEU A 1 499 ? -17.475 -5.341 -4.590 1.00 84.06 499 LEU A N 1
ATOM 3861 C CA . LEU A 1 499 ? -17.572 -6.799 -4.647 1.00 84.06 499 LEU A CA 1
ATOM 3862 C C . LEU A 1 499 ? -18.959 -7.332 -4.253 1.00 84.06 499 LEU A C 1
ATOM 3864 O O . LEU A 1 499 ? -19.338 -8.408 -4.728 1.00 84.06 499 LEU A O 1
ATOM 3868 N N . THR A 1 500 ? -19.711 -6.618 -3.407 1.00 82.12 500 THR A N 1
ATOM 3869 C CA . THR A 1 500 ? -20.954 -7.128 -2.805 1.00 82.12 500 THR A CA 1
ATOM 3870 C C . THR A 1 500 ? -22.235 -6.399 -3.202 1.00 82.12 500 THR A C 1
ATOM 3872 O O . THR A 1 500 ? -23.278 -7.046 -3.177 1.00 82.12 500 THR A O 1
ATOM 3875 N N . ASP A 1 501 ? -22.190 -5.114 -3.561 1.00 78.62 501 ASP A N 1
ATOM 3876 C CA . ASP A 1 501 ? -23.380 -4.256 -3.694 1.00 78.62 501 ASP A CA 1
ATOM 3877 C C . ASP A 1 501 ? -23.303 -3.337 -4.931 1.00 78.62 501 ASP A C 1
ATOM 3879 O O . ASP A 1 501 ? -23.228 -2.109 -4.831 1.00 78.62 501 ASP A O 1
ATOM 3883 N N . ILE A 1 502 ? -23.303 -3.930 -6.132 1.00 81.44 502 ILE A N 1
ATOM 3884 C CA . ILE A 1 502 ? -23.431 -3.178 -7.388 1.00 81.44 502 ILE A CA 1
ATOM 3885 C C . ILE A 1 502 ? -24.918 -3.002 -7.698 1.00 81.44 502 ILE A C 1
ATOM 3887 O O . ILE A 1 502 ? -25.576 -3.921 -8.182 1.00 81.44 502 ILE A O 1
ATOM 3891 N N . GLN A 1 503 ? -25.460 -1.814 -7.443 1.00 78.31 503 GLN A N 1
ATOM 3892 C CA . GLN A 1 503 ? -26.859 -1.497 -7.738 1.00 78.31 503 GLN A CA 1
ATOM 3893 C C . GLN A 1 503 ? -27.029 -1.027 -9.189 1.00 78.31 503 GLN A C 1
ATOM 3895 O O . GLN A 1 503 ? -26.403 -0.056 -9.615 1.00 78.31 503 GLN A O 1
ATOM 3900 N N . ILE A 1 504 ? -27.908 -1.691 -9.943 1.00 76.25 504 ILE A N 1
ATOM 3901 C CA . ILE A 1 504 ? -28.371 -1.259 -11.268 1.00 76.25 504 ILE A CA 1
ATOM 3902 C C . ILE A 1 504 ? -29.892 -1.085 -11.187 1.00 76.25 504 ILE A C 1
ATOM 3904 O O . ILE A 1 504 ? -30.654 -2.050 -11.260 1.00 76.25 504 ILE A O 1
ATOM 3908 N N . GLY A 1 505 ? -30.350 0.156 -10.997 1.00 80.88 505 GLY A N 1
ATOM 3909 C CA . GLY A 1 505 ? -31.766 0.445 -10.746 1.00 80.88 505 GLY A CA 1
ATOM 3910 C C . GLY A 1 505 ? -32.222 -0.123 -9.398 1.00 80.88 505 GLY A C 1
ATOM 3911 O O . GLY A 1 505 ? -31.662 0.227 -8.366 1.00 80.88 505 GLY A O 1
ATOM 3912 N N . THR A 1 506 ? -33.229 -0.999 -9.406 1.00 77.12 506 THR A N 1
ATOM 3913 C CA . THR A 1 506 ? -33.736 -1.703 -8.210 1.00 77.12 506 THR A CA 1
ATOM 3914 C C . THR A 1 506 ? -33.076 -3.063 -7.969 1.00 77.12 506 THR A C 1
ATOM 3916 O O . THR A 1 506 ? -33.401 -3.728 -6.989 1.00 77.12 506 THR A O 1
ATOM 3919 N N . ILE A 1 507 ? -32.170 -3.501 -8.850 1.00 72.44 507 ILE A N 1
ATOM 3920 C CA . ILE A 1 507 ? -31.523 -4.814 -8.762 1.00 72.44 507 ILE A CA 1
ATOM 3921 C C . ILE A 1 507 ? -30.115 -4.638 -8.184 1.00 72.44 507 ILE A C 1
ATOM 3923 O O . ILE A 1 507 ? -29.280 -3.945 -8.768 1.00 72.44 507 ILE A O 1
ATOM 3927 N N . SER A 1 508 ? -29.842 -5.282 -7.048 1.00 75.56 508 SER A N 1
ATOM 3928 C CA . SER A 1 508 ? -28.499 -5.395 -6.471 1.00 75.56 508 SER A CA 1
ATOM 3929 C C . SER A 1 508 ? -27.796 -6.639 -7.011 1.00 75.56 508 SER A C 1
ATOM 3931 O O . SER A 1 508 ? -28.279 -7.758 -6.831 1.00 75.56 508 SER A O 1
ATOM 3933 N N . ILE A 1 509 ? -26.646 -6.456 -7.651 1.00 80.56 509 ILE A N 1
ATOM 3934 C CA . ILE A 1 509 ? -25.811 -7.533 -8.178 1.00 80.56 509 ILE A CA 1
ATOM 3935 C C . ILE A 1 509 ? -24.548 -7.637 -7.321 1.00 80.56 509 ILE A C 1
ATOM 3937 O O . ILE A 1 509 ? -23.817 -6.665 -7.138 1.00 80.56 509 ILE A O 1
ATOM 3941 N N . SER A 1 510 ? -24.263 -8.837 -6.822 1.00 85.94 510 SER A N 1
ATOM 3942 C CA . SER A 1 510 ? -23.045 -9.133 -6.064 1.00 85.94 510 SER A CA 1
ATOM 3943 C C . SER A 1 510 ? -22.068 -9.911 -6.941 1.00 85.94 510 SER A C 1
ATOM 3945 O O . SER A 1 510 ? -22.411 -10.988 -7.427 1.00 85.94 510 SER A O 1
ATOM 3947 N N . ILE A 1 511 ? -20.837 -9.421 -7.131 1.00 85.25 511 ILE A N 1
ATOM 3948 C CA . ILE A 1 511 ? -19.794 -10.176 -7.855 1.00 85.25 511 ILE A CA 1
ATOM 3949 C C . ILE A 1 511 ? -19.468 -11.459 -7.088 1.00 85.25 511 ILE A C 1
ATOM 3951 O O . ILE A 1 511 ? -19.375 -12.538 -7.676 1.00 85.25 511 ILE A O 1
ATOM 3955 N N . VAL A 1 512 ? -19.334 -11.347 -5.763 1.00 86.50 512 VAL A N 1
ATOM 3956 C CA . VAL A 1 512 ? -19.115 -12.499 -4.877 1.00 86.50 512 VAL A CA 1
ATOM 3957 C C . VAL A 1 512 ? -20.284 -13.474 -4.981 1.00 86.50 512 VAL A C 1
ATOM 3959 O O . VAL A 1 512 ? -20.057 -14.676 -5.122 1.00 86.50 512 VAL A O 1
ATOM 3962 N N . GLY A 1 513 ? -21.516 -12.954 -4.995 1.00 87.25 513 GLY A N 1
ATOM 3963 C CA . GLY A 1 513 ? -22.723 -13.732 -5.251 1.00 87.25 513 GLY A CA 1
ATOM 3964 C C . GLY A 1 513 ? -22.635 -14.485 -6.575 1.00 87.25 513 GLY A C 1
ATOM 3965 O O . GLY A 1 513 ? -22.759 -15.703 -6.580 1.00 87.25 513 GLY A O 1
ATOM 3966 N N . ILE A 1 514 ? -22.346 -13.812 -7.691 1.00 88.25 514 ILE A N 1
ATOM 3967 C CA . ILE A 1 514 ? -22.240 -14.447 -9.016 1.00 88.25 514 ILE A CA 1
ATOM 3968 C C . ILE A 1 514 ? -21.207 -15.578 -9.018 1.00 88.25 514 ILE A C 1
ATOM 3970 O O . ILE A 1 514 ? -21.493 -16.665 -9.524 1.00 88.25 514 ILE A O 1
ATOM 3974 N N . VAL A 1 515 ? -20.015 -15.354 -8.456 1.00 88.56 515 VAL A N 1
ATOM 3975 C CA . VAL A 1 515 ? -18.963 -16.384 -8.388 1.00 88.56 515 VAL A CA 1
ATOM 3976 C C . VAL A 1 515 ? -19.429 -17.573 -7.549 1.00 88.56 515 VAL A C 1
ATOM 3978 O O . VAL A 1 515 ? -19.296 -18.720 -7.980 1.00 88.56 515 VAL A O 1
ATOM 3981 N N . PHE A 1 516 ? -20.011 -17.313 -6.377 1.00 89.25 516 PHE A N 1
ATOM 3982 C CA . PHE A 1 516 ? -20.513 -18.358 -5.490 1.00 89.25 516 PHE A CA 1
ATOM 3983 C C . PHE A 1 516 ? -21.682 -19.128 -6.118 1.00 89.25 516 PHE A C 1
ATOM 3985 O O . PHE A 1 516 ? -21.664 -20.355 -6.147 1.00 89.25 516 PHE A O 1
ATOM 3992 N N . GLY A 1 517 ? -22.647 -18.432 -6.713 1.00 91.56 517 GLY A N 1
ATOM 3993 C CA . GLY A 1 517 ? -23.767 -19.021 -7.440 1.00 91.56 517 GLY A CA 1
ATOM 3994 C C . GLY A 1 517 ? -23.327 -19.845 -8.648 1.00 91.56 517 GLY A C 1
ATOM 3995 O O . GLY A 1 517 ? -23.832 -20.947 -8.858 1.00 91.56 517 GLY A O 1
ATOM 3996 N N . THR A 1 518 ? -22.311 -19.385 -9.384 1.00 91.81 518 THR A N 1
ATOM 3997 C CA . THR A 1 518 ? -21.683 -20.162 -10.468 1.00 91.81 518 THR A CA 1
ATOM 3998 C C . THR A 1 518 ? -21.046 -21.440 -9.928 1.00 91.81 518 THR A C 1
ATOM 4000 O O . THR A 1 518 ? -21.238 -22.516 -10.492 1.00 91.81 518 THR A O 1
ATOM 4003 N N . LEU A 1 519 ? -20.317 -21.355 -8.814 1.00 92.75 519 LEU A N 1
ATOM 4004 C CA . LEU A 1 519 ? -19.703 -22.515 -8.172 1.00 92.75 519 LEU A CA 1
ATOM 4005 C C . LEU A 1 519 ? -20.761 -23.520 -7.693 1.00 92.75 519 LEU A C 1
ATOM 4007 O O . LEU A 1 519 ? -20.638 -24.716 -7.960 1.00 92.75 519 LEU A O 1
ATOM 4011 N N . VAL A 1 520 ? -21.829 -23.039 -7.057 1.00 93.75 520 VAL A N 1
ATOM 4012 C CA . VAL A 1 520 ? -22.974 -23.849 -6.621 1.00 93.75 520 VAL A CA 1
ATOM 4013 C C . VAL A 1 520 ? -23.654 -24.530 -7.812 1.00 93.75 520 VAL A C 1
ATOM 4015 O O . VAL A 1 520 ? -23.911 -25.734 -7.755 1.00 93.75 520 VAL A O 1
ATOM 4018 N N . PHE A 1 521 ? -23.866 -23.813 -8.919 1.00 94.94 521 PHE A N 1
ATOM 4019 C CA . PHE A 1 521 ? -24.394 -24.387 -10.158 1.00 94.94 521 PHE A CA 1
ATOM 4020 C C . PHE A 1 521 ? -23.494 -25.501 -10.702 1.00 94.94 521 PHE A C 1
ATOM 4022 O O . PHE A 1 521 ? -23.983 -26.587 -11.008 1.00 94.94 521 PHE A O 1
ATOM 4029 N N . VAL A 1 522 ? -22.179 -25.268 -10.793 1.00 92.81 522 VAL A N 1
ATOM 4030 C CA . VAL A 1 522 ? -21.211 -26.265 -11.281 1.00 92.81 522 VAL A CA 1
ATOM 4031 C C . VAL A 1 522 ? -21.244 -27.520 -10.407 1.00 92.81 522 VAL A C 1
ATOM 4033 O O . VAL A 1 522 ? -21.324 -28.635 -10.929 1.00 92.81 522 VAL A O 1
ATOM 4036 N N . VAL A 1 523 ? -21.246 -27.363 -9.081 1.00 92.50 523 VAL A N 1
ATOM 4037 C CA . VAL A 1 523 ? -21.360 -28.484 -8.138 1.00 92.50 523 VAL A CA 1
ATOM 4038 C C . VAL A 1 523 ? -22.682 -29.233 -8.336 1.00 92.50 523 VAL A C 1
ATOM 4040 O O . VAL A 1 523 ? -22.670 -30.460 -8.471 1.00 92.50 523 VAL A O 1
ATOM 4043 N N . GLY A 1 524 ? -23.807 -28.521 -8.434 1.00 92.81 524 GLY A N 1
ATOM 4044 C CA . GLY A 1 524 ? -25.129 -29.104 -8.683 1.00 92.81 524 GLY A CA 1
ATOM 4045 C C . GLY A 1 524 ? -25.223 -29.835 -10.028 1.00 92.81 524 GLY A C 1
ATOM 4046 O O . GLY A 1 524 ? -25.783 -30.932 -10.115 1.00 92.81 524 GLY A O 1
ATOM 4047 N N . PHE A 1 525 ? -24.595 -29.296 -11.071 1.00 92.19 525 PHE A N 1
ATOM 4048 C CA . PHE A 1 525 ? -24.496 -29.922 -12.387 1.00 92.19 525 PHE A CA 1
ATOM 4049 C C . PHE A 1 525 ? -23.715 -31.242 -12.324 1.00 92.19 525 PHE A C 1
ATOM 4051 O O . PHE A 1 525 ? -24.176 -32.274 -12.826 1.00 92.19 525 PHE A O 1
ATOM 4058 N N . PHE A 1 526 ? -22.550 -31.249 -11.668 1.00 92.06 526 PHE A N 1
ATOM 4059 C CA . PHE A 1 526 ? -21.760 -32.469 -11.484 1.00 92.06 526 PHE A CA 1
ATOM 4060 C C . PHE A 1 526 ? -22.477 -33.501 -10.609 1.00 92.06 526 PHE A C 1
ATOM 4062 O O . PHE A 1 526 ? -22.422 -34.698 -10.920 1.00 92.06 526 PHE A O 1
ATOM 4069 N N . ALA A 1 527 ? -23.180 -33.059 -9.562 1.00 91.56 527 ALA A N 1
ATOM 4070 C CA . ALA A 1 527 ? -24.012 -33.915 -8.724 1.00 91.56 527 ALA A CA 1
ATOM 4071 C C . ALA A 1 527 ? -25.125 -34.576 -9.548 1.00 91.56 527 ALA A C 1
ATOM 4073 O O . ALA A 1 527 ? -25.251 -35.801 -9.528 1.00 91.56 527 ALA A O 1
ATOM 4074 N N . THR A 1 528 ? -25.836 -33.804 -10.376 1.00 92.38 528 THR A N 1
ATOM 4075 C CA . THR A 1 528 ? -26.867 -34.310 -11.299 1.00 92.38 528 THR A CA 1
ATOM 4076 C C . THR A 1 528 ? -26.286 -35.335 -12.273 1.00 92.38 528 THR A C 1
ATOM 4078 O O . THR A 1 528 ? -26.804 -36.443 -12.403 1.00 92.38 528 THR A O 1
ATOM 4081 N N . ARG A 1 529 ? -25.138 -35.036 -12.898 1.00 88.94 529 ARG A N 1
ATOM 4082 C CA . ARG A 1 529 ? -24.421 -35.970 -13.787 1.00 88.94 529 ARG A CA 1
ATOM 4083 C C . ARG A 1 529 ? -24.001 -37.258 -13.079 1.00 88.94 529 ARG A C 1
ATOM 4085 O O . ARG A 1 529 ? -23.894 -38.304 -13.724 1.00 88.94 529 ARG A O 1
ATOM 4092 N N . ARG A 1 530 ? -23.665 -37.197 -11.789 1.00 91.38 530 ARG A N 1
ATOM 4093 C CA . ARG A 1 530 ? -23.287 -38.373 -10.993 1.00 91.38 530 ARG A CA 1
ATOM 4094 C C . ARG A 1 530 ? -24.517 -39.189 -10.603 1.00 91.38 530 ARG A C 1
ATOM 4096 O O . ARG A 1 530 ? -24.474 -40.408 -10.745 1.00 91.38 530 ARG A O 1
ATOM 4103 N N . LEU A 1 531 ? -25.604 -38.524 -10.216 1.00 91.25 531 LEU A N 1
ATOM 4104 C CA . LEU A 1 531 ? -26.896 -39.141 -9.934 1.00 91.25 531 LEU A CA 1
ATOM 4105 C C . LEU A 1 531 ? -27.439 -39.867 -11.167 1.00 91.25 531 LEU A C 1
ATOM 4107 O O . LEU A 1 531 ? -27.769 -41.043 -11.067 1.00 91.25 531 LEU A O 1
ATOM 4111 N N . GLN A 1 532 ? -27.430 -39.224 -12.340 1.00 90.44 532 GLN A N 1
ATOM 4112 C CA . GLN A 1 532 ? -27.815 -39.854 -13.606 1.00 90.44 532 GLN A CA 1
ATOM 4113 C C . GLN A 1 532 ? -26.995 -41.118 -13.886 1.00 90.44 532 GLN A C 1
ATOM 4115 O O . GLN A 1 532 ? -27.568 -42.155 -14.194 1.00 90.44 532 GLN A O 1
ATOM 4120 N N . ARG A 1 533 ? -25.662 -41.059 -13.747 1.00 87.94 533 ARG A N 1
ATOM 4121 C CA . ARG A 1 533 ? -24.784 -42.225 -13.959 1.00 87.94 533 ARG A CA 1
ATOM 4122 C C . ARG A 1 533 ? -25.061 -43.357 -12.971 1.00 87.94 533 ARG A C 1
ATOM 4124 O O . ARG A 1 533 ? -25.030 -44.519 -13.363 1.00 87.94 533 ARG A O 1
ATOM 4131 N N . TRP A 1 534 ? -25.322 -43.030 -11.708 1.00 90.31 534 TRP A N 1
ATOM 4132 C CA . TRP A 1 534 ? -25.650 -44.018 -10.681 1.00 90.31 534 TRP A CA 1
ATOM 4133 C C . TRP A 1 534 ? -27.020 -44.665 -10.921 1.00 90.31 534 TRP A C 1
ATOM 4135 O O . TRP A 1 534 ? -27.128 -45.888 -10.866 1.00 90.31 534 TRP A O 1
ATOM 4145 N N . LEU A 1 535 ? -28.041 -43.867 -11.243 1.00 88.25 535 LEU A N 1
ATOM 4146 C CA . LEU A 1 535 ? -29.378 -44.346 -11.606 1.00 88.25 535 LEU A CA 1
ATOM 4147 C C . LEU A 1 535 ? -29.303 -45.290 -12.806 1.00 88.25 535 LEU A C 1
ATOM 4149 O O . LEU A 1 535 ? -29.845 -46.392 -12.766 1.00 88.25 535 LEU A O 1
ATOM 4153 N N . ASP A 1 536 ? -28.569 -44.878 -13.836 1.00 85.31 536 ASP A N 1
ATOM 4154 C CA . ASP A 1 536 ? -28.430 -45.623 -15.078 1.00 85.31 536 ASP A CA 1
ATOM 4155 C C . ASP A 1 536 ? -27.656 -46.942 -14.877 1.00 85.31 536 ASP A C 1
ATOM 4157 O O . ASP A 1 536 ? -28.086 -47.995 -15.342 1.00 85.31 536 ASP A O 1
ATOM 4161 N N . GLY A 1 537 ? -26.531 -46.910 -14.152 1.00 82.50 537 GLY A N 1
ATOM 4162 C CA . GLY A 1 537 ? -25.639 -48.065 -13.988 1.00 82.50 537 GLY A CA 1
ATOM 4163 C C . GLY A 1 537 ? -25.992 -49.021 -12.844 1.00 82.50 537 GLY A C 1
ATOM 4164 O O . GLY A 1 537 ? -25.801 -50.226 -12.980 1.00 82.50 537 GLY A O 1
ATOM 4165 N N . SER A 1 538 ? -26.494 -48.516 -11.717 1.00 78.88 538 S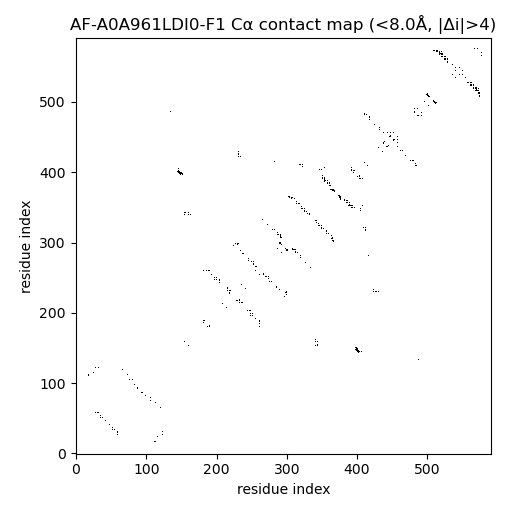ER A N 1
ATOM 4166 C CA . SER A 1 538 ? -26.731 -49.327 -10.514 1.00 78.88 538 SER A CA 1
ATOM 4167 C C . SER A 1 538 ? -28.184 -49.759 -10.381 1.00 78.88 538 SER A C 1
ATOM 4169 O O . SER A 1 538 ? -28.444 -50.918 -10.071 1.00 78.88 538 SER A O 1
ATOM 4171 N N . VAL A 1 539 ? -29.125 -48.835 -10.596 1.00 80.62 539 VAL A N 1
ATOM 4172 C CA . VAL A 1 539 ? -30.553 -49.073 -10.341 1.00 80.62 539 VAL A CA 1
ATOM 4173 C C . VAL A 1 539 ? -31.220 -49.662 -11.580 1.00 80.62 539 VAL A C 1
ATOM 4175 O O . VAL A 1 539 ? -31.730 -50.778 -11.545 1.00 80.62 539 VAL A O 1
ATOM 4178 N N . MET A 1 540 ? -31.165 -48.957 -12.710 1.00 81.81 540 MET A N 1
ATOM 4179 C CA . MET A 1 540 ? -31.906 -49.349 -13.913 1.00 81.81 540 MET A CA 1
ATOM 4180 C C . MET A 1 540 ? -31.327 -50.594 -14.587 1.00 81.81 540 MET A C 1
ATOM 4182 O O . MET A 1 540 ? -32.086 -51.419 -15.091 1.00 81.81 540 MET A O 1
ATOM 4186 N N . ALA A 1 541 ? -30.004 -50.780 -14.538 1.00 74.31 541 ALA A N 1
ATOM 4187 C CA . ALA A 1 541 ? -29.360 -51.985 -15.062 1.00 74.31 541 ALA A CA 1
ATOM 4188 C C . ALA A 1 541 ? -29.755 -53.263 -14.297 1.00 74.31 541 ALA A C 1
ATOM 4190 O O . ALA A 1 541 ? -29.749 -54.347 -14.875 1.00 74.31 541 ALA A O 1
ATOM 4191 N N . ARG A 1 542 ? -30.116 -53.152 -13.010 1.00 74.88 542 ARG A N 1
ATOM 4192 C CA . ARG A 1 542 ? -30.531 -54.294 -12.176 1.00 74.88 542 ARG A CA 1
ATOM 4193 C C . ARG A 1 542 ? -32.035 -54.570 -12.247 1.00 74.88 542 ARG A C 1
ATOM 4195 O O . ARG A 1 542 ? -32.443 -55.706 -12.033 1.00 74.88 542 ARG A O 1
ATOM 4202 N N . SER A 1 543 ? -32.843 -53.568 -12.594 1.00 74.81 543 SER A N 1
ATOM 4203 C CA . SER A 1 543 ? -34.311 -53.631 -12.512 1.00 74.81 543 SER A CA 1
ATOM 4204 C C . SER A 1 543 ? -35.041 -54.044 -13.802 1.00 74.81 543 SER A C 1
ATOM 4206 O O . SER A 1 543 ? -36.257 -53.915 -13.854 1.00 74.81 543 SER A O 1
ATOM 4208 N N . ARG A 1 544 ? -34.345 -54.544 -14.840 1.00 75.19 544 ARG A N 1
ATOM 4209 C CA . ARG A 1 544 ? -34.938 -54.962 -16.140 1.00 75.19 544 ARG A CA 1
ATOM 4210 C C . ARG A 1 544 ? -35.893 -53.919 -16.758 1.00 75.19 544 ARG A C 1
ATOM 4212 O O . ARG A 1 544 ? -36.931 -54.269 -17.307 1.00 75.19 544 ARG A O 1
ATOM 4219 N N . VAL A 1 545 ? -35.553 -52.636 -16.646 1.00 79.75 545 VAL A N 1
ATOM 4220 C CA . VAL A 1 545 ? -36.371 -51.532 -17.172 1.00 79.75 545 VAL A CA 1
ATOM 4221 C C . VAL A 1 545 ? -36.194 -51.428 -18.689 1.00 79.75 545 VAL A C 1
ATOM 4223 O O . VAL A 1 545 ? -35.059 -51.475 -19.172 1.00 79.75 545 VAL A O 1
ATOM 4226 N N . ASP A 1 546 ? -37.293 -51.243 -19.426 1.00 87.19 546 ASP A N 1
ATOM 4227 C CA . ASP A 1 546 ? -37.259 -51.096 -20.884 1.00 87.19 546 ASP A CA 1
ATOM 4228 C C . ASP A 1 546 ? -36.357 -49.932 -21.336 1.00 87.19 546 ASP A C 1
ATOM 4230 O O . ASP A 1 546 ? -36.337 -48.873 -20.692 1.00 87.19 546 ASP A O 1
ATOM 4234 N N . PRO A 1 547 ? -35.650 -50.062 -22.477 1.00 82.62 547 PRO A N 1
ATOM 4235 C CA . PRO A 1 547 ? -34.727 -49.036 -22.967 1.00 82.62 547 PRO A CA 1
ATOM 4236 C C . PRO A 1 547 ? -35.376 -47.657 -23.149 1.00 82.62 547 PRO A C 1
ATOM 4238 O O . PRO A 1 547 ? -34.752 -46.641 -22.842 1.00 82.62 547 PRO A O 1
ATOM 4241 N N . GLY A 1 548 ? -36.635 -47.619 -23.603 1.00 84.75 548 GLY A N 1
ATOM 4242 C CA . GLY A 1 548 ? -37.391 -46.377 -23.780 1.00 84.75 548 GLY A CA 1
ATOM 4243 C C . GLY A 1 548 ? -37.664 -45.668 -22.454 1.00 84.75 548 GLY A C 1
ATOM 4244 O O . GLY A 1 548 ? -37.363 -44.485 -22.314 1.00 84.75 548 GLY A O 1
ATOM 4245 N N . VAL A 1 549 ? -38.142 -46.405 -21.445 1.00 85.31 549 VAL A N 1
ATOM 4246 C CA . VAL A 1 549 ? -38.427 -45.866 -20.103 1.00 85.31 549 VAL A CA 1
ATOM 4247 C C . VAL A 1 549 ? -37.139 -45.394 -19.428 1.00 85.31 549 VAL A C 1
ATOM 4249 O O . VAL A 1 549 ? -37.089 -44.299 -18.870 1.00 85.31 549 VAL A O 1
ATOM 4252 N N . ARG A 1 550 ? -36.060 -46.174 -19.548 1.00 86.06 550 ARG A N 1
ATOM 4253 C CA . ARG A 1 550 ? -34.722 -45.822 -19.056 1.00 86.06 550 ARG A CA 1
ATOM 4254 C C . ARG A 1 550 ? -34.210 -44.511 -19.662 1.00 86.06 550 ARG A C 1
ATOM 4256 O O . ARG A 1 550 ? -33.718 -43.651 -18.929 1.00 86.06 550 ARG A O 1
ATOM 4263 N N . ASN A 1 551 ? -34.364 -44.328 -20.976 1.00 86.38 551 ASN A N 1
ATOM 4264 C CA . ASN A 1 551 ? -33.970 -43.097 -21.661 1.00 86.38 551 ASN A CA 1
ATOM 4265 C C . ASN A 1 551 ? -34.821 -41.894 -21.224 1.00 86.38 551 ASN A C 1
ATOM 4267 O O . ASN A 1 551 ? -34.272 -40.826 -20.949 1.00 86.38 551 ASN A O 1
ATOM 4271 N N . SER A 1 552 ? -36.136 -42.075 -21.082 1.00 89.25 552 SER A N 1
ATOM 4272 C CA . SER A 1 552 ? -37.045 -41.027 -20.606 1.00 89.25 552 SER A CA 1
ATOM 4273 C C . SER A 1 552 ? -36.724 -40.596 -19.176 1.00 89.25 552 SER A C 1
ATOM 4275 O O . SER A 1 552 ? -36.557 -39.404 -18.929 1.00 89.25 552 SER A O 1
ATOM 4277 N N . ILE A 1 553 ? -36.536 -41.537 -18.240 1.00 88.00 553 ILE A N 1
ATOM 4278 C CA . ILE A 1 553 ? -36.190 -41.207 -16.847 1.00 88.00 553 ILE A CA 1
ATOM 4279 C C . ILE A 1 553 ? -34.840 -40.492 -16.786 1.00 88.00 553 ILE A C 1
ATOM 4281 O O . ILE A 1 553 ? -34.716 -39.462 -16.124 1.00 88.00 553 ILE A O 1
ATOM 4285 N N . ARG A 1 554 ? -33.822 -40.996 -17.498 1.00 87.19 554 ARG A N 1
ATOM 4286 C CA . ARG A 1 554 ? -32.500 -40.354 -17.539 1.00 87.19 554 ARG A CA 1
ATOM 4287 C C . ARG A 1 554 ? -32.586 -38.915 -18.050 1.00 87.19 554 ARG A C 1
ATOM 4289 O O . ARG A 1 554 ? -31.902 -38.039 -17.514 1.00 87.19 554 ARG A O 1
ATOM 4296 N N . THR A 1 555 ? -33.418 -38.687 -19.061 1.00 88.56 555 THR A N 1
ATOM 4297 C CA . THR A 1 555 ? -33.651 -37.376 -19.671 1.00 88.56 555 THR A CA 1
ATOM 4298 C C . THR A 1 555 ? -34.381 -36.434 -18.711 1.00 88.56 555 THR A C 1
ATOM 4300 O O . THR A 1 555 ? -33.881 -35.341 -18.452 1.00 88.56 555 THR A O 1
ATOM 4303 N N . ILE A 1 556 ? -35.488 -36.876 -18.103 1.00 89.69 556 ILE A N 1
ATOM 4304 C CA . ILE A 1 556 ? -36.277 -36.086 -17.141 1.00 89.69 556 ILE A CA 1
ATOM 4305 C C . ILE A 1 556 ? -35.436 -35.710 -15.920 1.00 89.69 556 ILE A C 1
ATOM 4307 O O . ILE A 1 556 ? -35.336 -34.534 -15.586 1.00 89.69 556 ILE A O 1
ATOM 4311 N N . VAL A 1 557 ? -34.765 -36.682 -15.289 1.00 90.75 557 VAL A N 1
ATOM 4312 C CA . VAL A 1 557 ? -33.892 -36.434 -14.126 1.00 90.75 557 VAL A CA 1
ATOM 4313 C C . VAL A 1 557 ? -32.738 -35.500 -14.494 1.00 90.75 557 VAL A C 1
ATOM 4315 O O . VAL A 1 557 ? -32.318 -34.678 -13.684 1.00 90.75 557 VAL A O 1
ATOM 4318 N N . GLY A 1 558 ? -32.237 -35.598 -15.728 1.00 90.25 558 GLY A N 1
ATOM 4319 C CA . GLY A 1 558 ? -31.216 -34.699 -16.252 1.00 90.25 558 GLY A CA 1
ATOM 4320 C C . GLY A 1 558 ? -31.677 -33.259 -16.337 1.00 90.25 558 GLY A C 1
ATOM 4321 O O . GLY A 1 558 ? -31.056 -32.387 -15.737 1.00 90.25 558 GLY A O 1
ATOM 4322 N N . TYR A 1 559 ? -32.758 -33.014 -17.074 1.00 90.81 559 TYR A N 1
ATOM 4323 C CA . TYR A 1 559 ? -33.274 -31.662 -17.259 1.00 90.81 559 TYR A CA 1
ATOM 4324 C C . TYR A 1 559 ? -33.760 -31.061 -15.943 1.00 90.81 559 TYR A C 1
ATOM 4326 O O . TYR A 1 559 ? -33.364 -29.945 -15.620 1.00 90.81 559 TYR A O 1
ATOM 4334 N N . ALA A 1 560 ? -34.514 -31.817 -15.141 1.00 90.44 560 ALA A N 1
ATOM 4335 C CA . ALA A 1 560 ? -34.969 -31.360 -13.833 1.00 90.44 560 ALA A CA 1
ATOM 4336 C C . ALA A 1 560 ? -33.789 -31.019 -12.912 1.00 90.44 560 ALA A C 1
ATOM 4338 O O . ALA A 1 560 ? -33.771 -29.951 -12.310 1.00 90.44 560 ALA A O 1
ATOM 4339 N N . GLY A 1 561 ? -32.764 -31.877 -12.848 1.00 92.50 561 GLY A N 1
ATOM 4340 C CA . GLY A 1 561 ? -31.590 -31.632 -12.011 1.00 92.50 561 GLY A CA 1
ATOM 4341 C C . GLY A 1 561 ? -30.760 -30.427 -12.462 1.00 92.50 561 GLY A C 1
ATOM 4342 O O . GLY A 1 561 ? -30.303 -29.656 -11.623 1.00 92.50 561 GLY A O 1
ATOM 4343 N N . VAL A 1 562 ? -30.605 -30.209 -13.774 1.00 91.12 562 VAL A N 1
ATOM 4344 C CA . VAL A 1 562 ? -29.906 -29.024 -14.303 1.00 91.12 562 VAL A CA 1
ATOM 4345 C C . VAL A 1 562 ? -30.700 -27.743 -14.040 1.00 91.12 562 VAL A C 1
ATOM 4347 O O . VAL A 1 562 ? -30.101 -26.753 -13.628 1.00 91.12 562 VAL A O 1
ATOM 4350 N N . VAL A 1 563 ? -32.025 -27.756 -14.224 1.00 90.94 563 VAL A N 1
ATOM 4351 C CA . VAL A 1 563 ? -32.897 -26.612 -13.904 1.00 90.94 563 VAL A CA 1
ATOM 4352 C C . VAL A 1 563 ? -32.832 -26.291 -12.413 1.00 90.94 563 VAL A C 1
ATOM 4354 O O . VAL A 1 563 ? -32.651 -25.136 -12.045 1.00 90.94 563 VAL A O 1
ATOM 4357 N N . LEU A 1 564 ? -32.894 -27.307 -11.553 1.00 91.19 564 LEU A N 1
ATOM 4358 C CA . LEU A 1 564 ? -32.813 -27.132 -10.105 1.00 91.19 564 LEU A CA 1
ATOM 4359 C C . LEU A 1 564 ? -31.438 -26.586 -9.695 1.00 91.19 564 LEU A C 1
ATOM 4361 O O . LEU A 1 564 ? -31.363 -25.624 -8.935 1.00 91.19 564 LEU A O 1
ATOM 4365 N N . ALA A 1 565 ? -30.350 -27.118 -10.260 1.00 93.00 565 ALA A N 1
ATOM 4366 C CA . ALA A 1 565 ? -29.010 -26.576 -10.052 1.00 93.00 565 ALA A CA 1
ATOM 4367 C C . ALA A 1 565 ? -28.901 -25.114 -10.516 1.00 93.00 565 ALA A C 1
ATOM 4369 O O . ALA A 1 565 ? -28.266 -24.310 -9.835 1.00 93.00 565 ALA A O 1
ATOM 4370 N N . ALA A 1 566 ? -29.521 -24.756 -11.648 1.00 91.56 566 ALA A N 1
ATOM 4371 C CA . ALA A 1 566 ? -29.549 -23.385 -12.156 1.00 91.56 566 ALA A CA 1
ATOM 4372 C C . ALA A 1 566 ? -30.326 -22.456 -11.221 1.00 91.56 566 ALA A C 1
ATOM 4374 O O . ALA A 1 566 ? -29.823 -21.392 -10.881 1.00 91.56 566 ALA A O 1
ATOM 4375 N N . MET A 1 567 ? -31.500 -22.874 -10.742 1.00 90.69 567 MET A N 1
ATOM 4376 C CA . MET A 1 567 ? -32.281 -22.109 -9.768 1.00 90.69 567 MET A CA 1
ATOM 4377 C C . MET A 1 567 ? -31.490 -21.889 -8.479 1.00 90.69 567 MET A C 1
ATOM 4379 O O . MET A 1 567 ? -31.324 -20.755 -8.047 1.00 90.69 567 MET A O 1
ATOM 4383 N N . VAL A 1 568 ? -30.923 -22.943 -7.891 1.00 90.75 568 VAL A N 1
ATOM 4384 C CA . VAL A 1 568 ? -30.122 -22.814 -6.664 1.00 90.75 568 VAL A CA 1
ATOM 4385 C C . VAL A 1 568 ? -28.895 -21.923 -6.899 1.00 90.75 568 VAL A C 1
ATOM 4387 O O . VAL A 1 568 ? -28.577 -21.090 -6.055 1.00 90.75 568 VAL A O 1
ATOM 4390 N N . GLY A 1 569 ? -28.245 -22.033 -8.062 1.00 92.38 569 GLY A N 1
ATOM 4391 C CA . GLY A 1 569 ? -27.132 -21.167 -8.452 1.00 92.38 569 GLY A CA 1
ATOM 4392 C C . GLY A 1 569 ? -27.526 -19.694 -8.599 1.00 92.38 569 GLY A C 1
ATOM 4393 O O . GLY A 1 569 ? -26.836 -18.830 -8.066 1.00 92.38 569 GLY A O 1
ATOM 4394 N N . LEU A 1 570 ? -28.647 -19.390 -9.263 1.00 89.88 570 LEU A N 1
ATOM 4395 C CA . LEU A 1 570 ? -29.156 -18.019 -9.392 1.00 89.88 570 LEU A CA 1
ATOM 4396 C C . LEU A 1 570 ? -29.570 -17.437 -8.033 1.00 89.88 570 LEU A C 1
ATOM 4398 O O . LEU A 1 570 ? -29.241 -16.292 -7.737 1.00 89.88 570 LEU A O 1
ATOM 4402 N N . SER A 1 571 ? -30.235 -18.226 -7.186 1.00 87.81 571 SER A N 1
ATOM 4403 C CA . SER A 1 571 ? -30.592 -17.805 -5.826 1.00 87.81 571 SER A CA 1
ATOM 4404 C C . SER A 1 571 ? -29.347 -17.488 -4.998 1.00 87.81 571 SER A C 1
ATOM 4406 O O . SER A 1 571 ? -29.267 -16.428 -4.383 1.00 87.81 571 SER A O 1
ATOM 4408 N N . ALA A 1 572 ? -28.336 -18.359 -5.048 1.00 88.06 572 ALA A N 1
ATOM 4409 C CA . ALA A 1 572 ? -27.055 -18.142 -4.382 1.00 88.06 572 ALA A CA 1
ATOM 4410 C C . ALA A 1 572 ? -26.280 -16.938 -4.950 1.00 88.06 572 ALA A 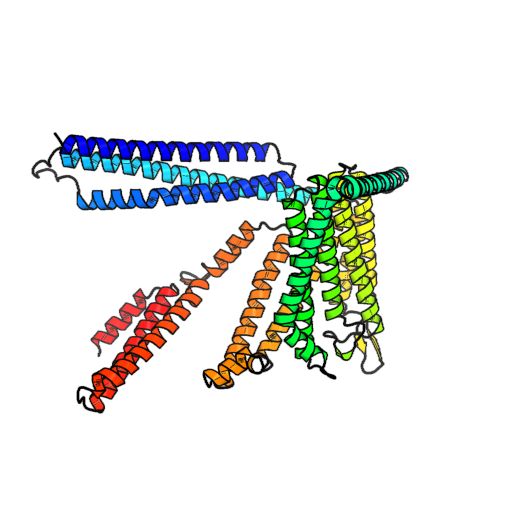C 1
ATOM 4412 O O . ALA A 1 572 ? -25.482 -16.334 -4.235 1.00 88.06 572 ALA A O 1
ATOM 4413 N N . ALA A 1 573 ? -26.533 -16.563 -6.209 1.00 87.38 573 ALA A N 1
ATOM 4414 C CA . ALA A 1 573 ? -26.008 -15.342 -6.809 1.00 87.38 573 ALA A CA 1
ATOM 4415 C C . ALA A 1 573 ? -26.753 -14.059 -6.404 1.00 87.38 573 ALA A C 1
ATOM 4417 O O . ALA A 1 573 ? -26.297 -12.969 -6.746 1.00 87.38 573 ALA A O 1
ATOM 4418 N N . GLY A 1 574 ? -27.844 -14.179 -5.642 1.00 81.31 574 GLY A N 1
ATOM 4419 C CA . GLY A 1 574 ? -28.632 -13.053 -5.143 1.00 81.31 574 GLY A CA 1
ATOM 4420 C C . GLY A 1 574 ? -29.783 -12.633 -6.058 1.00 81.31 574 GLY A C 1
ATOM 4421 O O . GLY A 1 574 ? -30.357 -11.571 -5.843 1.00 81.31 574 GLY A O 1
ATOM 4422 N N . PHE A 1 575 ? -30.138 -13.435 -7.069 1.00 83.06 575 PHE A N 1
ATOM 4423 C CA . PHE A 1 575 ? -31.306 -13.154 -7.906 1.00 83.06 575 PHE A CA 1
ATOM 4424 C C . PHE A 1 575 ? -32.603 -13.553 -7.194 1.00 83.06 575 PHE A C 1
ATOM 4426 O O . PHE A 1 575 ? -32.726 -14.672 -6.689 1.00 83.06 575 PHE A O 1
ATOM 4433 N N . ASP A 1 576 ? -33.595 -12.661 -7.217 1.00 79.88 576 ASP A N 1
ATOM 4434 C CA . ASP A 1 576 ? -34.947 -12.969 -6.752 1.00 79.88 576 ASP A CA 1
ATOM 4435 C C . ASP A 1 576 ? -35.658 -13.889 -7.758 1.00 79.88 576 ASP A C 1
ATOM 4437 O O . ASP A 1 576 ? -35.981 -13.505 -8.885 1.00 79.88 576 ASP A O 1
ATOM 4441 N N . LEU A 1 577 ? -35.888 -15.134 -7.342 1.00 76.94 577 LEU A N 1
ATOM 4442 C CA . LEU A 1 577 ? -36.536 -16.163 -8.153 1.00 76.94 577 LEU A CA 1
ATOM 4443 C C . LEU A 1 577 ? -38.059 -16.169 -8.026 1.00 76.94 577 LEU A C 1
ATOM 4445 O O . LEU A 1 577 ? -38.695 -17.012 -8.658 1.00 76.94 577 LEU A O 1
ATOM 4449 N N . SER A 1 578 ? -38.657 -15.260 -7.251 1.00 77.38 578 SER A N 1
ATOM 4450 C CA . SER A 1 578 ? -40.109 -15.206 -7.044 1.00 77.38 578 SER A CA 1
ATOM 4451 C C . SER A 1 578 ? -40.879 -15.117 -8.373 1.00 77.38 578 SER A C 1
ATOM 4453 O O . SER A 1 578 ? -41.854 -15.837 -8.593 1.00 77.38 578 SER A O 1
ATOM 4455 N N . SER A 1 579 ? -40.369 -14.337 -9.333 1.00 68.62 579 SER A N 1
ATOM 4456 C CA . SER A 1 579 ? -40.944 -14.222 -10.684 1.00 68.62 579 SER A CA 1
ATOM 4457 C C . SER A 1 579 ? -40.757 -15.484 -11.543 1.00 68.62 579 SER A C 1
ATOM 4459 O O . SER A 1 579 ? -41.659 -15.873 -12.285 1.00 68.62 579 SER A O 1
ATOM 4461 N N . LEU A 1 580 ? -39.616 -16.167 -11.417 1.00 72.50 580 LEU A N 1
ATOM 4462 C CA . LEU A 1 580 ? -39.301 -17.411 -12.132 1.00 72.50 580 LEU A CA 1
ATOM 4463 C C . LEU A 1 580 ? -40.106 -18.603 -11.599 1.00 72.50 580 LEU A C 1
ATOM 4465 O O . LEU A 1 580 ? -40.546 -19.445 -12.382 1.00 72.50 580 LEU A O 1
ATOM 4469 N N . ALA A 1 581 ? -40.344 -18.653 -10.286 1.00 72.06 581 ALA A N 1
ATOM 4470 C CA . ALA A 1 581 ? -41.191 -19.656 -9.647 1.00 72.06 581 ALA A CA 1
ATOM 4471 C C . ALA A 1 581 ? -42.637 -19.586 -10.165 1.00 72.06 581 ALA A C 1
ATOM 4473 O O . ALA A 1 581 ? -43.268 -20.619 -10.382 1.00 72.06 581 ALA A O 1
ATOM 4474 N N . LEU A 1 582 ? -43.127 -18.375 -10.442 1.00 72.62 582 LEU A N 1
ATOM 4475 C CA . LEU A 1 582 ? -44.461 -18.130 -10.991 1.00 72.62 582 LEU A CA 1
ATOM 4476 C C . LEU A 1 582 ? -44.594 -18.665 -12.431 1.00 72.62 582 LEU A C 1
ATOM 4478 O O . LEU A 1 582 ? -45.585 -19.316 -12.763 1.00 72.62 582 LEU A O 1
ATOM 4482 N N . VAL A 1 583 ? -43.562 -18.483 -13.265 1.00 73.31 583 VAL A N 1
ATOM 4483 C CA . VAL A 1 583 ? -43.513 -19.036 -14.635 1.00 73.31 583 VAL A CA 1
ATOM 4484 C C . VAL A 1 583 ? -43.356 -20.561 -14.625 1.00 73.31 583 VAL A C 1
ATOM 4486 O O . VAL A 1 583 ? -44.029 -21.251 -15.389 1.00 73.31 583 VAL A O 1
ATOM 4489 N N . ALA A 1 584 ? -42.514 -21.109 -13.745 1.00 73.88 584 ALA A N 1
ATOM 4490 C CA . ALA A 1 584 ? -42.343 -22.556 -13.601 1.00 73.88 584 ALA A CA 1
ATOM 4491 C C . ALA A 1 584 ? -43.628 -23.243 -13.105 1.00 73.88 584 ALA A C 1
ATOM 4493 O O . ALA A 1 584 ? -43.979 -24.313 -13.601 1.00 73.88 584 ALA A O 1
ATOM 4494 N N . GLY A 1 585 ? -44.360 -22.607 -12.183 1.00 76.62 585 GLY A N 1
ATOM 4495 C CA . GLY A 1 585 ? -45.673 -23.069 -11.733 1.00 76.62 585 GLY A CA 1
ATOM 4496 C C . GLY A 1 585 ? -46.701 -23.096 -12.866 1.00 76.62 585 GLY A C 1
ATOM 4497 O O . GLY A 1 585 ? -47.407 -24.088 -13.027 1.00 76.62 585 GLY A O 1
ATOM 4498 N N . ALA A 1 586 ? -46.732 -22.056 -13.705 1.00 79.19 586 ALA A N 1
ATOM 4499 C CA . ALA A 1 586 ? -47.614 -22.008 -14.871 1.00 79.19 586 ALA A CA 1
ATOM 4500 C C . ALA A 1 586 ? -47.265 -23.078 -15.924 1.00 79.19 586 ALA A C 1
ATOM 4502 O O . ALA A 1 586 ? -48.163 -23.719 -16.466 1.00 79.19 586 ALA A O 1
ATOM 4503 N N . LEU A 1 587 ? -45.973 -23.317 -16.182 1.00 76.75 587 LEU A N 1
ATOM 4504 C CA . LEU A 1 587 ? -45.519 -24.369 -17.098 1.00 76.75 587 LEU A CA 1
ATOM 4505 C C . LEU A 1 587 ? -45.853 -25.772 -16.567 1.00 76.75 587 LEU A C 1
ATOM 4507 O O . LEU A 1 587 ? -46.285 -26.620 -17.339 1.00 76.75 587 LEU A O 1
ATOM 4511 N N . SER A 1 588 ? -45.704 -26.007 -15.258 1.00 74.38 588 SER A N 1
ATOM 4512 C CA . SER A 1 588 ? -46.050 -27.286 -14.621 1.00 74.38 588 SER A CA 1
ATOM 4513 C C . SER A 1 588 ? -47.544 -27.601 -14.652 1.00 74.38 588 SER A C 1
ATOM 4515 O O . SER A 1 588 ? -47.899 -28.762 -14.506 1.00 74.38 588 SER A O 1
ATOM 4517 N N . LEU A 1 589 ? -48.411 -26.594 -14.779 1.00 74.25 589 LEU A N 1
ATOM 4518 C CA . LEU A 1 589 ? -49.852 -26.799 -14.936 1.00 74.25 589 LEU A CA 1
ATOM 4519 C C . LEU A 1 589 ? -50.228 -27.147 -16.391 1.00 74.25 589 LEU A C 1
ATOM 4521 O O . LEU A 1 589 ? -51.308 -27.676 -16.634 1.00 74.25 589 LEU A O 1
ATOM 4525 N N . GLY A 1 590 ? -49.367 -26.794 -17.354 1.00 69.75 590 GLY A N 1
ATOM 4526 C CA . GLY A 1 590 ? -49.584 -27.024 -18.785 1.00 69.75 590 GLY A CA 1
ATOM 4527 C C . GLY A 1 590 ? -48.977 -28.320 -19.336 1.00 69.75 590 GLY A C 1
ATOM 4528 O O . GLY A 1 590 ? -49.356 -28.722 -20.436 1.00 69.75 590 GLY A O 1
ATOM 4529 N N . ILE A 1 591 ? -48.044 -28.944 -18.605 1.00 67.69 591 ILE A N 1
ATOM 4530 C CA . ILE A 1 591 ? -47.489 -30.290 -18.859 1.00 67.69 591 ILE A CA 1
ATOM 4531 C C . ILE A 1 591 ? -48.302 -31.296 -18.053 1.00 67.69 591 ILE A C 1
ATOM 4533 O O . ILE A 1 591 ? -48.652 -32.353 -18.625 1.00 67.69 591 ILE A O 1
#

Solvent-accessible surface area (backbone atoms only — not comparable to full-atom values): 30738 Å² total; per-residue (Å²): 111,69,68,59,51,52,53,50,52,52,50,51,53,51,52,52,55,52,51,52,52,50,55,54,51,51,52,50,55,54,50,50,54,52,49,56,51,52,53,70,75,39,67,87,38,62,72,57,46,54,50,53,42,52,52,39,54,54,47,40,50,52,38,50,53,52,49,58,66,50,47,65,58,52,51,53,48,51,53,50,50,60,74,68,50,79,80,76,57,98,86,54,80,82,72,59,69,67,58,57,50,51,52,52,52,46,53,51,54,47,51,52,52,51,48,55,41,54,51,34,51,52,53,40,52,52,36,52,53,51,46,52,50,46,50,52,43,47,51,52,50,50,52,48,52,29,66,40,71,49,67,55,70,61,33,69,31,72,65,44,52,51,51,43,55,50,51,49,50,51,50,50,51,51,53,50,50,52,50,50,48,39,64,68,78,39,38,67,63,49,50,50,44,50,50,51,30,49,51,46,36,51,49,40,51,49,52,50,43,68,76,45,36,68,64,49,52,67,52,68,73,46,94,77,47,50,73,57,48,35,44,47,43,35,43,52,67,29,52,52,56,39,50,40,49,40,52,29,44,51,47,36,49,49,46,41,57,74,68,57,75,51,56,71,74,52,41,55,52,50,50,49,50,45,53,39,52,39,50,51,54,37,51,51,37,4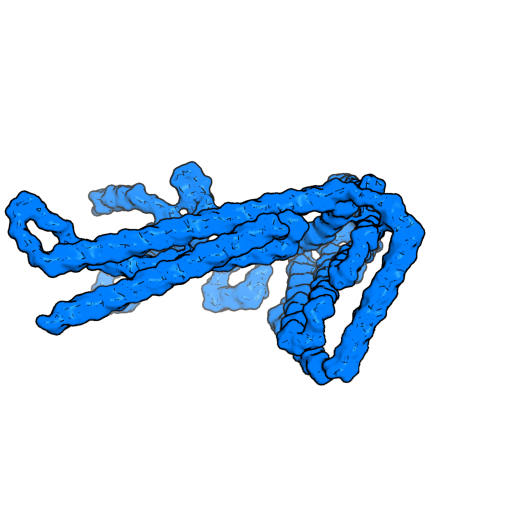7,44,45,42,51,41,23,58,90,39,78,83,50,37,78,50,87,52,35,62,68,39,25,44,50,51,44,52,48,53,49,50,47,50,50,46,53,40,49,51,52,47,52,49,52,52,37,62,73,67,68,52,61,68,55,47,61,50,33,53,43,46,53,44,22,41,52,43,18,53,45,36,41,54,60,45,67,41,36,36,34,58,40,89,88,77,67,46,67,34,63,57,58,65,84,58,28,48,56,41,39,52,52,17,53,44,24,37,49,32,37,78,73,10,25,42,42,41,13,38,49,52,50,49,45,54,57,53,49,46,53,50,49,54,50,34,49,43,41,39,52,43,10,53,44,29,51,79,41,71,56,47,51,72,32,77,65,34,43,47,46,35,70,77,67,67,53,56,69,70,56,49,49,53,52,20,39,51,50,13,53,50,41,38,49,48,33,50,69,50,46,49,56,51,48,40,46,74,75,68,47,55,68,65,60,53,48,51,51,52,48,40,65,37,55,57,40,68,59,88,93,46,60,44,20,55,56,25,44,54,50,7,50,50,47,22,52,52,32,41,53,50,38,57,47,50,47,51,46,45,53,63,62,51,44,66,72,62,78,58,54,71,68,59,52,50,50,51,50,49,51,54,46,53,52,32,44,52,50,16,47,50,56,10,42,46,54,20,59,49,82,53,70,69,56,51,54,52,51,53,54,51,64,73,74,107

pLDDT: mean 84.84, std 10.25, range [40.75, 97.69]

Foldseek 3Di:
DVVVVVVVVVLVVLVVVLVVLVVLLVVLVVQLVVLLVQCVVCLQPLVSLVVSLVSLVVSLVSLVVSLVVLVVVLVVLVVVLVVLDDADDVPDPHDPPVSVVVNVSSVVSNVSSVVSNVSSVVSNVSSVVSSVVSLVSSVVSLVCLLQPFADVCLLPDPVVVVVLVVLVVVLVVVLVVQVVCLVVPVVVLVVVLVVVLVVLLVVLVVVLCVVCVVVLVVLVPDPQHDLLSLLVNLLSQQPSVLVSLLVSLVSSLVSCVVSVSDDPLVSLLSNLVSVLVSQLSNQLSLLCSQLVLPDCSNHNDQWDNVLSVVVSVLLSQLSVLLSVLSSVVSSCVSVVHDPSSNLNSLLVSLLSLLVSLLVNQPRQTHADPVPRDGHGDDCVVSVVSNVLSVVLNVCSVSRSSSNSSLSSNCCSQLVSLVSSLVSQLVNLVSLQPDLPQCPDPVVVCCCVVVVDDSVVSNVVSNVVSVVSNVVSCLPSVLSSCVSVVHDPVVNVVVVCCVQQFDDDPPDGFHVVLLVQLVVQLVVLLVVLVVVLVCCLPPPCVPPVDDPVVNVVVSVVSNVVSNVVSNVSSCVSRVDDCPVVVVVVVVVVVVD

Radius of gyration: 33.73 Å; Cα contacts (8 Å, |Δi|>4): 533; chains: 1; bounding box: 94×87×89 Å

Sequence (591 aa):
MTALLLGFLAFAAAAQGVEEKKAELEKLSAQIARIETAVQEKTTDDAALVKLRIDLESFSKAVIDFGVSLRPRLSQINARLEELGPPPQAGEPAEPEQLTQERNALQEEKSIHNSLLSDAETLSIRASQSIDQIGELRRNLFTNTLFQRANIGAAIDRNTWGSFLEEMAVAFHTLTSRIQFMLTFRHTELLLAAGLSILFGIGAYFAVGRTFGAIVRRREEAEEPSYIAKLSLAFWSTVIPSLGVAASLAATFGIFSYMSIFTADTLDLVEALLISCAAIFFIQRLANVLLAPSDAGRRLIMIADAPARMLMVLIQLLAMIHVLDFLFERIFATLSSPLSLTVAKSLISSVAIGIILILIALVKPFRDESTGATLSWPRWIRLPIILVAVFIIAATFIGYIGLARFIATQIVMTGAILATMYIGVQSGHVLADEPVFQQSAIGRKLKTQFSLPDTTLDQISLLLSFLVNIMVILVGLPLILLQWGFNRLDIQTWLYRILTDIQIGTISISIVGIVFGTLVFVVGFFATRRLQRWLDGSVMARSRVDPGVRNSIRTIVGYAGVVLAAMVGLSAAGFDLSSLALVAGALSLGI